Protein AF-A0A812ST88-F1 (afdb_monomer)

Solvent-accessible surface area (backbone atoms only — not comparable to full-atom values): 30156 Å² total; per-residue (Å²): 137,89,87,82,86,88,78,82,81,75,85,71,83,54,72,70,55,59,58,52,53,59,57,56,74,67,42,67,68,52,55,52,30,51,50,47,36,20,59,24,26,74,56,70,81,46,51,68,58,37,52,55,51,34,54,52,51,52,52,50,50,53,52,50,32,50,53,45,30,49,53,52,53,68,70,59,69,55,94,84,63,79,85,70,74,71,56,55,67,84,61,47,67,41,48,32,37,58,46,21,41,76,43,78,40,63,39,76,70,76,19,43,70,61,62,93,60,90,66,82,70,55,72,58,50,49,50,20,43,49,51,40,34,52,55,53,41,67,72,68,37,75,92,53,55,78,66,58,32,53,53,49,48,54,50,45,46,50,51,39,53,51,50,54,53,49,52,54,50,47,54,52,50,52,54,52,49,60,76,67,43,87,66,64,66,81,39,51,44,76,45,77,44,77,38,80,89,76,54,22,35,39,32,33,79,35,58,60,92,62,55,80,88,74,54,74,84,69,81,73,81,63,78,86,60,94,65,93,72,87,70,93,76,69,80,68,67,43,65,30,5,62,67,36,51,51,46,43,56,50,31,30,51,52,31,43,52,50,49,58,64,55,53,74,80,43,93,80,62,64,72,21,38,59,42,35,54,53,48,63,67,43,88,60,40,66,57,39,51,49,46,30,51,50,44,48,54,43,50,56,34,39,92,53,98,67,46,42,54,82,44,46,58,43,76,47,70,67,47,55,59,49,58,60,66,75,52,76,97,78,59,51,46,35,37,43,53,41,43,78,70,70,47,63,89,92,42,44,34,14,19,72,41,37,64,59,39,27,59,46,48,23,62,16,47,54,86,45,81,90,63,54,54,9,79,67,26,22,43,34,43,36,49,64,53,76,36,70,76,53,52,41,54,48,25,50,51,48,52,55,24,41,56,39,7,54,75,63,74,25,63,34,37,39,44,38,45,44,58,68,74,72,90,70,79,64,95,81,65,90,44,46,52,55,54,46,65,69,36,91,37,47,53,43,70,55,72,78,38,38,31,60,35,43,54,55,62,51,39,43,34,79,65,87,71,61,57,31,40,46,50,27,31,42,34,38,34,34,51,57,71,90,50,33,68,65,52,36,58,51,48,56,48,43,59,58,70,57,40,74,62,85,72,70,92,84,70,76,76,86,68,77,65,74,46,63,52,59,79,71,51,65,73,59,68,76,76,115

InterPro domains:
  IPR022035 PCIF1, WW domain [PF12237] (279-442)
  IPR039881 mRNA (2'-O-methyladenosine-N(6)-)-methyltransferase PCIF1-like [PTHR21727] (213-442)

Organism: NCBI:txid878477

Mean predicted aligned error: 9.71 Å

pLDDT: mean 79.71, std 19.17, range [26.73, 98.44]

Structure (mmCIF, N/CA/C/O backbone):
data_AF-A0A812ST88-F1
#
_entry.id   AF-A0A812ST88-F1
#
loop_
_atom_site.group_PDB
_atom_site.id
_atom_site.type_symbol
_atom_site.label_atom_id
_atom_site.label_alt_id
_atom_site.label_comp_id
_atom_site.label_asym_id
_atom_site.label_entity_id
_atom_site.label_seq_id
_atom_site.pdbx_PDB_ins_code
_atom_site.Cartn_x
_atom_site.Cartn_y
_atom_site.Cartn_z
_atom_site.occupancy
_atom_site.B_iso_or_equiv
_atom_site.auth_seq_id
_atom_site.auth_comp_id
_atom_site.auth_asym_id
_atom_site.auth_atom_id
_atom_site.pdbx_PDB_model_num
ATOM 1 N N . MET A 1 1 ? -60.779 44.152 6.876 1.00 37.25 1 MET A N 1
ATOM 2 C CA . MET A 1 1 ? -60.653 43.147 7.954 1.00 37.25 1 MET A CA 1
ATOM 3 C C . MET A 1 1 ? -60.037 41.896 7.355 1.00 37.25 1 MET A C 1
ATOM 5 O O . MET A 1 1 ? -60.367 41.565 6.226 1.00 37.25 1 MET A O 1
ATOM 9 N N . ALA A 1 2 ? -59.057 41.335 8.057 1.00 42.44 2 ALA A N 1
ATOM 10 C CA . ALA A 1 2 ? -58.023 40.435 7.556 1.00 42.44 2 ALA A CA 1
ATOM 11 C C . ALA A 1 2 ? -58.476 38.997 7.258 1.00 42.44 2 ALA A C 1
ATOM 13 O O . ALA A 1 2 ? -59.407 38.495 7.878 1.00 42.44 2 ALA A O 1
ATOM 14 N N . SER A 1 3 ? -57.731 38.339 6.367 1.00 34.09 3 SER A N 1
ATOM 15 C CA . SER A 1 3 ? -57.492 36.889 6.261 1.00 34.09 3 SER A CA 1
ATOM 16 C C . SER A 1 3 ? -56.508 36.715 5.092 1.00 34.09 3 SER A C 1
ATOM 18 O O . SER A 1 3 ? -56.677 37.398 4.089 1.00 34.09 3 SER A O 1
ATOM 20 N N . SER A 1 4 ? -55.470 35.889 5.053 1.00 35.72 4 SER A N 1
ATOM 21 C CA . SER A 1 4 ? -54.772 34.993 5.979 1.00 35.72 4 SER A CA 1
ATOM 22 C C . SER A 1 4 ? -53.678 34.388 5.084 1.00 35.72 4 SER A C 1
ATOM 24 O O . SER A 1 4 ? -54.004 33.772 4.070 1.00 35.72 4 SER A O 1
ATOM 26 N N . CYS A 1 5 ? -52.400 34.647 5.368 1.00 37.22 5 CYS A N 1
ATOM 27 C CA . CYS A 1 5 ? -51.290 34.143 4.561 1.00 37.22 5 CYS A CA 1
ATOM 28 C C . CYS A 1 5 ? -50.832 32.811 5.167 1.00 37.22 5 CYS A C 1
ATOM 30 O O . CYS A 1 5 ? -50.430 32.774 6.329 1.00 37.22 5 CYS A O 1
ATOM 32 N N . ALA A 1 6 ? -50.943 31.722 4.406 1.00 37.06 6 ALA A N 1
ATOM 33 C CA . ALA A 1 6 ? -50.504 30.398 4.822 1.00 37.06 6 ALA A CA 1
ATOM 34 C C . ALA A 1 6 ? -48.981 30.279 4.662 1.00 37.06 6 ALA A C 1
ATOM 36 O O . ALA A 1 6 ? -48.466 30.208 3.548 1.00 37.06 6 ALA A O 1
ATOM 37 N N . THR A 1 7 ? -48.260 30.243 5.779 1.00 37.91 7 THR A N 1
ATOM 38 C CA . THR A 1 7 ? -46.850 29.853 5.832 1.00 37.91 7 THR A CA 1
ATOM 39 C C . THR A 1 7 ? -46.742 28.334 5.945 1.00 37.91 7 THR A C 1
ATOM 41 O O . THR A 1 7 ? -47.130 27.725 6.938 1.00 37.91 7 THR A O 1
ATOM 44 N N . SER A 1 8 ? -46.200 27.735 4.886 1.00 36.34 8 SER A N 1
ATOM 45 C CA . SER A 1 8 ? -45.725 26.355 4.818 1.00 36.34 8 SER A CA 1
ATOM 46 C C . SER A 1 8 ? -44.667 26.101 5.898 1.00 36.34 8 SER A C 1
ATOM 48 O O . SER A 1 8 ? -43.586 26.688 5.858 1.00 36.34 8 SER A O 1
ATOM 50 N N . LEU A 1 9 ? -44.974 25.217 6.849 1.00 40.28 9 LEU A N 1
ATOM 51 C CA . LEU A 1 9 ? -44.015 24.653 7.798 1.00 40.28 9 LEU A CA 1
ATOM 52 C C . LEU A 1 9 ? -42.980 23.827 7.026 1.00 40.28 9 LEU A C 1
ATOM 54 O O . LEU A 1 9 ? -43.311 22.806 6.432 1.00 40.28 9 LEU A O 1
ATOM 58 N N . ALA A 1 10 ? -41.737 24.302 7.015 1.00 42.06 10 ALA A N 1
ATOM 59 C CA . ALA A 1 10 ? -40.597 23.555 6.511 1.00 42.06 10 ALA A CA 1
ATOM 60 C C . ALA A 1 10 ? -40.330 22.342 7.419 1.00 42.06 10 ALA A C 1
ATOM 62 O O . ALA A 1 10 ? -40.201 22.491 8.637 1.00 42.06 10 ALA A O 1
ATOM 63 N N . ASP A 1 11 ? -40.239 21.157 6.814 1.00 42.78 11 ASP A N 1
ATOM 64 C CA . ASP A 1 11 ? -39.786 19.926 7.460 1.00 42.78 11 ASP A CA 1
ATOM 65 C C . ASP A 1 11 ? -38.382 20.128 8.048 1.00 42.78 11 ASP A C 1
ATOM 67 O O . ASP A 1 11 ? -37.383 20.217 7.330 1.00 42.78 11 ASP A O 1
ATOM 71 N N . GLY A 1 12 ? -38.302 20.206 9.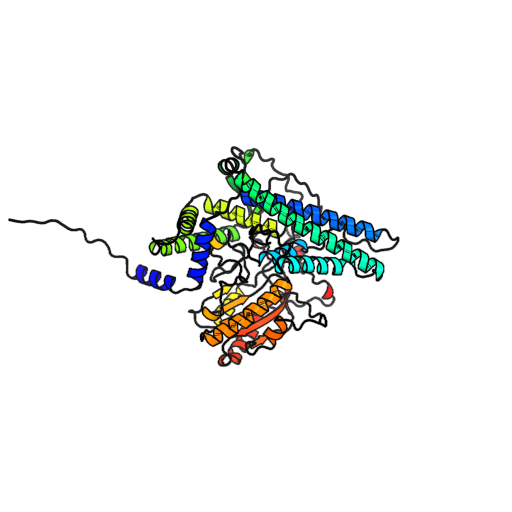377 1.00 50.22 12 GLY A N 1
ATOM 72 C CA . GLY A 1 12 ? -37.029 20.203 10.089 1.00 50.22 12 GLY A CA 1
ATOM 73 C C . GLY A 1 12 ? -36.282 18.876 9.877 1.00 50.22 12 GLY A C 1
ATOM 74 O O . GLY A 1 12 ? -36.913 17.822 9.740 1.00 50.22 12 GLY A O 1
ATOM 75 N N . PRO A 1 13 ? -34.937 18.880 9.861 1.00 44.62 13 PRO A N 1
ATOM 76 C CA . PRO A 1 13 ? -34.159 17.663 9.665 1.00 44.62 13 PRO A CA 1
ATOM 77 C C . PRO A 1 13 ? -34.502 16.616 10.737 1.00 44.62 13 PRO A C 1
ATOM 79 O O . PRO A 1 13 ? -34.470 16.883 11.937 1.00 44.62 13 PRO A O 1
ATOM 82 N N . SER A 1 14 ? -34.838 15.401 10.291 1.00 52.47 14 SER A N 1
ATOM 83 C CA . SER A 1 14 ? -35.166 14.261 11.156 1.00 52.47 14 SER A CA 1
ATOM 84 C C . SER A 1 14 ? -34.124 14.075 12.267 1.00 52.47 14 SER A C 1
ATOM 86 O O . SER A 1 14 ? -32.929 14.012 11.984 1.00 52.47 14 SER A O 1
ATOM 88 N N . MET A 1 15 ? -34.556 13.879 13.520 1.00 44.69 15 MET A N 1
ATOM 89 C CA . MET A 1 15 ? -33.673 13.624 14.677 1.00 44.69 15 MET A CA 1
ATOM 90 C C . MET A 1 15 ? -32.655 12.481 14.471 1.00 44.69 15 MET A C 1
ATOM 92 O O . MET A 1 15 ? -31.614 12.457 15.128 1.00 44.69 15 MET A O 1
ATOM 96 N N . LYS A 1 16 ? -32.920 11.527 13.565 1.00 48.75 16 LYS A N 1
ATOM 97 C CA . LYS A 1 16 ? -31.947 10.480 13.195 1.00 48.75 16 LYS A CA 1
ATOM 98 C C . LYS A 1 16 ? -30.742 11.043 12.431 1.00 48.75 16 LYS A C 1
ATOM 100 O O . LYS A 1 16 ? -29.637 10.532 12.592 1.00 48.75 16 LYS A O 1
ATOM 105 N N . ARG A 1 17 ? -30.953 12.087 11.628 1.00 49.34 17 ARG A N 1
ATOM 106 C CA . ARG A 1 17 ? -29.923 12.773 10.842 1.00 49.34 17 ARG A CA 1
ATOM 107 C C . ARG A 1 17 ? -28.956 13.525 11.764 1.00 49.34 17 ARG A C 1
ATOM 109 O O . ARG A 1 17 ? -27.777 13.193 11.776 1.00 49.34 17 ARG A O 1
ATOM 116 N N . LEU A 1 18 ? -29.503 14.327 12.682 1.00 46.31 18 LEU A N 1
ATOM 117 C CA . LEU A 1 18 ? -28.743 15.074 13.697 1.00 46.31 18 LEU A CA 1
ATOM 118 C C . LEU A 1 18 ? -27.890 14.171 14.611 1.00 46.31 18 LEU A C 1
ATOM 120 O O . LEU A 1 18 ? -26.753 14.498 14.936 1.00 46.31 18 LEU A O 1
ATOM 124 N N . ARG A 1 19 ? -28.398 12.989 15.000 1.00 51.12 19 ARG A N 1
ATOM 125 C CA . ARG A 1 19 ? -27.623 12.015 15.801 1.00 51.12 19 ARG A CA 1
ATOM 126 C C . ARG A 1 19 ? -26.496 11.329 15.026 1.00 51.12 19 ARG A C 1
ATOM 128 O O . ARG A 1 19 ? -25.534 10.883 15.642 1.00 51.12 19 ARG A O 1
ATOM 135 N N . THR A 1 20 ? -26.630 11.193 13.709 1.00 50.94 20 THR A N 1
ATOM 136 C CA . THR A 1 20 ? -25.599 10.568 12.864 1.00 50.94 20 THR A CA 1
ATOM 137 C C . THR A 1 20 ? -24.495 11.577 12.536 1.00 50.94 20 THR A C 1
ATOM 139 O O . THR A 1 20 ? -23.321 11.221 12.568 1.00 50.94 20 THR A O 1
ATOM 142 N N . GLU A 1 21 ? -24.870 12.839 12.315 1.00 46.75 21 GLU A N 1
ATOM 143 C CA . GLU A 1 21 ? -23.962 13.971 12.080 1.00 46.75 21 GLU A CA 1
ATOM 144 C C . GLU A 1 21 ? -23.078 14.246 13.313 1.00 46.75 21 GLU A C 1
ATOM 146 O O . GLU A 1 21 ? -21.853 14.250 13.195 1.00 46.75 21 GLU A O 1
ATOM 151 N N . ALA A 1 22 ? -23.656 14.292 14.522 1.00 48.66 22 ALA A N 1
ATOM 152 C CA . ALA A 1 22 ? -22.885 14.462 15.763 1.00 48.66 22 ALA A CA 1
ATOM 153 C C . ALA A 1 22 ? -21.868 13.329 16.023 1.00 48.66 22 ALA A C 1
ATOM 155 O O . ALA A 1 22 ? -20.786 13.567 16.550 1.00 48.66 22 ALA A O 1
ATOM 156 N N . LYS A 1 23 ? -22.182 12.090 15.618 1.00 52.19 23 LYS A N 1
ATOM 157 C CA . LYS A 1 23 ? -21.321 10.918 15.851 1.00 52.19 23 LYS A CA 1
ATOM 158 C C . LYS A 1 23 ? -20.154 10.823 14.857 1.00 52.19 23 LYS A C 1
ATOM 160 O O . LYS A 1 23 ? -19.109 10.278 15.198 1.00 52.19 23 LYS A O 1
ATOM 165 N N . CYS A 1 24 ? -20.311 11.350 13.639 1.00 49.44 24 CYS A N 1
ATOM 166 C CA . CYS A 1 24 ? -19.228 11.419 12.651 1.00 49.44 24 CYS A CA 1
ATOM 167 C C . CYS A 1 24 ? -18.215 12.534 12.945 1.00 49.44 24 CYS A C 1
ATOM 169 O O . CYS A 1 24 ? -17.054 12.387 12.569 1.00 49.44 24 CYS A O 1
ATOM 171 N N . ALA A 1 25 ? -18.627 13.611 13.620 1.00 48.88 25 ALA A N 1
ATOM 172 C CA . ALA A 1 25 ? -17.739 14.706 14.014 1.00 48.88 25 ALA A CA 1
ATOM 173 C C . ALA A 1 25 ? -16.737 14.313 15.123 1.00 48.88 25 ALA A C 1
ATOM 175 O O . ALA A 1 25 ? -15.670 14.920 15.242 1.00 48.88 25 ALA A O 1
ATOM 176 N N . GLU A 1 26 ? -17.043 13.280 15.916 1.00 66.81 26 GLU A N 1
ATOM 177 C CA . GLU A 1 26 ? -16.195 12.850 17.035 1.00 66.81 26 GLU A CA 1
ATOM 178 C C . GLU A 1 26 ? -15.085 11.864 16.638 1.00 66.81 26 GLU A C 1
ATOM 180 O O . GLU A 1 26 ? -14.042 11.865 17.292 1.00 66.81 26 GLU A O 1
ATOM 185 N N . ASP A 1 27 ? -15.245 11.092 15.556 1.00 84.31 27 ASP A N 1
ATOM 186 C CA . ASP A 1 27 ? -14.263 10.094 15.095 1.00 84.31 27 ASP A CA 1
ATOM 187 C C . ASP A 1 27 ? -12.948 10.767 14.622 1.00 84.31 27 ASP A C 1
ATOM 189 O O . ASP A 1 27 ? -12.942 11.464 13.600 1.00 84.31 27 ASP A O 1
ATOM 193 N N . PRO A 1 28 ? -11.813 10.594 15.331 1.00 86.88 28 PRO A N 1
ATOM 194 C CA . PRO A 1 28 ? -10.533 11.186 14.939 1.00 86.88 28 PRO A CA 1
ATOM 195 C C . PRO A 1 28 ? -10.040 10.704 13.568 1.00 86.88 28 PRO A C 1
ATOM 197 O O . PRO A 1 28 ? -9.493 11.504 12.808 1.00 86.88 28 PRO A O 1
ATOM 200 N N . LEU A 1 29 ? -10.300 9.441 13.206 1.00 90.44 29 LEU A N 1
ATOM 201 C CA . LEU A 1 29 ? -9.892 8.880 11.913 1.00 90.44 29 LEU A CA 1
ATOM 202 C C . LEU A 1 29 ? -10.677 9.520 10.760 1.00 90.44 29 LEU A C 1
ATOM 204 O O . LEU A 1 29 ? -10.138 9.717 9.672 1.00 90.44 29 LEU A O 1
ATOM 208 N N . ALA A 1 30 ? -11.929 9.926 11.003 1.00 89.31 30 ALA A N 1
ATOM 209 C CA . ALA A 1 30 ? -12.718 10.721 10.058 1.00 89.31 30 ALA A CA 1
ATOM 210 C C . ALA A 1 30 ? -12.019 12.014 9.654 1.00 89.31 30 ALA A C 1
ATOM 212 O O . ALA A 1 30 ? -12.040 12.398 8.487 1.00 89.31 30 ALA A O 1
ATOM 213 N N . ARG A 1 31 ? -11.444 12.700 10.646 1.00 88.06 31 ARG A N 1
ATOM 214 C CA . ARG A 1 31 ? -10.822 14.011 10.470 1.00 88.06 31 ARG A CA 1
ATOM 215 C C . ARG A 1 31 ? -9.504 13.902 9.720 1.00 88.06 31 ARG A C 1
ATOM 217 O O . ARG A 1 31 ? -9.246 14.739 8.859 1.00 88.06 31 ARG A O 1
ATOM 224 N N . VAL A 1 32 ? -8.720 12.859 10.002 1.00 91.38 32 VAL A N 1
ATOM 225 C CA . VAL A 1 32 ? -7.523 12.525 9.215 1.00 91.38 32 VAL A CA 1
ATOM 226 C C . VAL A 1 32 ? -7.917 12.276 7.762 1.00 91.38 32 VAL A C 1
ATOM 228 O O . VAL A 1 32 ? -7.425 12.961 6.870 1.00 91.38 32 VAL A O 1
ATOM 231 N N . TRP A 1 33 ? -8.883 11.383 7.529 1.00 94.31 33 TRP A N 1
ATOM 232 C CA . TRP A 1 33 ? -9.362 11.068 6.183 1.00 94.31 33 TRP A CA 1
ATOM 233 C C . TRP A 1 33 ? -9.846 12.304 5.411 1.00 94.31 33 TRP A C 1
ATOM 235 O O . TRP A 1 33 ? -9.461 12.501 4.264 1.00 94.31 33 TRP A O 1
ATOM 245 N N . LEU A 1 34 ? -10.662 13.164 6.032 1.00 91.88 34 LEU A N 1
ATOM 246 C CA . LEU A 1 34 ? -11.168 14.376 5.383 1.00 91.88 34 LEU A CA 1
ATOM 247 C C . LEU A 1 34 ? -10.062 15.343 4.977 1.00 91.88 34 LEU A C 1
ATOM 249 O O . LEU A 1 34 ? -10.145 15.943 3.908 1.00 91.88 34 LEU A O 1
ATOM 253 N N . ARG A 1 35 ? -9.049 15.514 5.833 1.00 91.31 35 ARG A N 1
ATOM 254 C CA . ARG A 1 35 ? -7.900 16.363 5.515 1.00 91.31 35 ARG A CA 1
ATOM 255 C C . ARG A 1 35 ? -7.194 15.840 4.269 1.00 91.31 35 ARG A C 1
ATOM 257 O O . ARG A 1 35 ? -7.032 16.594 3.319 1.00 91.31 35 ARG A O 1
ATOM 264 N N . ARG A 1 36 ? -6.901 14.536 4.238 1.00 92.94 36 ARG A N 1
ATOM 265 C CA . ARG A 1 36 ? -6.273 13.869 3.088 1.00 92.94 36 ARG A CA 1
ATOM 266 C C . ARG A 1 36 ? -7.113 13.977 1.823 1.00 92.94 36 ARG A C 1
ATOM 268 O O . ARG A 1 36 ? -6.578 14.232 0.751 1.00 92.94 36 ARG A O 1
ATOM 275 N N . LEU A 1 37 ? -8.433 13.842 1.947 1.00 94.69 37 LEU A N 1
ATOM 276 C CA . LEU A 1 37 ? -9.338 14.014 0.816 1.00 94.69 37 LEU A CA 1
ATOM 277 C C . LEU A 1 37 ? -9.286 15.454 0.289 1.00 94.69 37 LEU A C 1
ATOM 279 O O . LEU A 1 37 ? -9.343 15.663 -0.919 1.00 94.69 37 LEU A O 1
ATOM 283 N N . GLY A 1 38 ? -9.167 16.440 1.179 1.00 93.00 38 GLY A N 1
ATOM 284 C CA . GLY A 1 38 ? -8.952 17.837 0.813 1.00 93.00 38 GLY A CA 1
ATOM 285 C C . GLY A 1 38 ? -7.632 18.063 0.079 1.00 93.00 38 GLY A C 1
ATOM 286 O O . GLY A 1 38 ? -7.628 18.732 -0.952 1.00 93.00 38 GLY A O 1
ATOM 287 N N . ASP A 1 39 ? -6.544 17.466 0.567 1.00 91.69 39 ASP A N 1
ATOM 288 C CA . ASP A 1 39 ? -5.215 17.568 -0.045 1.00 91.69 39 ASP A CA 1
ATOM 289 C C . ASP A 1 39 ? -5.201 16.950 -1.456 1.00 91.69 39 ASP A C 1
ATOM 291 O O . ASP A 1 39 ? -4.731 17.584 -2.404 1.00 91.69 39 ASP A O 1
ATOM 295 N N . ALA A 1 40 ? -5.813 15.773 -1.634 1.00 92.50 40 ALA A N 1
ATOM 296 C CA . ALA A 1 40 ? -5.929 15.101 -2.934 1.00 92.50 40 ALA A CA 1
ATOM 297 C C . ALA A 1 40 ? -6.729 15.908 -3.972 1.00 92.50 40 ALA A C 1
ATOM 299 O O . ALA A 1 40 ? -6.515 15.779 -5.175 1.00 92.50 40 ALA A O 1
ATOM 300 N N . GLY A 1 41 ? -7.607 16.811 -3.531 1.00 89.12 41 GLY A N 1
ATOM 301 C CA . GLY A 1 41 ? -8.371 17.678 -4.428 1.00 89.12 41 GLY A CA 1
ATOM 302 C C . GLY A 1 41 ? -7.545 18.754 -5.128 1.00 89.12 41 GLY A C 1
ATOM 303 O O . GLY A 1 41 ? -8.058 19.442 -6.010 1.00 89.12 41 GLY A O 1
ATOM 304 N N . THR A 1 42 ? -6.275 18.913 -4.746 1.00 86.56 42 THR A N 1
ATOM 305 C CA . THR A 1 42 ? -5.323 19.797 -5.433 1.00 86.56 42 THR A CA 1
ATOM 306 C C . THR A 1 42 ? -4.678 19.144 -6.659 1.00 86.56 42 THR A C 1
ATOM 308 O O . THR A 1 42 ? -4.205 19.858 -7.541 1.00 86.56 42 THR A O 1
ATOM 311 N N . ALA A 1 43 ? -4.693 17.809 -6.739 1.00 89.56 43 ALA A N 1
ATOM 312 C CA . ALA A 1 43 ? -4.125 17.025 -7.831 1.00 89.56 43 ALA A CA 1
ATOM 313 C C . ALA A 1 43 ? -4.916 15.715 -7.988 1.00 89.56 43 ALA A C 1
ATOM 315 O O . ALA A 1 43 ? -4.553 14.680 -7.432 1.00 89.56 43 ALA A O 1
ATOM 316 N N . LEU A 1 44 ? -6.026 15.777 -8.730 1.00 93.56 44 LEU A N 1
ATOM 317 C CA . LEU A 1 44 ? -6.908 14.626 -8.922 1.00 93.56 44 LEU A CA 1
ATOM 318 C C . LEU A 1 44 ? -6.222 13.519 -9.750 1.00 93.56 44 LEU A C 1
ATOM 320 O O . LEU A 1 44 ? -5.496 13.830 -10.700 1.00 93.56 44 LEU A O 1
ATOM 324 N N . PRO A 1 45 ? -6.470 12.230 -9.448 1.00 94.56 45 PRO A N 1
ATOM 325 C CA . PRO A 1 45 ? -5.920 11.127 -10.229 1.00 94.56 45 PRO A CA 1
ATOM 326 C C . PRO A 1 45 ? -6.389 11.144 -11.689 1.00 94.56 45 PRO A C 1
ATOM 328 O O . PRO A 1 45 ? -7.574 11.323 -11.966 1.00 94.56 45 PRO A O 1
ATOM 331 N N . SER A 1 46 ? -5.475 10.860 -12.621 1.00 94.00 46 SER A N 1
ATOM 332 C CA . SER A 1 46 ? -5.762 10.781 -14.061 1.00 94.00 46 SER A CA 1
ATOM 333 C C . SER A 1 46 ? -5.217 9.478 -14.646 1.00 94.00 46 SER A C 1
ATOM 335 O O . SER A 1 46 ? -4.038 9.169 -14.444 1.00 94.00 46 SER A O 1
ATOM 337 N N . PRO A 1 47 ? -6.020 8.737 -15.427 1.00 95.00 47 PRO A N 1
ATOM 338 C CA . PRO A 1 47 ? -5.562 7.534 -16.119 1.00 95.00 47 PRO A CA 1
ATOM 339 C C . PRO A 1 47 ? -4.332 7.766 -17.008 1.00 95.00 47 PRO A C 1
ATOM 341 O O . PRO A 1 47 ? -3.421 6.939 -17.037 1.00 95.00 47 PRO A O 1
ATOM 344 N N . VAL A 1 48 ? -4.268 8.915 -17.689 1.00 93.19 48 VAL A N 1
ATOM 345 C CA . VAL A 1 48 ? -3.127 9.286 -18.541 1.00 93.19 48 VAL A CA 1
ATOM 346 C C . VAL A 1 48 ? -1.861 9.464 -17.699 1.00 93.19 48 VAL A C 1
ATOM 348 O O . VAL A 1 48 ? -0.797 8.969 -18.077 1.00 93.19 48 VAL A O 1
ATOM 351 N N . TRP A 1 49 ? -1.978 10.103 -16.527 1.00 91.38 49 TRP A N 1
ATOM 352 C CA . TRP A 1 49 ? -0.861 10.270 -15.590 1.00 91.38 49 TRP A CA 1
ATOM 353 C C . TRP A 1 49 ? -0.330 8.939 -15.088 1.00 91.38 49 TRP A C 1
ATOM 355 O O . TRP A 1 49 ? 0.884 8.729 -15.085 1.00 91.38 49 TRP A O 1
ATOM 365 N N . GLU A 1 50 ? -1.221 8.029 -14.701 1.00 94.56 50 GLU A N 1
ATOM 366 C CA . GLU A 1 50 ? -0.800 6.714 -14.225 1.00 94.56 50 GLU A CA 1
ATOM 367 C C . GLU A 1 50 ? -0.099 5.903 -15.302 1.00 94.56 50 GLU A C 1
ATOM 369 O O . GLU A 1 50 ? 0.928 5.285 -15.025 1.00 94.56 50 GLU A O 1
ATOM 374 N N . HIS A 1 51 ? -0.598 5.953 -16.534 1.00 93.31 51 HIS A N 1
ATOM 375 C CA . HIS A 1 51 ? 0.037 5.261 -17.645 1.00 93.31 51 HIS A CA 1
ATOM 376 C C . HIS A 1 51 ? 1.434 5.834 -17.948 1.00 93.31 51 HIS A C 1
ATOM 378 O O . HIS A 1 51 ? 2.401 5.083 -18.062 1.00 93.31 51 HIS A O 1
ATOM 384 N N . LEU A 1 52 ? 1.594 7.162 -17.985 1.00 92.38 52 LEU A N 1
ATOM 385 C CA . LEU A 1 52 ? 2.911 7.787 -18.173 1.00 92.38 52 LEU A CA 1
ATOM 386 C C . LEU A 1 52 ? 3.884 7.446 -17.042 1.00 92.38 52 LEU A C 1
ATOM 388 O O . LEU A 1 52 ? 5.050 7.136 -17.296 1.00 92.38 52 LEU A O 1
ATOM 392 N N . ARG A 1 53 ? 3.406 7.480 -15.795 1.00 93.88 53 ARG A N 1
ATOM 393 C CA . ARG A 1 53 ? 4.194 7.078 -14.628 1.00 93.88 53 ARG A CA 1
ATOM 394 C C . ARG A 1 53 ? 4.645 5.625 -14.755 1.00 93.88 53 ARG A C 1
ATOM 396 O O . ARG A 1 53 ? 5.820 5.339 -14.526 1.00 93.88 53 ARG A O 1
ATOM 403 N N . ARG A 1 54 ? 3.745 4.732 -15.172 1.00 93.62 54 ARG A N 1
ATOM 404 C CA . ARG A 1 54 ? 4.047 3.321 -15.422 1.00 93.62 54 ARG A CA 1
ATOM 405 C C . ARG A 1 54 ? 5.158 3.146 -16.448 1.00 93.62 54 ARG A C 1
ATOM 407 O O . ARG A 1 54 ? 6.119 2.434 -16.169 1.00 93.62 54 ARG A O 1
ATOM 414 N N . VAL A 1 55 ? 5.074 3.829 -17.590 1.00 92.88 55 VAL A N 1
ATOM 415 C CA . VAL A 1 55 ? 6.103 3.771 -18.643 1.00 92.88 55 VAL A CA 1
ATOM 416 C C . VAL A 1 55 ? 7.487 4.143 -18.097 1.00 92.88 55 VAL A C 1
ATOM 418 O O . VAL A 1 55 ? 8.462 3.436 -18.353 1.00 92.88 55 VAL A O 1
ATOM 421 N N . GLU A 1 56 ? 7.585 5.212 -17.304 1.00 93.69 56 GLU A N 1
ATOM 422 C CA . GLU A 1 56 ? 8.858 5.642 -16.710 1.00 93.69 56 GLU A CA 1
ATOM 423 C C . GLU A 1 56 ? 9.402 4.620 -15.691 1.00 93.69 56 GLU A C 1
ATOM 425 O O . GLU A 1 56 ? 10.594 4.296 -15.717 1.00 93.69 56 GLU A O 1
ATOM 430 N N . VAL A 1 57 ? 8.541 4.056 -14.832 1.00 93.69 57 VAL A N 1
ATOM 431 C CA . VAL A 1 57 ? 8.941 3.027 -13.850 1.00 93.69 57 VAL A CA 1
ATOM 432 C C . VAL A 1 57 ? 9.409 1.750 -14.531 1.00 93.69 57 VAL A C 1
ATOM 434 O O . VAL A 1 57 ? 10.469 1.223 -14.185 1.00 93.69 57 VAL A O 1
ATOM 437 N N . LEU A 1 58 ? 8.674 1.267 -15.533 1.00 92.88 58 LEU A N 1
ATOM 438 C CA . LEU A 1 58 ? 9.075 0.083 -16.288 1.00 92.88 58 LEU A CA 1
ATOM 439 C C . LEU A 1 58 ? 10.372 0.315 -17.064 1.00 92.88 58 LEU A C 1
ATOM 441 O O . LEU A 1 58 ? 11.226 -0.572 -17.109 1.00 92.88 58 LEU A O 1
ATOM 445 N N . GLY A 1 59 ? 10.565 1.520 -17.604 1.00 93.69 59 GLY A N 1
ATOM 446 C CA . GLY A 1 59 ? 11.827 1.924 -18.210 1.00 93.69 59 GLY A CA 1
ATOM 447 C C . GLY A 1 59 ? 12.992 1.864 -17.219 1.00 93.69 59 GLY A C 1
ATOM 448 O O . GLY A 1 59 ? 14.057 1.341 -17.557 1.00 93.69 59 GLY A O 1
ATOM 449 N N . LEU A 1 60 ? 12.805 2.356 -15.988 1.00 93.62 60 LEU A N 1
ATOM 450 C CA . LEU A 1 60 ? 13.824 2.256 -14.940 1.00 93.62 60 LEU A CA 1
ATOM 451 C C . LEU A 1 60 ? 14.113 0.798 -14.574 1.00 93.62 60 LEU A C 1
ATOM 453 O O . LEU A 1 60 ? 15.278 0.406 -14.497 1.00 93.62 60 LEU A O 1
ATOM 457 N N . ARG A 1 61 ? 13.068 -0.014 -14.399 1.00 93.69 61 ARG A N 1
ATOM 458 C CA . ARG A 1 61 ? 13.183 -1.439 -14.077 1.00 93.69 61 ARG A CA 1
ATOM 459 C C . ARG A 1 61 ? 13.984 -2.197 -15.138 1.00 93.69 61 ARG A C 1
ATOM 461 O O . ARG A 1 61 ? 14.898 -2.939 -14.792 1.00 93.69 61 ARG A O 1
ATOM 468 N N . ALA A 1 62 ? 13.714 -1.953 -16.419 1.00 92.75 62 ALA A N 1
ATOM 469 C CA . ALA A 1 62 ? 14.464 -2.563 -17.516 1.00 92.75 62 ALA A CA 1
ATOM 470 C C . ALA A 1 62 ? 15.955 -2.172 -17.495 1.00 92.75 62 ALA A C 1
ATOM 472 O O . ALA A 1 62 ? 16.823 -3.022 -17.695 1.00 92.75 62 ALA A O 1
ATOM 473 N N . ARG A 1 63 ? 16.274 -0.900 -17.210 1.00 94.31 63 ARG A N 1
ATOM 474 C CA . ARG A 1 63 ? 17.670 -0.441 -17.069 1.00 94.31 63 ARG A CA 1
ATOM 475 C C . ARG A 1 63 ? 18.363 -1.053 -15.852 1.00 94.31 63 ARG A C 1
ATOM 477 O O . ARG A 1 63 ? 19.545 -1.379 -15.936 1.00 94.31 63 ARG A O 1
ATOM 484 N N . PHE A 1 64 ? 17.649 -1.208 -14.738 1.00 94.12 64 PHE A N 1
ATOM 485 C CA . PHE A 1 64 ? 18.154 -1.887 -13.547 1.00 94.12 64 PHE A CA 1
ATOM 486 C C . PHE A 1 64 ? 18.518 -3.346 -13.847 1.00 94.12 64 PHE A C 1
ATOM 488 O O . PHE A 1 64 ? 19.658 -3.747 -13.609 1.00 94.12 64 PHE A O 1
ATOM 495 N N . ASP A 1 65 ? 17.593 -4.097 -14.450 1.00 92.25 65 ASP A N 1
ATOM 496 C CA . ASP A 1 65 ? 17.814 -5.493 -14.838 1.00 92.25 65 ASP A CA 1
ATOM 497 C C . ASP A 1 65 ? 18.996 -5.628 -15.813 1.00 92.25 65 ASP A C 1
ATOM 499 O O . ASP A 1 65 ? 19.846 -6.503 -15.638 1.00 92.25 65 ASP A O 1
ATOM 503 N N . ALA A 1 66 ? 19.109 -4.729 -16.799 1.00 93.00 66 ALA A N 1
ATOM 504 C CA . ALA A 1 66 ? 20.218 -4.725 -17.753 1.00 93.00 66 ALA A CA 1
ATOM 505 C C . ALA A 1 66 ? 21.584 -4.528 -17.070 1.00 93.00 66 ALA A C 1
ATOM 507 O O . ALA A 1 66 ? 22.510 -5.303 -17.314 1.00 93.00 66 ALA A O 1
ATOM 508 N N . ARG A 1 67 ? 21.703 -3.540 -16.168 1.00 94.06 67 ARG A N 1
ATOM 509 C CA . ARG A 1 67 ? 22.945 -3.273 -15.415 1.00 94.06 67 ARG A CA 1
ATOM 510 C C . ARG A 1 67 ? 23.318 -4.419 -14.492 1.00 94.06 67 ARG A C 1
ATOM 512 O O . ARG A 1 67 ? 24.491 -4.768 -14.394 1.00 94.06 67 ARG A O 1
ATOM 519 N N . TYR A 1 68 ? 22.332 -5.007 -13.822 1.00 92.62 68 TYR A N 1
ATOM 520 C CA . TYR A 1 68 ? 22.569 -6.168 -12.976 1.00 92.62 68 TYR A CA 1
ATOM 521 C C . TYR A 1 68 ? 23.068 -7.363 -13.803 1.00 92.62 68 TYR A C 1
ATOM 523 O O . TYR A 1 68 ? 24.029 -8.030 -13.420 1.00 92.62 68 TYR A O 1
ATOM 531 N N . GLY A 1 69 ? 22.473 -7.600 -14.976 1.00 91.00 69 GLY A N 1
ATOM 532 C CA . GLY A 1 69 ? 22.914 -8.645 -15.901 1.00 91.00 69 GLY A CA 1
ATOM 533 C C . GLY A 1 69 ? 24.309 -8.398 -16.493 1.00 91.00 69 GLY A C 1
ATOM 534 O O . GLY A 1 69 ? 25.065 -9.344 -16.714 1.00 91.00 69 GLY A O 1
ATOM 535 N N . GLU A 1 70 ? 24.688 -7.144 -16.748 1.00 91.19 70 GLU A N 1
ATOM 536 C CA . GLU A 1 70 ? 26.066 -6.760 -17.100 1.00 91.19 70 GLU A CA 1
ATOM 537 C C . GLU A 1 70 ? 27.042 -7.070 -15.965 1.00 91.19 70 GLU A C 1
ATOM 539 O O . GLU A 1 70 ? 28.028 -7.769 -16.196 1.00 91.19 70 GLU A O 1
ATOM 544 N N . LEU A 1 71 ? 26.717 -6.660 -14.737 1.00 89.81 71 LEU A N 1
ATOM 545 C CA . LEU A 1 71 ? 27.538 -6.923 -13.555 1.00 89.81 71 LEU A CA 1
ATOM 546 C C . LEU A 1 71 ? 27.763 -8.426 -13.327 1.00 89.81 71 LEU A C 1
ATOM 548 O O . LEU A 1 71 ? 28.890 -8.858 -13.088 1.00 89.81 71 LEU A O 1
ATOM 552 N N . CYS A 1 72 ? 26.713 -9.241 -13.463 1.00 86.25 72 CYS A N 1
ATOM 553 C CA . CYS A 1 72 ? 26.829 -10.696 -13.348 1.00 86.25 72 CYS A CA 1
ATOM 554 C C . CYS A 1 72 ? 27.754 -11.292 -14.420 1.00 86.25 72 CYS A C 1
ATOM 556 O O . CYS A 1 72 ? 28.512 -12.218 -14.136 1.00 86.25 72 CYS A O 1
ATOM 558 N N . ARG A 1 73 ? 27.717 -10.767 -15.652 1.00 85.75 73 ARG A N 1
ATOM 559 C CA . ARG A 1 73 ? 28.579 -11.240 -16.747 1.00 85.75 73 ARG A CA 1
ATOM 560 C C . ARG A 1 73 ? 30.041 -10.877 -16.538 1.00 85.75 73 ARG A C 1
ATOM 562 O O . ARG A 1 73 ? 30.886 -11.695 -16.873 1.00 85.75 73 ARG A O 1
ATOM 569 N N . GLU A 1 74 ? 30.336 -9.694 -16.001 1.00 84.31 74 GLU A N 1
ATOM 570 C CA . GLU A 1 74 ? 31.713 -9.262 -15.720 1.00 84.31 74 GLU A CA 1
ATOM 571 C C . GLU A 1 74 ? 32.406 -10.213 -14.731 1.00 84.31 74 GLU A C 1
ATOM 573 O O . GLU A 1 74 ? 33.553 -10.605 -14.944 1.00 84.31 74 GLU A O 1
ATOM 578 N N . VAL A 1 75 ? 31.686 -10.647 -13.694 1.00 74.44 75 VAL A N 1
ATOM 579 C CA . VAL A 1 75 ? 32.255 -11.432 -12.585 1.00 74.44 75 VAL A CA 1
ATOM 580 C C . VAL A 1 75 ? 32.312 -12.933 -12.863 1.00 74.44 75 VAL A C 1
ATOM 582 O O . VAL A 1 75 ? 33.196 -13.621 -12.364 1.00 74.44 75 VAL A O 1
ATOM 585 N N . LEU A 1 76 ? 31.432 -13.456 -13.717 1.00 68.75 76 LEU A N 1
ATOM 586 C CA . LEU A 1 76 ? 31.396 -14.882 -14.063 1.00 68.75 76 LEU A CA 1
ATOM 587 C C . LEU A 1 76 ? 32.257 -15.280 -15.266 1.00 68.75 76 LEU A C 1
ATOM 589 O O . LEU A 1 76 ? 32.038 -16.330 -15.872 1.00 68.75 76 LEU A O 1
ATOM 593 N N . THR A 1 77 ? 33.234 -14.459 -15.637 1.00 65.69 77 THR A N 1
ATOM 594 C CA . THR A 1 77 ? 34.176 -14.813 -16.707 1.00 65.69 77 THR A CA 1
ATOM 595 C C . THR A 1 77 ? 35.197 -15.878 -16.288 1.00 65.69 77 THR A C 1
ATOM 597 O O . THR A 1 77 ? 35.887 -16.420 -17.154 1.00 65.69 77 THR A O 1
ATOM 600 N N . GLU A 1 78 ? 35.265 -16.244 -15.003 1.00 62.66 78 GLU A N 1
ATOM 601 C CA . GLU A 1 78 ? 36.144 -17.316 -14.536 1.00 62.66 78 GLU A CA 1
ATOM 602 C C . GLU A 1 78 ? 35.621 -18.719 -14.923 1.00 62.66 78 GLU A C 1
ATOM 604 O O . GLU A 1 78 ? 34.472 -19.074 -14.634 1.00 62.66 78 GLU A O 1
ATOM 609 N N . PRO A 1 79 ? 36.442 -19.560 -15.585 1.00 63.34 79 PRO A N 1
ATOM 610 C CA . PRO A 1 79 ? 36.051 -20.919 -15.942 1.00 63.34 79 PRO A CA 1
ATOM 611 C C . PRO A 1 79 ? 35.770 -21.771 -14.695 1.00 63.34 79 PRO A C 1
ATOM 613 O O . PRO A 1 79 ? 36.687 -22.111 -13.952 1.00 63.34 79 PRO A O 1
ATOM 616 N N . GLY A 1 80 ? 34.512 -22.178 -14.505 1.00 68.50 80 GLY A N 1
ATOM 617 C CA . GLY A 1 80 ? 34.104 -23.121 -13.452 1.00 68.50 80 GLY A CA 1
ATOM 618 C C . GLY A 1 80 ? 33.116 -22.565 -12.426 1.00 68.50 80 GLY A C 1
ATOM 619 O O . GLY A 1 80 ? 32.584 -23.338 -11.631 1.00 68.50 80 GLY A O 1
ATOM 620 N N . THR A 1 81 ? 32.815 -21.267 -12.463 1.00 60.94 81 THR A N 1
ATOM 621 C CA . THR A 1 81 ? 31.861 -20.646 -11.538 1.00 60.94 81 THR A CA 1
ATOM 622 C C . THR A 1 81 ? 30.421 -21.000 -11.943 1.00 60.94 81 THR A C 1
ATOM 624 O O . THR A 1 81 ? 30.072 -20.894 -13.126 1.00 60.94 81 THR A O 1
ATOM 627 N N . PRO A 1 82 ? 29.558 -21.460 -11.015 1.00 60.19 82 PRO A N 1
ATOM 628 C CA . PRO A 1 82 ? 28.159 -21.746 -11.322 1.00 60.19 82 PRO A CA 1
ATOM 629 C C . PRO A 1 82 ? 27.478 -20.510 -11.924 1.00 60.19 82 PRO A C 1
ATOM 631 O O . PRO A 1 82 ? 27.648 -19.394 -11.437 1.00 60.19 82 PRO A O 1
ATOM 634 N N . ARG A 1 83 ? 26.711 -20.708 -13.005 1.00 60.47 83 ARG A N 1
ATOM 635 C CA . ARG A 1 83 ? 25.965 -19.631 -13.674 1.00 60.47 83 ARG A CA 1
ATOM 636 C C . ARG A 1 83 ? 25.016 -18.967 -12.671 1.00 60.47 83 ARG A C 1
ATOM 638 O O . ARG A 1 83 ? 24.041 -19.591 -12.258 1.00 60.47 83 ARG A O 1
ATOM 645 N N . THR A 1 84 ? 25.283 -17.715 -12.311 1.00 58.41 84 THR A N 1
ATOM 646 C CA . THR A 1 84 ? 24.348 -16.883 -11.546 1.00 58.41 84 THR A CA 1
ATOM 647 C C . THR A 1 84 ? 23.152 -16.515 -12.426 1.00 58.41 84 THR A C 1
ATOM 649 O O . THR A 1 84 ? 23.241 -16.542 -13.663 1.00 58.41 84 THR A O 1
ATOM 652 N N . PRO A 1 85 ? 21.993 -16.218 -11.816 1.00 64.69 85 PRO A N 1
ATOM 653 C CA . PRO A 1 85 ? 20.825 -15.766 -12.555 1.00 64.69 85 PRO A CA 1
ATOM 654 C C . PRO A 1 85 ? 21.127 -14.503 -13.373 1.00 64.69 85 PRO A C 1
ATOM 656 O O . PRO A 1 85 ? 21.708 -13.540 -12.890 1.00 64.69 85 PRO A O 1
ATOM 659 N N . SER A 1 86 ? 20.669 -14.496 -14.626 1.00 71.25 86 SER A N 1
ATOM 660 C CA . SER A 1 86 ? 20.791 -13.352 -15.548 1.00 71.25 86 SER A CA 1
ATOM 661 C C . SER A 1 86 ? 19.869 -12.169 -15.219 1.00 71.25 86 SER A C 1
ATOM 663 O O . SER A 1 86 ? 19.871 -11.172 -15.937 1.00 71.25 86 SER A O 1
ATOM 665 N N . ARG A 1 87 ? 19.063 -12.281 -14.158 1.00 83.38 87 ARG A N 1
ATOM 666 C CA . ARG A 1 87 ? 18.075 -11.285 -13.736 1.00 83.38 87 ARG A CA 1
ATOM 667 C C . ARG A 1 87 ? 18.363 -10.827 -12.319 1.00 83.38 87 ARG A C 1
ATOM 669 O O . ARG A 1 87 ? 18.846 -11.619 -11.510 1.00 83.38 87 ARG A O 1
ATOM 676 N N . ALA A 1 88 ? 18.017 -9.574 -12.034 1.00 87.69 88 ALA A N 1
ATOM 677 C CA . ALA A 1 88 ? 18.107 -9.036 -10.688 1.00 87.69 88 ALA A CA 1
ATOM 678 C C . ALA A 1 88 ? 17.282 -9.873 -9.696 1.00 87.69 88 ALA A C 1
ATOM 680 O O . ALA A 1 88 ? 16.298 -10.514 -10.092 1.00 87.69 88 ALA A O 1
ATOM 681 N N . PRO A 1 89 ? 17.653 -9.875 -8.401 1.00 87.88 89 PRO A N 1
ATOM 682 C CA . PRO A 1 89 ? 16.918 -10.621 -7.398 1.00 87.88 89 PRO A CA 1
ATOM 683 C C . PRO A 1 89 ? 15.459 -10.174 -7.372 1.00 87.88 89 PRO A C 1
ATOM 685 O O . PRO A 1 89 ? 15.141 -8.980 -7.394 1.00 87.88 89 PRO A O 1
ATOM 688 N N . ARG A 1 90 ? 14.556 -11.152 -7.332 1.00 83.88 90 ARG A N 1
ATOM 689 C CA . ARG A 1 90 ? 13.116 -10.898 -7.364 1.00 83.88 90 ARG A CA 1
ATOM 690 C C . ARG A 1 90 ? 12.709 -9.979 -6.206 1.00 83.88 90 ARG A C 1
ATOM 692 O O . ARG A 1 90 ? 13.185 -10.132 -5.085 1.00 83.88 90 ARG A O 1
ATOM 699 N N . GLU A 1 91 ? 11.804 -9.043 -6.483 1.00 86.56 91 GLU A N 1
ATOM 700 C CA . GLU A 1 91 ? 11.324 -8.011 -5.549 1.00 86.56 91 GLU A CA 1
ATOM 701 C C . GLU A 1 91 ? 12.387 -7.002 -5.064 1.00 86.56 91 GLU A C 1
ATOM 703 O O . GLU A 1 91 ? 12.036 -6.124 -4.279 1.00 86.56 91 GLU A O 1
ATOM 708 N N . ALA A 1 92 ? 13.659 -7.068 -5.489 1.00 89.19 92 ALA A N 1
ATOM 709 C CA . ALA A 1 92 ? 14.689 -6.141 -4.996 1.00 89.19 92 ALA A CA 1
ATOM 710 C C . ALA A 1 92 ? 14.318 -4.675 -5.266 1.00 89.19 92 ALA A C 1
ATOM 712 O O . ALA A 1 92 ? 14.379 -3.842 -4.360 1.00 89.19 92 ALA A O 1
ATOM 713 N N . LEU A 1 93 ? 13.851 -4.381 -6.483 1.00 91.69 93 LEU A N 1
ATOM 714 C CA . LEU A 1 93 ? 13.397 -3.043 -6.854 1.00 91.69 93 LEU A CA 1
ATOM 715 C C . LEU A 1 93 ? 12.106 -2.639 -6.120 1.00 91.69 93 LEU A C 1
ATOM 717 O O . LEU A 1 93 ? 11.969 -1.497 -5.697 1.00 91.69 93 LEU A O 1
ATOM 721 N N . ASN A 1 94 ? 11.187 -3.580 -5.899 1.00 90.88 94 ASN A N 1
ATOM 722 C CA . ASN A 1 94 ? 9.925 -3.316 -5.199 1.00 90.88 94 ASN A CA 1
ATOM 723 C C . ASN A 1 94 ? 10.165 -2.973 -3.722 1.00 90.88 94 ASN A C 1
ATOM 725 O O . ASN A 1 94 ? 9.557 -2.051 -3.181 1.00 90.88 94 ASN A O 1
ATOM 729 N N . LYS A 1 95 ? 11.097 -3.680 -3.071 1.00 88.69 95 LYS A N 1
ATOM 730 C CA . LYS A 1 95 ? 11.545 -3.373 -1.705 1.00 88.69 95 LYS A CA 1
ATOM 731 C C . LYS A 1 95 ? 12.206 -1.999 -1.636 1.00 88.69 95 LYS A C 1
ATOM 733 O O . LYS A 1 95 ? 11.902 -1.238 -0.722 1.00 88.69 95 LYS A O 1
ATOM 738 N N . TRP A 1 96 ? 13.035 -1.669 -2.628 1.00 90.56 96 TRP A N 1
ATOM 739 C CA . TRP A 1 96 ? 13.652 -0.348 -2.749 1.00 90.56 96 TRP A CA 1
ATOM 740 C C . TRP A 1 96 ? 12.603 0.768 -2.882 1.00 90.56 96 TRP A C 1
ATOM 742 O O . TRP A 1 96 ? 12.677 1.762 -2.161 1.00 90.56 96 TRP A O 1
ATOM 752 N N . PHE A 1 97 ? 11.567 0.584 -3.710 1.00 90.88 97 PHE A N 1
ATOM 753 C CA . PHE A 1 97 ? 10.437 1.517 -3.768 1.00 90.88 97 PHE A CA 1
ATOM 754 C C . PHE A 1 97 ? 9.730 1.646 -2.414 1.00 90.88 97 PHE A C 1
ATOM 756 O O . PHE A 1 97 ? 9.555 2.758 -1.920 1.00 90.88 97 PHE A O 1
ATOM 763 N N . MET A 1 98 ? 9.378 0.533 -1.766 1.00 88.25 98 MET A N 1
ATOM 764 C CA . MET A 1 98 ? 8.688 0.545 -0.468 1.00 88.25 98 MET A CA 1
ATOM 765 C C . MET A 1 98 ? 9.464 1.276 0.637 1.00 88.25 98 MET A C 1
ATOM 767 O O . MET A 1 98 ? 8.868 1.971 1.467 1.00 88.25 98 MET A O 1
ATOM 771 N N . GLU A 1 99 ? 10.791 1.153 0.649 1.00 85.00 99 GLU A N 1
ATOM 772 C CA . GLU A 1 99 ? 11.661 1.891 1.568 1.00 85.00 99 GLU A CA 1
ATOM 773 C C . GLU A 1 99 ? 11.557 3.413 1.341 1.00 85.00 99 GLU A C 1
ATOM 775 O O . GLU A 1 99 ? 11.404 4.169 2.308 1.00 85.00 99 GLU A O 1
ATOM 780 N N . ARG A 1 100 ? 11.524 3.855 0.073 1.00 84.12 100 ARG A N 1
ATOM 781 C CA . ARG A 1 100 ? 11.431 5.275 -0.328 1.00 84.12 100 ARG A CA 1
ATOM 782 C C . ARG A 1 100 ? 10.045 5.889 -0.133 1.00 84.12 100 ARG A C 1
ATOM 784 O O . ARG A 1 100 ? 9.948 7.062 0.232 1.00 84.12 100 ARG A O 1
ATOM 791 N N . LEU A 1 101 ? 8.986 5.118 -0.374 1.00 83.62 101 LEU A N 1
ATOM 792 C CA . LEU A 1 101 ? 7.589 5.575 -0.383 1.00 83.62 101 LEU A CA 1
ATOM 793 C C . LEU A 1 101 ? 7.086 6.078 0.971 1.00 83.62 101 LEU A C 1
ATOM 795 O O . LEU A 1 101 ? 6.226 6.948 1.046 1.00 83.62 101 LEU A O 1
ATOM 799 N N . ASN A 1 102 ? 7.670 5.591 2.061 1.00 67.25 102 ASN A N 1
ATOM 800 C CA . ASN A 1 102 ? 7.315 6.017 3.413 1.00 67.25 102 ASN A CA 1
ATOM 801 C C . ASN A 1 102 ? 8.020 7.322 3.838 1.00 67.25 102 ASN A C 1
ATOM 803 O O . ASN A 1 102 ? 8.256 7.536 5.025 1.00 67.25 102 ASN A O 1
ATOM 807 N N . SER A 1 103 ? 8.405 8.175 2.885 1.00 65.69 103 SER A N 1
ATOM 808 C CA . SER A 1 103 ? 8.954 9.512 3.126 1.00 65.69 103 SER A CA 1
ATOM 809 C C . SER A 1 103 ? 8.124 10.554 2.372 1.00 65.69 103 SER A C 1
ATOM 811 O O . SER A 1 103 ? 7.603 10.266 1.294 1.00 65.69 103 SER A O 1
ATOM 813 N N . LYS A 1 104 ? 7.960 11.760 2.939 1.00 66.25 104 LYS A N 1
ATOM 814 C CA . LYS A 1 104 ? 7.240 12.852 2.262 1.00 66.25 104 LYS A CA 1
ATOM 815 C C . LYS A 1 104 ? 7.932 13.143 0.939 1.00 66.25 104 LYS A C 1
ATOM 817 O O . LYS A 1 104 ? 9.087 13.575 0.944 1.00 66.25 104 LYS A O 1
ATOM 822 N N . SER A 1 105 ? 7.222 12.900 -0.159 1.00 71.44 105 SER A N 1
ATOM 823 C CA . SER A 1 105 ? 7.831 12.921 -1.473 1.00 71.44 105 SER A CA 1
ATOM 824 C C . SER A 1 105 ? 7.099 13.721 -2.523 1.00 71.44 105 SER A C 1
ATOM 826 O O . SER A 1 105 ? 5.931 14.072 -2.404 1.00 71.44 105 SER A O 1
ATOM 828 N N . ALA A 1 106 ? 7.889 14.058 -3.534 1.00 74.25 106 ALA A N 1
ATOM 829 C CA . ALA A 1 106 ? 7.524 14.816 -4.709 1.00 74.25 106 ALA A CA 1
ATOM 830 C C . ALA A 1 106 ? 6.530 14.096 -5.634 1.00 74.25 106 ALA A C 1
ATOM 832 O O . ALA A 1 106 ? 5.787 14.776 -6.344 1.00 74.25 106 ALA A O 1
ATOM 833 N N . ASP A 1 107 ? 6.575 12.763 -5.663 1.00 89.00 107 ASP A N 1
ATOM 834 C CA . ASP A 1 107 ? 5.686 11.898 -6.435 1.00 89.00 107 ASP A CA 1
ATOM 835 C C . ASP A 1 107 ? 5.316 10.662 -5.594 1.00 89.00 107 ASP A C 1
ATOM 837 O O . ASP A 1 107 ? 6.204 10.048 -4.992 1.00 89.00 107 ASP A O 1
ATOM 841 N N . PRO A 1 108 ? 4.030 10.273 -5.582 1.00 88.56 108 PRO A N 1
ATOM 842 C CA . PRO A 1 108 ? 3.500 9.237 -4.700 1.00 88.56 108 PRO A CA 1
ATOM 843 C C . PRO A 1 108 ? 3.997 7.815 -4.993 1.00 88.56 108 PRO A C 1
ATOM 845 O O . PRO A 1 108 ? 3.759 6.942 -4.169 1.00 88.56 108 PRO A O 1
ATOM 848 N N . LEU A 1 109 ? 4.658 7.542 -6.127 1.00 90.31 109 LEU A N 1
ATOM 849 C CA . LEU A 1 109 ? 5.227 6.225 -6.446 1.00 90.31 109 LEU A CA 1
ATOM 850 C C . LEU A 1 109 ? 6.760 6.191 -6.367 1.00 90.31 109 LEU A C 1
ATOM 852 O O . LEU A 1 109 ? 7.349 5.200 -5.939 1.00 90.31 109 LEU A O 1
ATOM 856 N N . TRP A 1 110 ? 7.419 7.262 -6.800 1.00 85.94 110 TRP A N 1
ATOM 857 C CA . TRP A 1 110 ? 8.882 7.313 -6.864 1.00 85.94 110 TRP A CA 1
ATOM 858 C C . TRP A 1 110 ? 9.552 7.555 -5.505 1.00 85.94 110 TRP A C 1
ATOM 860 O O . TRP A 1 110 ? 10.728 7.215 -5.308 1.00 85.94 110 TRP A O 1
ATOM 870 N N . GLY A 1 111 ? 8.826 8.163 -4.563 1.00 78.50 111 GLY A N 1
ATOM 871 C CA . GLY A 1 111 ? 9.418 8.655 -3.326 1.00 78.50 111 GLY A CA 1
ATOM 872 C C . GLY A 1 111 ? 10.428 9.789 -3.578 1.00 78.50 111 GLY A C 1
ATOM 873 O O . GLY A 1 111 ? 10.485 10.386 -4.653 1.00 78.50 111 GLY A O 1
ATOM 874 N N . GLY A 1 112 ? 11.268 10.084 -2.580 1.00 65.19 112 GLY A N 1
ATOM 875 C CA . GLY A 1 112 ? 12.332 11.098 -2.677 1.00 65.19 112 GLY A CA 1
ATOM 876 C C . GLY A 1 112 ? 11.934 12.484 -2.153 1.00 65.19 112 GLY A C 1
ATOM 877 O O . GLY A 1 112 ? 10.773 12.703 -1.852 1.00 65.19 112 GLY A O 1
ATOM 878 N N . PRO A 1 113 ? 12.872 13.428 -1.975 1.00 61.94 113 PRO A N 1
ATOM 879 C CA . PRO A 1 113 ? 12.589 14.713 -1.332 1.00 61.94 113 PRO A CA 1
ATOM 880 C C . PRO A 1 113 ? 11.564 15.553 -2.115 1.00 61.94 113 PRO A C 1
ATOM 882 O O . PRO A 1 113 ? 11.584 15.607 -3.342 1.00 61.94 113 PRO A O 1
ATOM 885 N N . ALA A 1 114 ? 10.662 16.220 -1.390 1.00 55.50 114 ALA A N 1
ATOM 886 C CA . ALA A 1 114 ? 9.609 17.055 -1.971 1.00 55.50 114 ALA A CA 1
ATOM 887 C C . ALA A 1 114 ? 10.122 18.371 -2.597 1.00 55.50 114 ALA A C 1
ATOM 889 O O . ALA A 1 114 ? 9.440 18.933 -3.457 1.00 55.50 114 ALA A O 1
ATOM 890 N N . SER A 1 115 ? 11.299 18.862 -2.185 1.00 54.44 115 SER A N 1
ATOM 891 C CA . SER A 1 115 ? 11.854 20.150 -2.613 1.00 54.44 115 SER A CA 1
ATOM 892 C C . SER A 1 115 ? 12.967 20.020 -3.655 1.00 54.44 115 SER A C 1
ATOM 894 O O . SER A 1 115 ? 13.789 19.110 -3.615 1.00 54.44 115 SER A O 1
ATOM 896 N N . ASP A 1 116 ? 13.013 21.017 -4.540 1.00 47.91 116 ASP A N 1
ATOM 897 C CA . ASP A 1 116 ? 14.045 21.300 -5.553 1.00 47.91 116 ASP A CA 1
ATOM 898 C C . ASP A 1 116 ? 15.389 21.749 -4.927 1.00 47.91 116 ASP A C 1
ATOM 900 O O . ASP A 1 116 ? 16.250 22.338 -5.581 1.00 47.91 116 ASP A O 1
ATOM 904 N N . GLU A 1 117 ? 15.564 21.541 -3.616 1.00 45.72 117 GLU A N 1
ATOM 905 C CA . GLU A 1 117 ? 16.784 21.942 -2.934 1.00 45.72 117 GLU A CA 1
ATOM 906 C C . GLU A 1 117 ? 17.903 20.973 -3.295 1.00 45.72 117 GLU A C 1
ATOM 908 O O . GLU A 1 117 ? 17.831 19.769 -3.062 1.00 45.72 117 GLU A O 1
ATOM 913 N N . SER A 1 118 ? 18.973 21.548 -3.830 1.00 43.19 118 SER A N 1
ATOM 914 C CA . SER A 1 118 ? 20.241 20.955 -4.253 1.00 43.19 118 SER A CA 1
ATOM 915 C C . SER A 1 118 ? 21.029 20.215 -3.160 1.00 43.19 118 SER A C 1
ATOM 917 O O . SER A 1 118 ? 22.245 20.062 -3.276 1.00 43.19 118 SER A O 1
ATOM 919 N N . ARG A 1 119 ? 20.377 19.747 -2.091 1.00 44.97 119 ARG A N 1
ATOM 920 C CA . ARG A 1 119 ? 20.960 18.827 -1.117 1.00 44.97 119 ARG A CA 1
ATOM 921 C C . ARG A 1 119 ? 20.693 17.397 -1.577 1.00 44.97 119 ARG A C 1
ATOM 923 O O . ARG A 1 119 ? 19.574 16.906 -1.428 1.00 44.97 119 ARG A O 1
ATOM 930 N N . PRO A 1 120 ? 21.700 16.717 -2.145 1.00 43.06 120 PRO A N 1
ATOM 931 C CA . PRO A 1 120 ? 21.535 15.339 -2.540 1.00 43.06 120 PRO A CA 1
ATOM 932 C C . PRO A 1 120 ? 21.408 14.511 -1.255 1.00 43.06 120 PRO A C 1
ATOM 934 O O . PRO A 1 120 ? 22.223 14.642 -0.345 1.00 43.06 120 PRO A O 1
ATOM 937 N N . HIS A 1 121 ? 20.378 13.668 -1.206 1.00 49.41 121 HIS A N 1
ATOM 938 C CA . HIS A 1 121 ? 20.143 12.632 -0.194 1.00 49.41 121 HIS A CA 1
ATOM 939 C C . HIS A 1 121 ? 19.503 13.108 1.121 1.00 49.41 121 HIS A C 1
ATOM 941 O O . HIS A 1 121 ? 20.168 13.490 2.082 1.00 49.41 121 HIS A O 1
ATOM 947 N N . SER A 1 122 ? 18.174 12.977 1.214 1.00 54.62 122 SER A N 1
ATOM 948 C CA . SER A 1 122 ? 17.538 12.837 2.527 1.00 54.62 122 SER A CA 1
ATOM 949 C C . SER A 1 122 ? 17.983 11.506 3.151 1.00 54.62 122 SER A C 1
ATOM 951 O O . SER A 1 122 ? 18.224 10.532 2.428 1.00 54.62 122 SER A O 1
ATOM 953 N N . ALA A 1 123 ? 18.066 11.431 4.483 1.00 56.09 123 ALA A N 1
ATOM 954 C CA . ALA A 1 123 ? 18.484 10.212 5.188 1.00 56.09 123 ALA A CA 1
ATOM 955 C C . ALA A 1 123 ? 17.676 8.968 4.756 1.00 56.09 123 ALA A C 1
ATOM 957 O O . ALA A 1 123 ? 18.252 7.907 4.543 1.00 56.09 123 ALA A O 1
ATOM 958 N N . ALA A 1 124 ? 16.370 9.124 4.504 1.00 55.34 124 ALA A N 1
ATOM 959 C CA . ALA A 1 124 ? 15.496 8.046 4.032 1.00 55.34 124 ALA A CA 1
ATOM 960 C C . ALA A 1 124 ? 15.847 7.537 2.620 1.00 55.34 124 ALA A C 1
ATOM 962 O O . ALA A 1 124 ? 15.781 6.338 2.364 1.00 55.34 124 ALA A O 1
ATOM 963 N N . THR A 1 125 ? 16.242 8.426 1.697 1.00 60.06 125 THR A N 1
ATOM 964 C CA . THR A 1 125 ? 16.722 7.990 0.371 1.00 60.06 125 THR A CA 1
ATOM 965 C C . THR A 1 125 ? 18.052 7.252 0.471 1.00 60.06 125 THR A C 1
ATOM 967 O O . THR A 1 125 ? 18.225 6.239 -0.195 1.00 60.06 125 THR A O 1
ATOM 970 N N . SER A 1 126 ? 18.940 7.701 1.362 1.00 74.06 126 SER A N 1
ATOM 971 C CA . SER A 1 126 ? 20.205 7.015 1.628 1.00 74.06 126 SER A CA 1
ATOM 972 C C . SER A 1 126 ? 19.983 5.622 2.220 1.00 74.06 126 SER A C 1
ATOM 974 O O . SER A 1 126 ? 20.661 4.685 1.820 1.00 74.06 126 SER A O 1
ATOM 976 N N . GLU A 1 127 ? 19.031 5.461 3.143 1.00 79.19 127 GLU A N 1
ATOM 977 C CA . GLU A 1 127 ? 18.747 4.162 3.763 1.00 79.19 127 GLU A CA 1
ATOM 978 C C . GLU A 1 127 ? 18.186 3.153 2.755 1.00 79.19 127 GLU A C 1
ATOM 980 O O . GLU A 1 127 ? 18.606 1.997 2.759 1.00 79.19 127 GLU A O 1
ATOM 985 N N . ALA A 1 128 ? 17.290 3.599 1.867 1.00 81.88 128 ALA A N 1
ATOM 986 C CA . ALA A 1 128 ? 16.741 2.767 0.801 1.00 81.88 128 ALA A CA 1
ATOM 987 C C . ALA A 1 128 ? 17.827 2.283 -0.171 1.00 81.88 128 ALA A C 1
ATOM 989 O O . ALA A 1 128 ? 17.907 1.103 -0.516 1.00 81.88 128 ALA A O 1
ATOM 990 N N . ASP A 1 129 ? 18.692 3.202 -0.606 1.00 85.75 129 ASP A N 1
ATOM 991 C CA . ASP A 1 129 ? 19.776 2.906 -1.542 1.00 85.75 129 ASP A CA 1
ATOM 992 C C . ASP A 1 129 ? 20.795 1.929 -0.914 1.00 85.75 129 ASP A C 1
ATOM 994 O O . ASP A 1 129 ? 21.228 0.972 -1.565 1.00 85.75 129 ASP A O 1
ATOM 998 N N . GLU A 1 130 ? 21.102 2.099 0.376 1.00 86.12 130 GLU A N 1
ATOM 999 C CA . GLU A 1 130 ? 21.914 1.163 1.165 1.00 86.12 130 GLU A CA 1
ATOM 1000 C C . GLU A 1 130 ? 21.218 -0.194 1.365 1.00 86.12 130 GLU A C 1
ATOM 1002 O O . GLU A 1 130 ? 21.857 -1.245 1.291 1.00 86.12 130 GLU A O 1
ATOM 1007 N N . GLY A 1 131 ? 19.900 -0.207 1.580 1.00 84.44 131 GLY A N 1
ATOM 1008 C CA . GLY A 1 131 ? 19.087 -1.420 1.673 1.00 84.44 131 GLY A CA 1
ATOM 1009 C C . GLY A 1 131 ? 19.149 -2.257 0.398 1.00 84.44 131 GLY A C 1
ATOM 1010 O O . GLY A 1 131 ? 19.427 -3.461 0.455 1.00 84.44 131 GLY A O 1
ATOM 1011 N 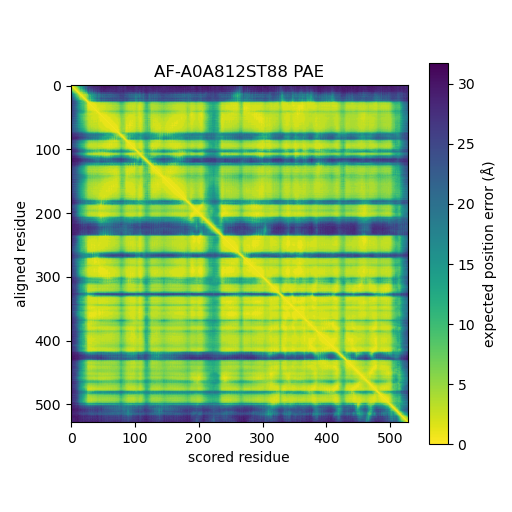N . LEU A 1 132 ? 18.980 -1.616 -0.762 1.00 88.06 132 LEU A N 1
ATOM 1012 C CA . LEU A 1 132 ? 19.157 -2.257 -2.063 1.00 88.06 132 LEU A CA 1
ATOM 1013 C C . LEU A 1 132 ? 20.592 -2.761 -2.245 1.00 88.06 132 LEU A C 1
ATOM 1015 O O . LEU A 1 132 ? 20.778 -3.919 -2.615 1.00 88.06 132 LEU A O 1
ATOM 1019 N N . CYS A 1 133 ? 21.597 -1.938 -1.930 1.00 89.00 133 CYS A N 1
ATOM 1020 C CA . CYS A 1 133 ? 23.005 -2.326 -2.021 1.00 89.00 133 CYS A CA 1
ATOM 1021 C C . CYS A 1 133 ? 23.298 -3.590 -1.198 1.00 89.00 133 CYS A C 1
ATOM 1023 O O . CYS A 1 133 ? 23.831 -4.564 -1.731 1.00 89.00 133 CYS A O 1
ATOM 1025 N N . ARG A 1 134 ? 22.878 -3.628 0.074 1.00 87.31 134 ARG A N 1
ATOM 1026 C CA . ARG A 1 134 ? 23.031 -4.804 0.946 1.00 87.31 134 ARG A CA 1
ATOM 1027 C C . ARG A 1 134 ? 22.369 -6.050 0.362 1.00 87.31 134 ARG A C 1
ATOM 1029 O O . ARG A 1 134 ? 22.968 -7.123 0.405 1.00 87.31 134 ARG A O 1
ATOM 1036 N N . ASN A 1 135 ? 21.162 -5.920 -0.191 1.00 85.56 135 ASN A N 1
ATOM 1037 C CA . ASN A 1 135 ? 20.445 -7.046 -0.791 1.00 85.56 135 ASN A CA 1
ATOM 1038 C C . ASN A 1 135 ? 21.186 -7.608 -2.012 1.00 85.56 135 ASN A C 1
ATOM 1040 O O . ASN A 1 135 ? 21.356 -8.818 -2.113 1.00 85.56 135 ASN A O 1
ATOM 1044 N N . LEU A 1 136 ? 21.669 -6.747 -2.910 1.00 89.50 136 LEU A N 1
ATOM 1045 C CA . LEU A 1 136 ? 22.422 -7.183 -4.090 1.00 89.50 136 LEU A CA 1
ATOM 1046 C C . LEU A 1 136 ? 23.775 -7.796 -3.707 1.00 89.50 136 LEU A C 1
ATOM 1048 O O . LEU A 1 136 ? 24.144 -8.841 -4.237 1.00 89.50 136 LEU A O 1
ATOM 1052 N N . CYS A 1 137 ? 24.483 -7.198 -2.746 1.00 88.81 137 CYS A N 1
ATOM 1053 C CA . CYS A 1 137 ? 25.730 -7.744 -2.214 1.00 88.81 137 CYS A CA 1
ATOM 1054 C C . CYS A 1 137 ? 25.529 -9.123 -1.569 1.00 88.81 137 CYS A C 1
ATOM 1056 O O . CYS A 1 137 ? 26.333 -10.023 -1.788 1.00 88.81 137 CYS A O 1
ATOM 1058 N N . ARG A 1 138 ? 24.446 -9.334 -0.813 1.00 85.94 138 ARG A N 1
ATOM 1059 C CA . ARG A 1 138 ? 24.157 -10.637 -0.190 1.00 85.94 138 ARG A CA 1
ATOM 1060 C C . ARG A 1 138 ? 24.046 -11.770 -1.212 1.00 85.94 138 ARG A C 1
ATOM 1062 O O . ARG A 1 138 ? 24.467 -12.880 -0.913 1.00 85.94 138 ARG A O 1
ATOM 1069 N N . GLU A 1 139 ? 23.504 -11.480 -2.389 1.00 85.19 139 GLU A N 1
ATOM 1070 C CA . GLU A 1 139 ? 23.354 -12.451 -3.478 1.00 85.19 139 GLU A CA 1
ATOM 1071 C C . GLU A 1 139 ? 24.653 -12.644 -4.275 1.00 85.19 139 GLU A C 1
ATOM 1073 O O . GLU A 1 139 ? 24.960 -13.752 -4.703 1.00 85.19 139 GLU A O 1
ATOM 1078 N N . LEU A 1 140 ? 25.423 -11.570 -4.483 1.00 85.88 140 LEU A N 1
ATOM 1079 C CA . LEU A 1 140 ? 26.568 -11.567 -5.401 1.00 85.88 140 LEU A CA 1
ATOM 1080 C C . LEU A 1 140 ? 27.922 -11.870 -4.748 1.00 85.88 140 LEU A C 1
ATOM 1082 O O . LEU A 1 140 ? 28.832 -12.327 -5.434 1.00 85.88 140 LEU A O 1
ATOM 1086 N N . LEU A 1 141 ? 28.090 -11.574 -3.459 1.00 86.56 141 LEU A N 1
ATOM 1087 C CA . LEU A 1 141 ? 29.369 -11.726 -2.756 1.00 86.56 141 LEU A CA 1
ATOM 1088 C C . LEU A 1 141 ? 29.721 -13.154 -2.298 1.00 86.56 141 LEU A C 1
ATOM 1090 O O . LEU A 1 141 ? 30.919 -13.438 -2.205 1.00 86.56 141 LEU A O 1
ATOM 1094 N N . PRO A 1 142 ? 28.772 -14.056 -1.965 1.00 87.69 142 PRO A N 1
ATOM 1095 C CA . PRO A 1 142 ? 29.124 -15.390 -1.493 1.00 87.69 142 PRO A CA 1
ATOM 1096 C C . PRO A 1 142 ? 30.028 -16.147 -2.476 1.00 87.69 142 PRO A C 1
ATOM 1098 O O . PRO A 1 142 ? 29.696 -16.315 -3.645 1.00 87.69 142 PRO A O 1
ATOM 1101 N N . GLY A 1 143 ? 31.167 -16.636 -1.978 1.00 84.12 143 GLY A N 1
ATOM 1102 C CA . GLY A 1 143 ? 32.138 -17.401 -2.769 1.00 84.12 143 GLY A CA 1
ATOM 1103 C C . GLY A 1 143 ? 33.231 -16.570 -3.450 1.00 84.12 143 GLY A C 1
ATOM 1104 O O . GLY A 1 143 ? 34.145 -17.161 -4.017 1.00 84.12 143 GLY A O 1
ATOM 1105 N N . LEU A 1 144 ? 33.182 -15.236 -3.362 1.00 85.00 144 LEU A N 1
ATOM 1106 C CA . LEU A 1 144 ? 34.259 -14.362 -3.832 1.00 85.00 144 LEU A CA 1
ATOM 1107 C C . LEU A 1 144 ? 35.382 -14.244 -2.792 1.00 85.00 144 LEU A C 1
ATOM 1109 O O . LEU A 1 144 ? 35.141 -14.295 -1.582 1.00 85.00 144 LEU A O 1
ATOM 1113 N N . ASP A 1 145 ? 36.615 -14.034 -3.256 1.00 90.12 145 ASP A N 1
ATOM 1114 C CA . ASP A 1 145 ? 37.706 -13.611 -2.378 1.00 90.12 145 ASP A CA 1
ATOM 1115 C C . ASP A 1 145 ? 37.530 -12.151 -1.912 1.00 90.12 145 ASP A C 1
ATOM 1117 O O . ASP A 1 145 ? 36.658 -11.415 -2.377 1.00 90.12 145 ASP A O 1
ATOM 1121 N N . ALA A 1 146 ? 38.362 -11.709 -0.965 1.00 90.75 146 ALA A N 1
ATOM 1122 C CA . ALA A 1 146 ? 38.223 -10.388 -0.354 1.00 90.75 146 ALA A CA 1
ATOM 1123 C C . ALA A 1 146 ? 38.431 -9.214 -1.333 1.00 90.75 146 ALA A C 1
ATOM 1125 O O . ALA A 1 146 ? 37.909 -8.125 -1.095 1.00 90.75 146 ALA A O 1
ATOM 1126 N N . GLU A 1 147 ? 39.218 -9.386 -2.395 1.00 90.75 147 GLU A N 1
ATOM 1127 C CA . GLU A 1 147 ? 39.475 -8.333 -3.380 1.00 90.75 147 GLU A CA 1
ATOM 1128 C C . GLU A 1 147 ? 38.349 -8.253 -4.413 1.00 90.75 147 GLU A C 1
ATOM 1130 O O . GLU A 1 147 ? 37.821 -7.163 -4.667 1.00 90.75 147 GLU A O 1
ATOM 1135 N N . ALA A 1 148 ? 37.915 -9.405 -4.925 1.00 86.81 148 ALA A N 1
ATOM 1136 C CA . ALA A 1 148 ? 36.750 -9.532 -5.786 1.00 86.81 148 ALA A CA 1
ATOM 1137 C C . ALA A 1 148 ? 35.478 -9.041 -5.078 1.00 86.81 148 ALA A C 1
ATOM 1139 O O . ALA A 1 148 ? 34.704 -8.286 -5.665 1.00 86.81 148 ALA A O 1
ATOM 1140 N N . ALA A 1 149 ? 35.302 -9.371 -3.794 1.00 88.62 149 ALA A N 1
ATOM 1141 C CA . ALA A 1 149 ? 34.168 -8.917 -2.997 1.00 88.62 149 ALA A CA 1
ATOM 1142 C C . ALA A 1 149 ? 34.130 -7.387 -2.845 1.00 88.62 149 ALA A C 1
ATOM 1144 O O . ALA A 1 149 ? 33.090 -6.776 -3.084 1.00 88.62 149 ALA A O 1
ATOM 1145 N N . ARG A 1 150 ? 35.264 -6.743 -2.526 1.00 90.25 150 ARG A N 1
ATOM 1146 C CA . ARG A 1 150 ? 35.346 -5.268 -2.452 1.00 90.25 150 ARG A CA 1
ATOM 1147 C C . ARG A 1 150 ? 35.061 -4.609 -3.798 1.00 90.25 150 ARG A C 1
ATOM 1149 O O . ARG A 1 150 ? 34.392 -3.579 -3.861 1.00 90.25 150 ARG A O 1
ATOM 1156 N N . THR A 1 151 ? 35.581 -5.188 -4.876 1.00 89.88 151 THR A N 1
ATOM 1157 C CA . THR A 1 151 ? 35.351 -4.682 -6.233 1.00 89.88 151 THR A CA 1
ATOM 1158 C C . THR A 1 151 ? 33.874 -4.783 -6.600 1.00 89.88 151 THR A C 1
ATOM 1160 O O . THR A 1 151 ? 33.287 -3.802 -7.056 1.00 89.88 151 THR A O 1
ATOM 1163 N N . MET A 1 152 ? 33.253 -5.933 -6.330 1.00 88.88 152 MET A N 1
ATOM 1164 C CA . MET A 1 152 ? 31.828 -6.166 -6.542 1.00 88.88 152 MET A CA 1
ATOM 1165 C C . MET A 1 152 ? 30.970 -5.194 -5.730 1.00 88.88 152 MET A C 1
ATOM 1167 O O . MET A 1 152 ? 30.069 -4.568 -6.279 1.00 88.88 152 MET A O 1
ATOM 1171 N N . GLU A 1 153 ? 31.273 -5.010 -4.447 1.00 91.06 153 GLU A N 1
ATOM 1172 C CA . GLU A 1 153 ? 30.543 -4.087 -3.580 1.00 91.06 153 GLU A CA 1
ATOM 1173 C C . GLU A 1 153 ? 30.562 -2.652 -4.131 1.00 91.06 153 GLU A C 1
ATOM 1175 O O . GLU A 1 153 ? 29.517 -2.005 -4.218 1.00 91.06 153 GLU A O 1
ATOM 1180 N N . ASN A 1 154 ? 31.719 -2.167 -4.591 1.00 91.75 154 ASN A N 1
ATOM 1181 C CA . ASN A 1 154 ? 31.826 -0.843 -5.211 1.00 91.75 154 ASN A CA 1
ATOM 1182 C C . ASN A 1 154 ? 30.967 -0.718 -6.481 1.00 91.75 154 ASN A C 1
ATOM 1184 O O . ASN A 1 154 ? 30.340 0.319 -6.704 1.00 91.75 154 ASN A O 1
ATOM 1188 N N . ARG A 1 155 ? 30.902 -1.773 -7.301 1.00 92.69 155 ARG A N 1
ATOM 1189 C CA . ARG A 1 155 ? 30.078 -1.803 -8.521 1.00 92.69 155 ARG A CA 1
ATOM 1190 C C . ARG A 1 155 ? 28.587 -1.852 -8.203 1.00 92.69 155 ARG A C 1
ATOM 1192 O O . ARG A 1 155 ? 27.807 -1.147 -8.840 1.00 92.69 155 ARG A O 1
ATOM 1199 N N . VAL A 1 156 ? 28.186 -2.620 -7.192 1.00 93.06 156 VAL A N 1
ATOM 1200 C CA . VAL A 1 156 ? 26.805 -2.631 -6.692 1.00 93.06 156 VAL A CA 1
ATOM 1201 C C . VAL A 1 156 ? 26.398 -1.232 -6.222 1.00 93.06 156 VAL A C 1
ATOM 1203 O O . VAL A 1 156 ? 25.354 -0.731 -6.642 1.00 93.06 156 VAL A O 1
ATOM 1206 N N . ARG A 1 157 ? 27.245 -0.553 -5.434 1.00 93.06 157 ARG A N 1
ATOM 1207 C CA . ARG A 1 157 ? 27.004 0.838 -5.006 1.00 93.06 157 ARG A CA 1
ATOM 1208 C C . ARG A 1 157 ? 26.863 1.792 -6.193 1.00 93.06 157 ARG A C 1
ATOM 1210 O O . ARG A 1 157 ? 25.980 2.648 -6.188 1.00 93.06 157 ARG A O 1
ATOM 1217 N N . GLU A 1 158 ? 27.688 1.629 -7.229 1.00 92.25 158 GLU A N 1
ATOM 1218 C CA . GLU A 1 158 ? 27.595 2.412 -8.467 1.00 92.25 158 GLU A CA 1
ATOM 1219 C C . GLU A 1 158 ? 26.234 2.220 -9.165 1.00 92.25 158 GLU A C 1
ATOM 1221 O O . GLU A 1 158 ? 25.616 3.202 -9.587 1.00 92.25 158 GLU A O 1
ATOM 1226 N N . ILE A 1 159 ? 25.733 0.981 -9.255 1.00 93.31 159 ILE A N 1
ATOM 1227 C CA . ILE A 1 159 ? 24.405 0.685 -9.819 1.00 93.31 159 ILE A CA 1
ATOM 1228 C C . ILE A 1 159 ? 23.303 1.350 -8.992 1.00 93.31 159 ILE A C 1
ATOM 1230 O O . ILE A 1 159 ? 22.457 2.033 -9.573 1.00 93.31 159 ILE A O 1
ATOM 1234 N N . CYS A 1 160 ? 23.319 1.194 -7.664 1.00 92.88 160 CYS A N 1
ATOM 1235 C CA . CYS A 1 160 ? 22.318 1.795 -6.776 1.00 92.88 160 CYS A CA 1
ATOM 1236 C C . CYS A 1 160 ? 22.305 3.327 -6.890 1.00 92.88 160 CYS A C 1
ATOM 1238 O O . CYS A 1 160 ? 21.243 3.930 -7.030 1.00 92.88 160 CYS A O 1
ATOM 1240 N N . SER A 1 161 ? 23.482 3.960 -6.919 1.00 90.50 161 SER A N 1
ATOM 1241 C CA . SER A 1 161 ? 23.607 5.414 -7.075 1.00 90.50 161 SER A CA 1
ATOM 1242 C C . SER A 1 161 ? 23.048 5.903 -8.417 1.00 90.50 161 SER A C 1
ATOM 1244 O O . SER A 1 161 ? 22.252 6.844 -8.456 1.00 90.50 161 SER A O 1
ATOM 1246 N N . LYS A 1 162 ? 23.393 5.233 -9.528 1.00 91.62 162 LYS A N 1
ATOM 1247 C CA . LYS A 1 162 ? 22.846 5.559 -10.858 1.00 91.62 162 LYS A CA 1
ATOM 1248 C C . LYS A 1 162 ? 21.330 5.387 -10.909 1.00 91.62 162 LYS A C 1
ATOM 1250 O O . LYS A 1 162 ? 20.644 6.230 -11.482 1.00 91.62 162 LYS A O 1
ATOM 1255 N N . LEU A 1 163 ? 20.811 4.320 -10.304 1.00 92.00 163 LEU A N 1
ATOM 1256 C CA . LEU A 1 163 ? 19.377 4.055 -10.226 1.00 92.00 163 LEU A CA 1
ATOM 1257 C C . LEU A 1 163 ? 18.635 5.185 -9.496 1.00 92.00 163 LEU A C 1
ATOM 1259 O O . LEU A 1 163 ? 17.627 5.680 -9.998 1.00 92.00 163 LEU A O 1
ATOM 1263 N N . ALA A 1 164 ? 19.160 5.635 -8.354 1.00 89.62 164 ALA A N 1
ATOM 1264 C CA . ALA A 1 164 ? 18.578 6.728 -7.580 1.00 89.62 164 ALA A CA 1
ATOM 1265 C C . ALA A 1 164 ? 18.560 8.057 -8.357 1.00 89.62 164 ALA A C 1
ATOM 1267 O O . ALA A 1 164 ? 17.551 8.768 -8.337 1.00 89.62 164 ALA A O 1
ATOM 1268 N N . LEU A 1 165 ? 19.642 8.375 -9.080 1.00 89.44 165 LEU A N 1
ATOM 1269 C CA . LEU A 1 165 ? 19.719 9.562 -9.942 1.00 89.44 165 LEU A CA 1
ATOM 1270 C C . LEU A 1 165 ? 18.705 9.504 -11.092 1.00 89.44 165 LEU A C 1
ATOM 1272 O O . LEU A 1 165 ? 18.044 10.499 -11.388 1.00 89.44 165 LEU A O 1
ATOM 1276 N N . GLU A 1 166 ? 18.548 8.343 -11.726 1.00 92.25 166 GLU A N 1
ATOM 1277 C CA . GLU A 1 166 ? 17.580 8.157 -12.809 1.00 92.25 166 GLU A CA 1
ATOM 1278 C C . GLU A 1 166 ? 16.134 8.225 -12.325 1.00 92.25 166 GLU A C 1
ATOM 1280 O O . GLU A 1 166 ? 15.294 8.797 -13.019 1.00 92.25 166 GLU A O 1
ATOM 1285 N N . ALA A 1 167 ? 15.829 7.692 -11.141 1.00 90.44 167 ALA A N 1
ATOM 1286 C CA . ALA A 1 167 ? 14.510 7.841 -10.536 1.00 90.44 167 ALA A CA 1
ATOM 1287 C C . ALA A 1 167 ? 14.184 9.320 -10.278 1.00 90.44 167 ALA A C 1
ATOM 1289 O O . ALA A 1 167 ? 13.116 9.791 -10.664 1.00 90.44 167 ALA A O 1
ATOM 1290 N N . ALA A 1 168 ? 15.129 10.086 -9.720 1.00 87.50 168 ALA A N 1
ATOM 1291 C CA . ALA A 1 168 ? 14.962 11.527 -9.528 1.00 87.50 168 ALA A CA 1
ATOM 1292 C C . ALA A 1 168 ? 14.753 12.271 -10.862 1.00 87.50 168 ALA A C 1
ATOM 1294 O O . ALA A 1 168 ? 13.845 13.094 -10.982 1.00 87.50 168 ALA A O 1
ATOM 1295 N N . ALA A 1 169 ? 15.535 11.939 -11.895 1.00 89.75 169 ALA A N 1
ATOM 1296 C CA . ALA A 1 169 ? 15.362 12.503 -13.234 1.00 89.75 169 ALA A CA 1
ATOM 1297 C C . ALA A 1 169 ? 13.997 12.143 -13.852 1.00 89.75 169 ALA A C 1
ATOM 1299 O O . ALA A 1 169 ? 13.380 12.980 -14.511 1.00 89.75 169 ALA A O 1
ATOM 1300 N N . SER A 1 170 ? 13.497 10.930 -13.602 1.00 90.44 170 SER A N 1
ATOM 1301 C CA . SER A 1 170 ? 12.187 10.464 -14.079 1.00 90.44 170 SER A CA 1
ATOM 1302 C C . SER A 1 170 ? 11.043 11.252 -13.433 1.00 90.44 170 SER A C 1
ATOM 1304 O O . SER A 1 170 ? 10.109 11.648 -14.126 1.00 90.44 170 SER A O 1
ATOM 1306 N N . VAL A 1 171 ? 11.144 11.585 -12.140 1.00 89.12 171 VAL A N 1
ATOM 1307 C CA . VAL A 1 171 ? 10.178 12.466 -11.453 1.00 89.12 171 VAL A CA 1
ATOM 1308 C C . VAL A 1 171 ? 10.144 13.859 -12.085 1.00 89.12 171 VAL A C 1
ATOM 1310 O O . VAL A 1 171 ? 9.067 14.399 -12.344 1.00 89.12 171 VAL A O 1
ATOM 1313 N N . LEU A 1 172 ? 11.310 14.445 -12.378 1.00 88.50 172 LEU A N 1
ATOM 1314 C CA . LEU A 1 172 ? 11.390 15.752 -13.043 1.00 88.50 172 LEU A CA 1
ATOM 1315 C C . LEU A 1 172 ? 10.822 15.704 -14.468 1.00 88.50 172 LEU A C 1
ATOM 1317 O O . LEU A 1 172 ? 10.082 16.603 -14.867 1.00 88.50 172 LEU A O 1
ATOM 1321 N N . SER A 1 173 ? 11.119 14.636 -15.213 1.00 89.12 173 SER A N 1
ATOM 1322 C CA . SER A 1 173 ? 10.546 14.369 -16.537 1.00 89.12 173 SER A CA 1
ATOM 1323 C C . SER A 1 173 ? 9.018 14.299 -16.476 1.00 89.12 173 SER A C 1
ATOM 1325 O O . SER A 1 173 ? 8.344 14.988 -17.242 1.00 89.12 173 SER A O 1
ATOM 1327 N N . LEU A 1 174 ? 8.458 13.546 -15.523 1.00 88.81 174 LEU A N 1
ATOM 1328 C CA . LEU A 1 174 ? 7.010 13.424 -15.332 1.00 88.81 174 LEU A CA 1
ATOM 1329 C C . LEU A 1 174 ? 6.355 14.765 -15.003 1.00 88.81 174 LEU A C 1
ATOM 1331 O O . LEU A 1 174 ? 5.337 15.102 -15.599 1.00 88.81 174 LEU A O 1
ATOM 1335 N N . ARG A 1 175 ? 6.957 15.568 -14.121 1.00 86.56 175 ARG A N 1
ATOM 1336 C CA . ARG A 1 175 ? 6.468 16.919 -13.789 1.00 86.56 175 ARG A CA 1
ATOM 1337 C C . ARG A 1 175 ? 6.508 17.870 -14.979 1.00 86.56 175 ARG A C 1
ATOM 1339 O O . ARG A 1 175 ? 5.591 18.662 -15.171 1.00 86.56 175 ARG A O 1
ATOM 1346 N N . LYS A 1 176 ? 7.556 17.794 -15.799 1.00 88.12 176 LYS A N 1
ATOM 1347 C CA . LYS A 1 176 ? 7.634 18.590 -17.025 1.00 88.12 176 LYS A CA 1
ATOM 1348 C C . LYS A 1 176 ? 6.526 18.186 -17.998 1.00 88.12 176 LYS A C 1
ATOM 1350 O O . LYS A 1 176 ? 5.776 19.049 -18.449 1.00 88.12 176 LYS A O 1
ATOM 1355 N N . LYS A 1 177 ? 6.365 16.880 -18.234 1.00 88.19 177 LYS A N 1
ATOM 1356 C CA . LYS A 1 177 ? 5.256 16.333 -19.026 1.00 88.19 177 LYS A CA 1
ATOM 1357 C C . LYS A 1 177 ? 3.907 16.810 -18.460 1.00 88.19 177 LYS A C 1
ATOM 1359 O O . LYS A 1 177 ? 3.045 17.197 -19.239 1.00 88.19 177 LYS A O 1
ATOM 1364 N N . PHE A 1 178 ? 3.768 16.902 -17.131 1.0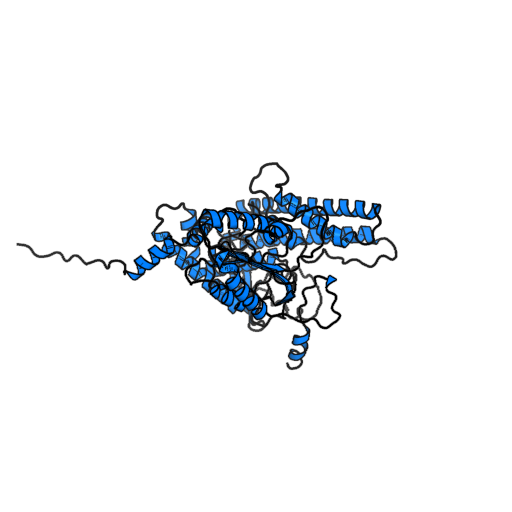0 82.62 178 PHE A N 1
ATOM 1365 C CA . PHE A 1 178 ? 2.621 17.499 -16.419 1.00 82.62 178 PHE A CA 1
ATOM 1366 C C . PHE A 1 178 ? 2.258 18.894 -16.869 1.00 82.62 178 PHE A C 1
ATOM 1368 O O . PHE A 1 178 ? 1.120 19.134 -17.265 1.00 82.62 178 PHE A O 1
ATOM 1375 N N . SER A 1 179 ? 3.227 19.798 -16.899 1.00 81.50 179 SER A N 1
ATOM 1376 C CA . SER A 1 179 ? 2.962 21.160 -17.358 1.00 81.50 179 SER A CA 1
ATOM 1377 C C . SER A 1 179 ? 2.574 21.262 -18.841 1.00 81.50 179 SER A C 1
ATOM 1379 O O . SER A 1 179 ? 1.963 22.249 -19.241 1.00 81.50 179 SER A O 1
ATOM 1381 N N . GLU A 1 180 ? 2.905 20.256 -19.655 1.00 82.62 180 GLU A N 1
ATOM 1382 C CA . GLU A 1 180 ? 2.736 20.281 -21.113 1.00 82.62 180 GLU A CA 1
ATOM 1383 C C . GLU A 1 180 ? 1.433 19.596 -21.585 1.00 82.62 180 GLU A C 1
ATOM 1385 O O . GLU A 1 180 ? 0.997 19.810 -22.715 1.00 82.62 180 GLU A O 1
ATOM 1390 N N . LEU A 1 181 ? 0.767 18.800 -20.738 1.00 74.81 181 LEU A N 1
ATOM 1391 C CA . LEU A 1 181 ? -0.213 17.785 -21.164 1.00 74.81 181 LEU A CA 1
ATOM 1392 C C . LEU A 1 181 ? -1.688 18.219 -21.296 1.00 74.81 181 LEU A C 1
ATOM 1394 O O . LEU A 1 181 ? -2.572 17.372 -21.410 1.00 74.81 181 LEU A O 1
ATOM 1398 N N . SER A 1 182 ? -1.975 19.519 -21.404 1.00 64.94 182 SER A N 1
ATOM 1399 C CA . SER A 1 182 ? -3.358 20.052 -21.446 1.00 64.94 182 SER A CA 1
ATOM 1400 C C . SER A 1 182 ? -4.245 19.584 -22.625 1.00 64.94 182 SER A C 1
ATOM 1402 O O . SER A 1 182 ? -5.461 19.807 -22.620 1.00 64.94 182 SER A O 1
ATOM 1404 N N . GLU A 1 183 ? -3.680 18.956 -23.660 1.00 59.16 183 GLU A N 1
ATOM 1405 C CA . GLU A 1 183 ? -4.429 18.473 -24.834 1.00 59.16 183 GLU A CA 1
ATOM 1406 C C . GLU A 1 183 ? -4.671 16.956 -24.833 1.00 59.16 183 GLU A C 1
ATOM 1408 O O . GLU A 1 183 ? -5.744 16.527 -25.243 1.00 59.16 183 GLU A O 1
ATOM 1413 N N . LEU A 1 184 ? -3.745 16.143 -24.311 1.00 61.94 184 LEU A N 1
ATOM 1414 C CA . LEU A 1 184 ? -3.843 14.675 -24.375 1.00 61.94 184 LEU A CA 1
ATOM 1415 C C . LEU A 1 184 ? -4.882 14.098 -23.394 1.00 61.94 184 LEU A C 1
ATOM 1417 O O . LEU A 1 184 ? -5.485 13.058 -23.663 1.00 61.94 184 LEU A O 1
ATOM 1421 N N . GLU A 1 185 ? -5.112 14.777 -22.264 1.00 66.94 185 GLU A N 1
ATOM 1422 C CA . GLU A 1 185 ? -6.118 14.362 -21.275 1.00 66.94 185 GLU A CA 1
ATOM 1423 C C . GLU A 1 185 ? -7.546 14.438 -21.817 1.00 66.94 185 GLU A C 1
ATOM 1425 O O . GLU A 1 185 ? -8.387 13.631 -21.435 1.00 66.94 185 GLU A O 1
ATOM 1430 N N . ARG A 1 186 ? -7.825 15.371 -22.737 1.00 64.88 186 ARG A N 1
ATOM 1431 C CA . ARG A 1 186 ? -9.183 15.583 -23.259 1.00 64.88 186 ARG A CA 1
ATOM 1432 C C . ARG A 1 186 ? -9.676 14.453 -24.162 1.00 64.88 186 ARG A C 1
ATOM 1434 O O . ARG A 1 186 ? -10.880 14.361 -24.376 1.00 64.88 186 ARG A O 1
ATOM 1441 N N . GLY A 1 187 ? -8.770 13.602 -24.640 1.00 74.94 187 GLY A N 1
ATOM 1442 C CA . GLY A 1 187 ? -9.091 12.565 -25.610 1.00 74.94 187 GLY A CA 1
ATOM 1443 C C . GLY A 1 187 ? -9.060 11.128 -25.096 1.00 74.94 187 GLY A C 1
ATOM 1444 O O . GLY A 1 187 ? -9.628 10.240 -25.724 1.00 74.94 187 GLY A O 1
ATOM 1445 N N . SER A 1 188 ? -8.408 10.852 -23.967 1.00 85.19 188 SER A N 1
ATOM 1446 C CA . SER A 1 188 ? -8.246 9.466 -23.509 1.00 85.19 188 SER A CA 1
ATOM 1447 C C . SER A 1 188 ? -9.440 9.007 -22.671 1.00 85.19 188 SER A C 1
ATOM 1449 O O . SER A 1 188 ? -9.942 9.754 -21.835 1.00 85.19 188 SER A O 1
ATOM 1451 N N . SER A 1 189 ? -9.877 7.759 -22.850 1.00 91.69 189 SER A N 1
ATOM 1452 C CA . SER A 1 189 ? -10.973 7.176 -22.064 1.00 91.69 189 SER A CA 1
ATOM 1453 C C . SER A 1 189 ? -10.614 5.798 -21.521 1.00 91.69 189 SER A C 1
ATOM 1455 O O . SER A 1 189 ? -9.895 5.027 -22.154 1.00 91.69 189 SER A O 1
ATOM 1457 N N . VAL A 1 190 ? -11.102 5.482 -20.322 1.00 94.69 190 VAL A N 1
ATOM 1458 C CA . VAL A 1 190 ? -10.942 4.148 -19.736 1.00 94.69 190 VAL A CA 1
ATOM 1459 C C . VAL A 1 190 ? -12.024 3.228 -20.283 1.00 94.69 190 VAL A C 1
ATOM 1461 O O . VAL A 1 190 ? -13.212 3.538 -20.204 1.00 94.69 190 VAL A O 1
ATOM 1464 N N . SER A 1 191 ? -11.610 2.069 -20.785 1.00 94.75 191 SER A N 1
ATOM 1465 C CA . SER A 1 191 ? -12.498 0.968 -21.139 1.00 94.75 191 SER A CA 1
ATOM 1466 C C . SER A 1 191 ? -12.428 -0.134 -20.089 1.00 94.75 191 SER A C 1
ATOM 1468 O O . SER A 1 191 ? -11.348 -0.450 -19.590 1.00 94.75 191 SER A O 1
ATOM 1470 N N . ALA A 1 192 ? -13.580 -0.732 -19.785 1.00 95.75 192 ALA A N 1
ATOM 1471 C CA . ALA A 1 192 ? -13.708 -1.903 -18.930 1.00 95.75 192 ALA A CA 1
ATOM 1472 C C . ALA A 1 192 ? -14.553 -2.961 -19.649 1.00 95.75 192 ALA A C 1
ATOM 1474 O O . ALA A 1 192 ? -15.732 -2.740 -19.927 1.00 95.75 192 ALA A O 1
ATOM 1475 N N . THR A 1 193 ? -13.961 -4.118 -19.937 1.00 95.88 193 THR A N 1
ATOM 1476 C CA . THR A 1 193 ? -14.615 -5.197 -20.696 1.00 95.88 193 THR A CA 1
ATOM 1477 C C . THR A 1 193 ? -14.611 -6.478 -19.877 1.00 95.88 193 THR A C 1
ATOM 1479 O O . THR A 1 193 ? -13.587 -6.834 -19.305 1.00 95.88 193 THR A O 1
ATOM 1482 N N . PHE A 1 194 ? -15.739 -7.182 -19.791 1.00 95.75 194 PHE A N 1
ATOM 1483 C CA . PHE A 1 194 ? -15.786 -8.459 -19.079 1.00 95.75 194 PHE A CA 1
ATOM 1484 C C . PHE A 1 194 ? -15.296 -9.597 -19.980 1.00 95.75 194 PHE A C 1
ATOM 1486 O O . PHE A 1 194 ? -15.894 -9.869 -21.021 1.00 95.75 194 PHE A O 1
ATOM 1493 N N . ASP A 1 195 ? -14.237 -10.283 -19.561 1.00 93.56 195 ASP A N 1
ATOM 1494 C CA . ASP A 1 195 ? -13.769 -11.513 -20.188 1.00 93.56 195 ASP A CA 1
ATOM 1495 C C . ASP A 1 195 ? -14.461 -12.708 -19.524 1.00 93.56 195 ASP A C 1
ATOM 1497 O O . ASP A 1 195 ? -14.085 -13.165 -18.441 1.00 93.56 195 ASP A O 1
ATOM 1501 N N . ALA A 1 196 ? -15.485 -13.232 -20.197 1.00 91.81 196 ALA A N 1
ATOM 1502 C CA . ALA A 1 196 ? -16.250 -14.375 -19.712 1.00 91.81 196 ALA A CA 1
ATOM 1503 C C . ALA A 1 196 ? -15.426 -15.670 -19.613 1.00 91.81 196 ALA A C 1
ATOM 1505 O O . ALA A 1 196 ? -15.783 -16.540 -18.822 1.00 91.81 196 ALA A O 1
ATOM 1506 N N . ARG A 1 197 ? -14.336 -15.813 -20.384 1.00 89.62 197 ARG A N 1
ATOM 1507 C CA . ARG A 1 197 ? -13.466 -16.999 -20.323 1.00 89.62 197 ARG A CA 1
ATOM 1508 C C . ARG A 1 197 ? -12.603 -16.965 -19.067 1.00 89.62 197 ARG A C 1
ATOM 1510 O O . ARG A 1 197 ? -12.459 -17.985 -18.402 1.00 89.62 197 ARG A O 1
ATOM 1517 N N . ARG A 1 198 ? -12.045 -15.794 -18.746 1.00 87.25 198 ARG A N 1
ATOM 1518 C CA . ARG A 1 198 ? -11.189 -15.586 -17.564 1.00 87.25 198 ARG A CA 1
ATOM 1519 C C . ARG A 1 198 ? -11.982 -15.285 -16.286 1.00 87.25 198 ARG A C 1
ATOM 1521 O O . ARG A 1 198 ? -11.420 -15.336 -15.195 1.00 87.25 198 ARG A O 1
ATOM 1528 N N . GLY A 1 199 ? -13.270 -14.958 -16.409 1.00 92.38 199 GLY A N 1
ATOM 1529 C CA . GLY A 1 199 ? -14.123 -14.589 -15.280 1.00 92.38 199 GLY A CA 1
ATOM 1530 C C . GLY A 1 199 ? -13.680 -13.290 -14.601 1.00 92.38 199 GLY A C 1
ATOM 1531 O O . GLY A 1 199 ? -13.832 -13.151 -13.389 1.00 92.38 199 GLY A O 1
ATOM 1532 N N . CYS A 1 200 ? -13.098 -12.352 -15.353 1.00 95.12 200 CYS A N 1
ATOM 1533 C CA . CYS A 1 200 ? -12.557 -11.097 -14.833 1.00 95.12 200 CYS A CA 1
ATOM 1534 C C . CYS A 1 200 ? -12.857 -9.914 -15.763 1.00 95.12 200 CYS A C 1
ATOM 1536 O O . CYS A 1 200 ? -13.254 -10.085 -16.914 1.00 95.12 200 CYS A O 1
ATOM 1538 N N . TYR A 1 201 ? -12.698 -8.697 -15.249 1.00 96.88 201 TYR A N 1
ATOM 1539 C CA . TYR A 1 201 ? -12.755 -7.474 -16.040 1.00 96.88 201 TYR A CA 1
ATOM 1540 C C . TYR A 1 201 ? -11.359 -7.078 -16.511 1.00 96.88 201 TYR A C 1
ATOM 1542 O O . TYR A 1 201 ? -10.389 -7.165 -15.756 1.00 96.88 201 TYR A O 1
ATOM 1550 N N . LEU A 1 202 ? -11.302 -6.610 -17.752 1.00 95.88 202 LEU A N 1
ATOM 1551 C CA . LEU A 1 202 ? -10.136 -6.111 -18.461 1.00 95.88 202 LEU A CA 1
ATOM 1552 C C . LEU A 1 202 ? -10.236 -4.590 -18.576 1.00 95.88 202 LEU A C 1
ATOM 1554 O O . LEU A 1 202 ? -11.207 -4.082 -19.136 1.00 95.88 202 LEU A O 1
ATOM 1558 N N . PHE A 1 203 ? -9.247 -3.881 -18.041 1.00 96.12 203 PHE A N 1
ATOM 1559 C CA . PHE A 1 203 ? -9.176 -2.424 -18.022 1.00 96.12 203 PHE A CA 1
ATOM 1560 C C . PHE A 1 203 ? -8.054 -1.923 -18.922 1.00 96.12 203 PHE A C 1
ATOM 1562 O O . PHE A 1 203 ? -6.911 -2.340 -18.756 1.00 96.12 203 PHE A O 1
ATOM 1569 N N . SER A 1 204 ? -8.365 -0.981 -19.809 1.00 95.00 204 SER A N 1
ATOM 1570 C CA . SER A 1 204 ? -7.389 -0.379 -20.723 1.00 95.00 204 SER A CA 1
ATOM 1571 C C . SER A 1 204 ? -7.654 1.106 -20.917 1.00 95.00 204 SER A C 1
ATOM 1573 O O . SER A 1 204 ? -8.792 1.563 -20.807 1.00 95.00 204 SER A O 1
ATOM 1575 N N . LEU A 1 205 ? -6.598 1.852 -21.236 1.00 93.62 205 LEU A N 1
ATOM 1576 C CA . LEU A 1 205 ? -6.694 3.251 -21.636 1.00 93.62 205 LEU A CA 1
ATOM 1577 C C . LEU A 1 205 ? -6.762 3.327 -23.164 1.00 93.62 205 LEU A C 1
ATOM 1579 O O . LEU A 1 205 ? -5.835 2.900 -23.850 1.00 93.62 205 LEU A O 1
ATOM 1583 N N . LEU A 1 206 ? -7.866 3.846 -23.694 1.00 89.44 206 LEU A N 1
ATOM 1584 C CA . LEU A 1 206 ? -8.078 4.020 -25.126 1.00 89.44 206 LEU A CA 1
ATOM 1585 C C . LEU A 1 206 ? -7.743 5.460 -25.543 1.00 89.44 206 LEU A C 1
ATOM 1587 O O . LEU A 1 206 ? -8.211 6.397 -24.887 1.00 89.44 206 LEU A O 1
ATOM 1591 N N . PRO A 1 207 ? -6.989 5.654 -26.641 1.00 83.81 207 PRO A N 1
ATOM 1592 C CA . PRO A 1 207 ? -6.854 6.957 -27.285 1.00 83.81 207 PRO A CA 1
ATOM 1593 C C . PRO A 1 207 ? -8.201 7.481 -27.801 1.00 83.81 207 PRO A C 1
ATOM 1595 O O . PRO A 1 207 ? -9.130 6.707 -28.050 1.00 83.81 207 PRO A O 1
ATOM 1598 N N . GLU A 1 208 ? -8.289 8.790 -28.036 1.00 76.50 208 GLU A N 1
ATOM 1599 C CA . GLU A 1 208 ? -9.503 9.424 -28.564 1.00 76.50 208 GLU A CA 1
ATOM 1600 C C . GLU A 1 208 ? -9.929 8.809 -29.898 1.00 76.50 208 GLU A C 1
ATOM 1602 O O . GLU A 1 208 ? -9.127 8.669 -30.821 1.00 76.50 208 GLU A O 1
ATOM 1607 N N . GLY A 1 209 ? -11.204 8.427 -30.002 1.00 67.69 209 GLY A N 1
ATOM 1608 C CA . GLY A 1 209 ? -11.772 7.853 -31.224 1.00 67.69 209 GLY A CA 1
ATOM 1609 C C . GLY A 1 209 ? -11.382 6.398 -31.514 1.00 67.69 209 GLY A C 1
ATOM 1610 O O . GLY A 1 209 ? -11.856 5.845 -32.507 1.00 67.69 209 GLY A O 1
ATOM 1611 N N . ALA A 1 210 ? -10.573 5.749 -30.669 1.00 70.38 210 ALA A N 1
ATOM 1612 C CA . ALA A 1 210 ? -10.292 4.323 -30.800 1.00 70.38 210 ALA A CA 1
ATOM 1613 C C . ALA A 1 210 ? -11.496 3.491 -30.318 1.00 70.38 210 ALA A C 1
ATOM 1615 O O . ALA A 1 210 ? -11.921 3.592 -29.168 1.00 70.38 210 ALA A O 1
ATOM 1616 N N . SER A 1 211 ? -12.046 2.649 -31.199 1.00 64.56 211 SER A N 1
ATOM 1617 C CA . SER A 1 211 ? -13.055 1.646 -30.830 1.00 64.56 211 SER A CA 1
ATOM 1618 C C . SER A 1 211 ? -12.375 0.344 -30.410 1.00 64.56 211 SER A C 1
ATOM 1620 O O . SER A 1 211 ? -11.387 -0.066 -31.026 1.00 64.56 211 SER A O 1
ATOM 1622 N N . LEU A 1 212 ? -12.945 -0.353 -29.422 1.00 60.31 212 LEU A N 1
ATOM 1623 C CA . LEU A 1 212 ? -12.480 -1.674 -28.981 1.00 60.31 212 LEU A CA 1
ATOM 1624 C C . LEU A 1 212 ? -12.426 -2.690 -30.139 1.00 60.31 212 LEU A C 1
ATOM 1626 O O . LEU A 1 212 ? -11.583 -3.578 -30.135 1.00 60.31 212 LEU A O 1
ATOM 1630 N N . GLU A 1 213 ? -13.286 -2.525 -31.151 1.00 60.09 213 GLU A N 1
ATOM 1631 C CA . GLU A 1 213 ? -13.348 -3.386 -32.344 1.00 60.09 213 GLU A CA 1
ATOM 1632 C C . GLU A 1 213 ? -12.095 -3.298 -33.230 1.00 60.09 213 GLU A C 1
ATOM 1634 O O . GLU A 1 213 ? -11.867 -4.170 -34.065 1.00 60.09 213 GLU A O 1
ATOM 1639 N N . THR A 1 214 ? -11.285 -2.247 -33.064 1.00 53.06 214 THR A N 1
ATOM 1640 C CA . THR A 1 214 ? -10.048 -2.044 -33.837 1.00 53.06 214 THR A CA 1
ATOM 1641 C C . THR A 1 214 ? -8.807 -2.616 -33.163 1.00 53.06 214 THR A C 1
ATOM 1643 O O . THR A 1 214 ? -7.750 -2.676 -33.792 1.00 53.06 214 THR A O 1
ATOM 1646 N N . LEU A 1 215 ? -8.916 -3.057 -31.905 1.00 54.56 215 LEU A N 1
ATOM 1647 C CA . LEU A 1 215 ? -7.814 -3.743 -31.251 1.00 54.56 215 LEU A CA 1
ATOM 1648 C C . LEU A 1 215 ? -7.701 -5.146 -31.858 1.00 54.56 215 LEU A C 1
ATOM 1650 O O . LEU A 1 215 ? -8.709 -5.854 -31.929 1.00 54.56 215 LEU A O 1
ATOM 1654 N N . PRO A 1 216 ? -6.506 -5.564 -32.316 1.00 50.75 216 PRO A N 1
ATOM 1655 C CA . PRO A 1 216 ? -6.320 -6.933 -32.765 1.00 50.75 216 PRO A CA 1
ATOM 1656 C C . PRO A 1 216 ? -6.766 -7.849 -31.629 1.00 50.75 216 PRO A C 1
ATOM 1658 O O . PRO A 1 216 ? -6.390 -7.619 -30.477 1.00 50.75 216 PRO A O 1
ATOM 1661 N N . ALA A 1 217 ? -7.595 -8.849 -31.944 1.00 49.31 217 ALA A N 1
ATOM 1662 C CA . ALA A 1 217 ? -7.877 -9.946 -31.033 1.00 49.31 217 ALA A CA 1
ATOM 1663 C C . ALA A 1 217 ? -6.526 -10.593 -30.727 1.00 49.31 217 ALA A C 1
ATOM 1665 O O . ALA A 1 217 ? -6.029 -11.398 -31.507 1.00 49.31 217 ALA A O 1
ATOM 1666 N N . ALA A 1 218 ? -5.861 -10.116 -29.677 1.00 47.41 218 ALA A N 1
ATOM 1667 C CA . ALA A 1 218 ? -4.573 -10.632 -29.285 1.00 47.41 218 ALA A CA 1
ATOM 1668 C C . ALA A 1 218 ? -4.797 -12.116 -29.006 1.00 47.41 218 ALA A C 1
ATOM 1670 O O . ALA A 1 218 ? -5.670 -12.461 -28.203 1.00 47.41 218 ALA A O 1
ATOM 1671 N N . ASP A 1 219 ? -4.054 -12.974 -29.701 1.00 40.75 219 ASP A N 1
ATOM 1672 C CA . ASP A 1 219 ? -3.984 -14.405 -29.429 1.00 40.75 219 ASP A CA 1
ATOM 1673 C C . ASP A 1 219 ? -3.385 -14.589 -28.022 1.00 40.75 219 ASP A C 1
ATOM 1675 O O . ASP A 1 219 ? -2.206 -14.870 -27.827 1.00 40.75 219 ASP A O 1
ATOM 1679 N N . LEU A 1 220 ? -4.221 -14.378 -27.004 1.00 46.53 220 LEU A N 1
ATOM 1680 C CA . LEU A 1 220 ? -3.925 -14.483 -25.573 1.00 46.53 220 LEU A CA 1
ATOM 1681 C C . LEU A 1 220 ? -3.887 -15.950 -25.101 1.00 46.53 220 LEU A C 1
ATOM 1683 O O . LEU A 1 220 ? -3.911 -16.220 -23.900 1.00 46.53 220 LEU A O 1
ATOM 1687 N N . GLU A 1 221 ? -3.843 -16.907 -26.035 1.00 42.28 221 GLU A N 1
ATOM 1688 C CA . GLU A 1 221 ? -3.839 -18.350 -25.760 1.00 42.28 221 GLU A CA 1
ATOM 1689 C C . GLU A 1 221 ? -2.459 -18.890 -25.324 1.00 42.28 221 GLU A C 1
ATOM 1691 O O . GLU A 1 221 ? -2.357 -20.039 -24.902 1.00 42.28 221 GLU A O 1
ATOM 1696 N N . SER A 1 222 ? -1.394 -18.076 -25.339 1.00 39.38 222 SER A N 1
ATOM 1697 C CA . SER A 1 222 ? -0.024 -18.537 -25.036 1.00 39.38 222 SER A CA 1
ATOM 1698 C C . SER A 1 222 ? 0.408 -18.448 -23.555 1.00 39.38 222 SER A C 1
ATOM 1700 O O . SER A 1 222 ? 1.556 -18.766 -23.241 1.00 39.38 222 SER A O 1
ATOM 1702 N N . GLU A 1 223 ? -0.452 -18.041 -22.614 1.00 43.84 223 GLU A N 1
ATOM 1703 C CA . GLU A 1 223 ? -0.022 -17.793 -21.218 1.00 43.84 223 GLU A CA 1
ATOM 1704 C C . GLU A 1 223 ? -0.077 -19.017 -20.279 1.00 43.84 223 GLU A C 1
ATOM 1706 O O . GLU A 1 223 ? 0.403 -18.943 -19.148 1.00 43.84 223 GLU A O 1
ATOM 1711 N N . CYS A 1 224 ? -0.580 -20.177 -20.721 1.00 35.97 224 CYS A N 1
ATOM 1712 C CA . CYS A 1 224 ? -0.559 -21.401 -19.899 1.00 35.97 224 CYS A CA 1
ATOM 1713 C C . CYS A 1 224 ? 0.700 -22.268 -20.076 1.00 35.97 224 CYS A C 1
ATOM 1715 O O . CYS A 1 224 ? 0.893 -23.217 -19.315 1.00 35.97 224 CYS A O 1
ATOM 1717 N N . SER A 1 225 ? 1.592 -21.947 -21.018 1.00 34.53 225 SER A N 1
ATOM 1718 C CA . SER A 1 225 ? 2.815 -22.720 -21.263 1.00 34.53 225 SER A CA 1
ATOM 1719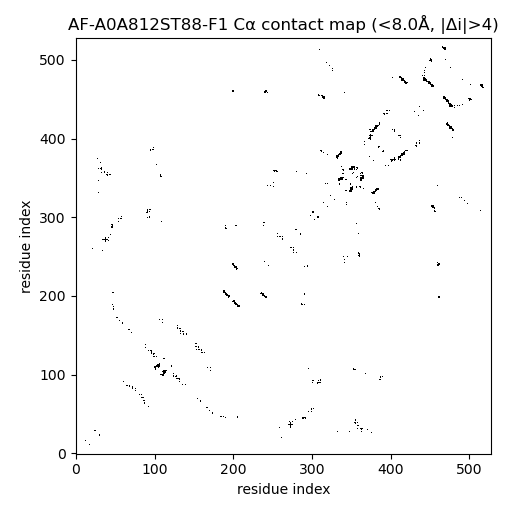 C C . SER A 1 225 ? 4.070 -21.865 -21.106 1.00 34.53 225 SER A C 1
ATOM 1721 O O . SER A 1 225 ? 4.605 -21.406 -22.102 1.00 34.53 225 SER A O 1
ATOM 1723 N N . GLY A 1 226 ? 4.523 -21.661 -19.862 1.00 36.66 226 GLY A N 1
ATOM 1724 C CA . GLY A 1 226 ? 5.921 -21.487 -19.397 1.00 36.66 226 GLY A CA 1
ATOM 1725 C C . GLY A 1 226 ? 6.992 -20.749 -20.228 1.00 36.66 226 GLY A C 1
ATOM 1726 O O . GLY A 1 226 ? 8.170 -20.890 -19.907 1.00 36.66 226 GLY A O 1
ATOM 1727 N N . GLY A 1 227 ? 6.647 -20.001 -21.271 1.00 34.16 227 GLY A N 1
ATOM 1728 C CA . GLY A 1 227 ? 7.569 -19.341 -22.186 1.00 34.16 227 GLY A CA 1
ATOM 1729 C C . GLY A 1 227 ? 7.596 -17.846 -21.920 1.00 34.16 227 GLY A C 1
ATOM 1730 O O . GLY A 1 227 ? 6.664 -17.131 -22.267 1.00 34.16 227 GLY A O 1
ATOM 1731 N N . GLU A 1 228 ? 8.677 -17.375 -21.305 1.00 37.44 228 GLU A N 1
ATOM 1732 C CA . GLU A 1 228 ? 8.940 -15.962 -21.020 1.00 37.44 228 GLU A CA 1
ATOM 1733 C C . GLU A 1 228 ? 9.324 -15.187 -22.296 1.00 37.44 228 GLU A C 1
ATOM 1735 O O . GLU A 1 228 ? 10.460 -14.743 -22.459 1.00 37.44 228 GLU A O 1
ATOM 1740 N N . SER A 1 229 ? 8.387 -15.044 -23.231 1.00 36.31 229 SER A N 1
ATOM 1741 C CA . SER A 1 229 ? 8.546 -14.164 -24.388 1.00 36.31 229 SER A CA 1
ATOM 1742 C C . SER A 1 229 ? 8.041 -12.766 -24.035 1.00 36.31 229 SER A C 1
ATOM 1744 O O . SER A 1 229 ? 6.839 -12.538 -23.930 1.00 36.31 229 SER A O 1
ATOM 1746 N N . ALA A 1 230 ? 8.969 -11.831 -23.831 1.00 37.25 230 ALA A N 1
ATOM 1747 C CA . ALA A 1 230 ? 8.686 -10.417 -23.620 1.00 37.25 230 ALA A CA 1
ATOM 1748 C C . ALA A 1 230 ? 8.272 -9.758 -24.946 1.00 37.25 230 ALA A C 1
ATOM 1750 O O . ALA A 1 230 ? 9.111 -9.178 -25.633 1.00 37.25 230 ALA A O 1
ATOM 1751 N N . ASP A 1 231 ? 6.996 -9.864 -25.316 1.00 36.12 231 ASP A N 1
ATOM 1752 C CA . ASP A 1 231 ? 6.465 -9.133 -26.466 1.00 36.12 231 ASP A CA 1
ATOM 1753 C C . ASP A 1 231 ? 5.884 -7.787 -26.001 1.00 36.12 231 ASP A C 1
ATOM 1755 O O . ASP A 1 231 ? 4.823 -7.702 -25.380 1.00 36.12 231 ASP A O 1
ATOM 1759 N N . ALA A 1 232 ? 6.642 -6.716 -26.243 1.00 38.06 232 ALA A N 1
ATOM 1760 C CA . ALA A 1 232 ? 6.435 -5.365 -25.712 1.00 38.06 232 ALA A CA 1
ATOM 1761 C C . ALA A 1 232 ? 5.370 -4.540 -26.472 1.00 38.06 232 ALA A C 1
ATOM 1763 O O . ALA A 1 232 ? 5.445 -3.313 -26.501 1.00 38.06 232 ALA A O 1
ATOM 1764 N N . GLY A 1 233 ? 4.403 -5.198 -27.119 1.00 37.94 233 GLY A N 1
ATOM 1765 C CA . GLY A 1 233 ? 3.448 -4.554 -28.032 1.00 37.94 233 GLY A CA 1
ATOM 1766 C C . GLY A 1 233 ? 1.964 -4.780 -27.736 1.00 37.94 233 GLY A C 1
ATOM 1767 O O . GLY A 1 233 ? 1.130 -4.280 -28.489 1.00 37.94 233 GLY A O 1
ATOM 1768 N N . SER A 1 234 ? 1.599 -5.523 -26.687 1.00 49.06 234 SER A N 1
ATOM 1769 C CA . SER A 1 234 ? 0.182 -5.723 -26.357 1.00 49.06 234 SER A CA 1
ATOM 1770 C C . SER A 1 234 ? -0.390 -4.492 -25.648 1.00 49.06 234 SER A C 1
ATOM 1772 O O . SER A 1 234 ? 0.246 -3.910 -24.771 1.00 49.06 234 SER A O 1
ATOM 1774 N N . SER A 1 235 ? -1.589 -4.075 -26.066 1.00 56.75 235 SER A N 1
ATOM 1775 C CA . SER A 1 235 ? -2.397 -3.067 -25.373 1.00 56.75 235 SER A CA 1
ATOM 1776 C C . SER A 1 235 ? -2.384 -3.361 -23.871 1.00 56.75 235 SER A C 1
ATOM 1778 O O . SER A 1 235 ? -2.622 -4.497 -23.469 1.00 56.75 235 SER A O 1
ATOM 1780 N N . GLU A 1 236 ? -2.035 -2.372 -23.048 1.00 81.31 236 GLU A N 1
ATOM 1781 C CA . GLU A 1 236 ? -1.885 -2.573 -21.607 1.00 81.31 236 GLU A CA 1
ATOM 1782 C C . GLU A 1 236 ? -3.258 -2.861 -20.988 1.00 81.31 236 GLU A C 1
ATOM 1784 O O . GLU A 1 236 ? -4.124 -1.984 -20.898 1.00 81.31 236 GLU A O 1
ATOM 1789 N N . VAL A 1 237 ? -3.472 -4.122 -20.609 1.00 90.88 237 VAL A N 1
ATOM 1790 C CA . VAL A 1 237 ? -4.715 -4.593 -19.999 1.00 90.88 237 VAL A CA 1
ATOM 1791 C C . VAL A 1 237 ? -4.470 -4.947 -18.538 1.00 90.88 237 VAL A C 1
ATOM 1793 O O . VAL A 1 237 ? -3.691 -5.847 -18.226 1.00 90.88 237 VAL A O 1
ATOM 1796 N N . PHE A 1 238 ? -5.196 -4.296 -17.635 1.00 93.56 238 PHE A N 1
ATOM 1797 C CA . PHE A 1 238 ? -5.226 -4.656 -16.221 1.00 93.56 238 PHE A CA 1
ATOM 1798 C C . PHE A 1 238 ? -6.407 -5.572 -15.918 1.00 93.56 238 PHE A C 1
ATOM 1800 O O . PHE A 1 238 ? -7.497 -5.402 -16.458 1.00 93.56 238 PHE A O 1
ATOM 1807 N N . THR A 1 239 ? -6.199 -6.541 -15.029 1.00 93.69 239 THR A N 1
ATOM 1808 C CA . THR A 1 239 ? -7.218 -7.527 -14.655 1.00 93.69 239 THR A CA 1
ATOM 1809 C C . THR A 1 239 ? -7.729 -7.286 -13.242 1.00 93.69 239 THR A C 1
ATOM 1811 O O . THR A 1 239 ? -6.953 -7.006 -12.326 1.00 93.69 239 THR A O 1
ATOM 1814 N N . ILE A 1 240 ? -9.039 -7.430 -13.054 1.00 96.06 240 ILE A N 1
ATOM 1815 C CA . ILE A 1 240 ? -9.678 -7.405 -11.736 1.00 96.06 240 ILE A CA 1
ATOM 1816 C C . ILE A 1 240 ? -10.866 -8.364 -11.700 1.00 96.06 240 ILE A C 1
ATOM 1818 O O . ILE A 1 240 ? -11.638 -8.467 -12.655 1.00 96.06 240 ILE A O 1
ATOM 1822 N N . SER A 1 241 ? -11.032 -9.077 -10.593 1.00 96.69 241 SER A N 1
ATOM 1823 C CA . SER A 1 241 ? -12.162 -9.975 -10.404 1.00 96.69 241 SER A CA 1
ATOM 1824 C C . SER A 1 241 ? -13.471 -9.201 -10.187 1.00 96.69 241 SER A C 1
ATOM 1826 O O . SER A 1 241 ? -13.449 -8.066 -9.692 1.00 96.69 241 SER A O 1
ATOM 1828 N N . PRO A 1 242 ? -14.639 -9.791 -10.500 1.00 97.56 242 PRO A N 1
ATOM 1829 C CA . PRO A 1 242 ? -15.932 -9.189 -10.188 1.00 97.56 242 PRO A CA 1
ATOM 1830 C C . PRO A 1 242 ? -16.081 -8.825 -8.707 1.00 97.56 242 PRO A C 1
ATOM 1832 O O . PRO A 1 242 ? -16.568 -7.737 -8.388 1.00 97.56 242 PRO A O 1
ATOM 1835 N N . SER A 1 243 ? -15.624 -9.691 -7.796 1.00 96.00 243 SER A N 1
ATOM 1836 C CA . SER A 1 243 ? -15.727 -9.440 -6.354 1.00 96.00 243 SER A CA 1
ATOM 1837 C C . SER A 1 243 ? -14.831 -8.285 -5.892 1.00 96.00 243 SER A C 1
ATOM 1839 O O . SER A 1 243 ? -15.265 -7.451 -5.090 1.00 96.00 243 SER A O 1
ATOM 1841 N N . ALA A 1 244 ? -13.609 -8.179 -6.423 1.00 96.75 244 ALA A N 1
ATOM 1842 C CA . ALA A 1 244 ? -12.711 -7.063 -6.133 1.00 96.75 244 ALA A CA 1
ATOM 1843 C C . ALA A 1 244 ? -13.224 -5.739 -6.728 1.00 96.75 244 ALA A C 1
ATOM 1845 O O . ALA A 1 244 ? -13.219 -4.713 -6.046 1.00 96.75 244 ALA A O 1
ATOM 1846 N N . LEU A 1 245 ? -13.773 -5.756 -7.947 1.00 98.06 245 LEU A N 1
ATOM 1847 C CA . LEU A 1 245 ? -14.403 -4.578 -8.552 1.00 98.06 245 LEU A CA 1
ATOM 1848 C C . LEU A 1 245 ? -15.614 -4.101 -7.729 1.00 98.06 245 LEU A C 1
ATOM 1850 O O . LEU A 1 245 ? -15.764 -2.909 -7.447 1.00 98.06 245 LEU A O 1
ATOM 1854 N N . ALA A 1 246 ? -16.453 -5.035 -7.270 1.00 97.75 246 ALA A N 1
ATOM 1855 C CA . ALA A 1 246 ? -17.583 -4.733 -6.395 1.00 97.75 246 ALA A CA 1
ATOM 1856 C C . ALA A 1 246 ? -17.136 -4.148 -5.043 1.00 97.75 246 ALA A C 1
ATOM 1858 O O . ALA A 1 246 ? -17.786 -3.232 -4.521 1.00 97.75 246 ALA A O 1
ATOM 1859 N N . ARG A 1 247 ? -16.016 -4.635 -4.486 1.00 97.25 247 ARG A N 1
ATOM 1860 C CA . ARG A 1 247 ? -15.382 -4.079 -3.280 1.00 97.25 247 ARG A CA 1
ATOM 1861 C C . ARG A 1 247 ? -14.985 -2.619 -3.493 1.00 97.25 247 ARG A C 1
ATOM 1863 O O . ARG A 1 247 ? -15.424 -1.779 -2.706 1.00 97.25 247 ARG A O 1
ATOM 1870 N N . LEU A 1 248 ? -14.254 -2.298 -4.564 1.00 98.25 248 LEU A N 1
ATOM 1871 C CA . LEU A 1 248 ? -13.880 -0.914 -4.891 1.00 98.25 248 LEU A CA 1
ATOM 1872 C C . LEU A 1 248 ? -15.117 -0.013 -5.021 1.00 98.25 248 LEU A C 1
ATOM 1874 O O . LEU A 1 248 ? -15.171 1.065 -4.429 1.00 98.25 248 LEU A O 1
ATOM 1878 N N . GLY A 1 249 ? -16.170 -0.488 -5.695 1.00 98.00 249 GLY A N 1
ATOM 1879 C CA . GLY A 1 249 ? -17.425 0.259 -5.824 1.00 98.00 249 GLY A CA 1
ATOM 1880 C C . GLY A 1 249 ? -18.157 0.471 -4.491 1.00 98.00 249 GLY A C 1
ATOM 1881 O O . GLY A 1 249 ? -18.834 1.483 -4.288 1.00 98.00 249 GLY A O 1
ATOM 1882 N N . LYS A 1 250 ? -18.048 -0.463 -3.538 1.00 97.88 250 LYS A N 1
ATOM 1883 C CA . LYS A 1 250 ? -18.580 -0.298 -2.173 1.00 97.88 250 LYS A CA 1
ATOM 1884 C C . LYS A 1 250 ? -17.773 0.736 -1.384 1.00 97.88 250 LYS A C 1
ATOM 1886 O O . LYS A 1 250 ? -18.381 1.591 -0.737 1.00 97.88 250 LYS A O 1
ATOM 1891 N N . LEU A 1 251 ? -16.444 0.674 -1.457 1.00 97.69 251 LEU A N 1
ATOM 1892 C CA . LEU A 1 251 ? -15.534 1.615 -0.800 1.00 97.69 251 LEU A CA 1
ATOM 1893 C C . LEU A 1 251 ? -15.752 3.047 -1.303 1.00 97.69 251 LEU A C 1
ATOM 1895 O O . LEU A 1 251 ? -16.024 3.936 -0.495 1.00 97.69 251 LEU A O 1
ATOM 1899 N N . LEU A 1 252 ? -15.775 3.246 -2.625 1.00 97.56 252 LEU A N 1
ATOM 1900 C CA . LEU A 1 252 ? -15.997 4.555 -3.241 1.00 97.56 252 LEU A CA 1
ATOM 1901 C C . LEU A 1 252 ? -17.348 5.158 -2.836 1.00 97.56 252 LEU A C 1
ATOM 1903 O O . LEU A 1 252 ? -17.424 6.310 -2.421 1.00 97.56 252 LEU A O 1
ATOM 1907 N N . ARG A 1 253 ? -18.433 4.369 -2.867 1.00 96.75 253 ARG A N 1
ATOM 1908 C CA . ARG A 1 253 ? -19.760 4.845 -2.427 1.00 96.75 253 ARG A CA 1
ATOM 1909 C C . ARG A 1 253 ? -19.785 5.228 -0.948 1.00 96.75 253 ARG A C 1
ATOM 1911 O O . ARG A 1 253 ? -20.447 6.200 -0.582 1.00 96.75 253 ARG A O 1
ATOM 1918 N N . LYS A 1 254 ? -19.085 4.478 -0.086 1.00 95.19 254 LYS A N 1
ATOM 1919 C CA . LYS A 1 254 ? -18.955 4.794 1.347 1.00 95.19 254 LYS A CA 1
ATOM 1920 C C . LYS A 1 254 ? -18.196 6.112 1.537 1.00 95.19 254 LYS A C 1
ATOM 1922 O O . LYS A 1 254 ? -18.677 6.965 2.284 1.00 95.19 254 LYS A O 1
ATOM 1927 N N . ALA A 1 255 ? -17.081 6.291 0.830 1.00 94.62 255 ALA A N 1
ATOM 1928 C CA . ALA A 1 255 ? -16.281 7.512 0.830 1.00 94.62 255 ALA A CA 1
ATOM 1929 C C . ALA A 1 255 ? -17.087 8.720 0.324 1.00 94.62 255 ALA A C 1
ATOM 1931 O O . ALA A 1 255 ? -17.235 9.695 1.054 1.00 94.62 255 ALA A O 1
ATOM 1932 N N . ALA A 1 256 ? -17.725 8.624 -0.845 1.00 94.50 256 ALA A N 1
ATOM 1933 C CA . ALA A 1 256 ? -18.553 9.689 -1.417 1.00 94.50 256 ALA A CA 1
ATOM 1934 C C . ALA A 1 256 ? -19.721 10.089 -0.504 1.00 94.50 256 ALA A C 1
ATOM 1936 O O . ALA A 1 256 ? -19.968 11.275 -0.273 1.00 94.50 256 ALA A O 1
ATOM 1937 N N . LYS A 1 257 ? -20.417 9.108 0.090 1.00 93.44 257 LYS A N 1
ATOM 1938 C CA . LYS A 1 257 ? -21.484 9.379 1.063 1.00 93.44 257 LYS A CA 1
ATOM 1939 C C . LYS A 1 257 ? -20.950 10.125 2.286 1.00 93.44 257 LYS A C 1
ATOM 1941 O O . LYS A 1 257 ? -21.595 11.066 2.741 1.00 93.44 257 LYS A O 1
ATOM 1946 N N . ARG A 1 258 ? -19.799 9.708 2.822 1.00 90.81 258 ARG A N 1
ATOM 1947 C CA . ARG A 1 258 ? -19.167 10.351 3.980 1.00 90.81 258 ARG A CA 1
ATOM 1948 C C . ARG A 1 258 ? -18.716 11.773 3.645 1.00 90.81 258 ARG A C 1
ATOM 1950 O O . ARG A 1 258 ? -19.044 12.684 4.395 1.00 90.81 258 ARG A O 1
ATOM 1957 N N . ALA A 1 259 ? -18.061 11.966 2.502 1.00 90.50 259 ALA A N 1
ATOM 1958 C CA . ALA A 1 259 ? -17.609 13.270 2.027 1.00 90.50 259 ALA A CA 1
ATOM 1959 C C . ALA A 1 259 ? -18.791 14.235 1.891 1.00 90.50 259 ALA A C 1
ATOM 1961 O O . ALA A 1 259 ? -18.752 15.334 2.429 1.00 90.50 259 ALA A O 1
ATOM 1962 N N . LYS A 1 260 ? -19.894 13.789 1.274 1.00 88.50 260 LYS A N 1
ATOM 1963 C CA . LYS A 1 260 ? -21.116 14.590 1.126 1.00 88.50 260 LYS A CA 1
ATOM 1964 C C . LYS A 1 260 ? -21.751 14.970 2.462 1.00 88.50 260 LYS A C 1
ATOM 1966 O O . LYS A 1 260 ? -22.241 16.084 2.591 1.00 88.50 260 LYS A O 1
ATOM 1971 N N . LEU A 1 261 ? -21.783 14.054 3.432 1.00 86.19 261 LEU A N 1
ATOM 1972 C CA . LEU A 1 261 ? -22.329 14.345 4.761 1.00 86.19 261 LEU A CA 1
ATOM 1973 C C . LEU A 1 261 ? -21.490 15.392 5.492 1.00 86.19 261 LEU A C 1
ATOM 1975 O O . LEU A 1 261 ? -22.053 16.269 6.128 1.00 86.19 261 LEU A O 1
ATOM 1979 N N . MET A 1 262 ? -20.166 15.309 5.375 1.00 80.62 262 MET A N 1
ATOM 1980 C CA . MET A 1 262 ? -19.258 16.197 6.097 1.00 80.62 262 MET A CA 1
ATOM 1981 C C . MET A 1 262 ? -19.018 17.527 5.369 1.00 80.62 262 MET A C 1
ATOM 1983 O O . MET A 1 262 ? -18.716 18.513 6.020 1.00 80.62 262 MET A O 1
ATOM 1987 N N . ALA A 1 263 ? -19.205 17.597 4.047 1.00 74.62 263 ALA A N 1
ATOM 1988 C CA . ALA A 1 263 ? -19.082 18.836 3.273 1.00 74.62 263 ALA A CA 1
ATOM 1989 C C . ALA A 1 263 ? -20.171 19.875 3.604 1.00 74.62 263 ALA A C 1
ATOM 1991 O O . ALA A 1 263 ? -19.955 21.062 3.390 1.00 74.62 263 ALA A O 1
ATOM 1992 N N . VAL A 1 264 ? -21.318 19.449 4.151 1.00 65.62 264 VAL A N 1
ATOM 1993 C CA . VAL A 1 264 ? -22.402 20.351 4.591 1.00 65.62 264 VAL A CA 1
ATOM 1994 C C . VAL A 1 264 ? -21.970 21.225 5.775 1.00 65.62 264 VAL A C 1
ATOM 1996 O O . VAL A 1 264 ? -22.458 22.341 5.913 1.00 65.62 264 VAL A O 1
ATOM 1999 N N . ASP A 1 265 ? -21.018 20.756 6.584 1.00 62.97 265 ASP A N 1
ATOM 2000 C CA . ASP A 1 265 ? -20.561 21.463 7.784 1.00 62.97 265 ASP A CA 1
ATOM 2001 C C . ASP A 1 265 ? -19.365 22.391 7.521 1.00 62.97 265 ASP A C 1
ATOM 2003 O O . ASP A 1 265 ? -18.951 23.139 8.408 1.00 62.97 265 ASP A O 1
ATOM 2007 N N . ILE A 1 266 ? -18.787 22.355 6.314 1.00 58.28 266 ILE A N 1
ATOM 2008 C CA . ILE A 1 266 ? -17.516 23.019 6.023 1.00 58.28 266 ILE A CA 1
ATOM 2009 C C . ILE A 1 266 ? -17.647 23.971 4.827 1.00 58.28 266 ILE A C 1
ATOM 2011 O O . ILE A 1 266 ? -16.929 23.880 3.838 1.00 58.28 266 ILE A O 1
ATOM 2015 N N . GLU A 1 267 ? -18.515 24.978 4.959 1.00 51.19 267 GLU A N 1
ATOM 2016 C CA . GLU A 1 267 ? -18.530 26.162 4.074 1.00 51.19 267 GLU A CA 1
ATOM 2017 C C . GLU A 1 267 ? -17.247 27.025 4.202 1.00 51.19 267 GLU A C 1
ATOM 2019 O O . GLU A 1 267 ? -17.100 28.043 3.531 1.00 51.19 267 GLU A O 1
ATOM 2024 N N . THR A 1 268 ? -16.290 26.623 5.049 1.00 54.28 268 THR A N 1
ATOM 2025 C CA . THR A 1 268 ? -15.041 27.351 5.343 1.00 54.28 268 THR A CA 1
ATOM 2026 C C . THR A 1 268 ? -13.750 26.606 4.969 1.00 54.28 268 THR A C 1
ATOM 2028 O O . THR A 1 268 ? -12.664 27.157 5.146 1.00 54.28 268 THR A O 1
ATOM 2031 N N . SER A 1 269 ? -13.814 25.378 4.438 1.00 54.19 269 SER A N 1
ATOM 2032 C CA . SER A 1 269 ? -12.617 24.626 4.020 1.00 54.19 269 SER A CA 1
ATOM 2033 C C . SER A 1 269 ? -12.165 25.044 2.629 1.00 54.19 269 SER A C 1
ATOM 2035 O O . SER A 1 269 ? -12.989 25.205 1.734 1.00 54.19 269 SER A O 1
ATOM 2037 N N . GLY A 1 270 ? -10.850 25.188 2.446 1.00 64.75 270 GLY A N 1
ATOM 2038 C CA . GLY A 1 270 ? -10.227 25.573 1.177 1.00 64.75 270 GLY A CA 1
ATOM 2039 C C . GLY A 1 270 ? -10.642 24.710 -0.024 1.00 64.75 270 GLY A C 1
ATOM 2040 O O . GLY A 1 270 ? -11.164 23.606 0.123 1.00 64.75 270 GLY A O 1
ATOM 2041 N N . GLY A 1 271 ? -10.378 25.221 -1.232 1.00 79.19 271 GLY A N 1
ATOM 2042 C CA . GLY A 1 271 ? -10.923 24.694 -2.493 1.00 79.19 271 GLY A CA 1
ATOM 2043 C C . GLY A 1 271 ? -10.680 23.207 -2.788 1.00 79.19 271 GLY A C 1
ATOM 2044 O O . GLY A 1 271 ? -11.469 22.616 -3.516 1.00 79.19 271 GLY A O 1
ATOM 2045 N N . GLY A 1 272 ? -9.661 22.574 -2.195 1.00 88.81 272 GLY A N 1
ATOM 2046 C CA . GLY A 1 272 ? -9.338 21.163 -2.439 1.00 88.81 272 GLY A CA 1
ATOM 2047 C C . GLY A 1 272 ? -10.463 20.188 -2.068 1.00 88.81 272 GLY A C 1
ATOM 2048 O O . GLY A 1 272 ? -10.845 19.350 -2.880 1.00 88.81 272 GLY A O 1
ATOM 2049 N N . LEU A 1 273 ? -11.087 20.323 -0.890 1.00 90.25 273 LEU A N 1
ATOM 2050 C CA . LEU A 1 273 ? -12.154 19.390 -0.487 1.00 90.25 273 LEU A CA 1
ATOM 2051 C C . LEU A 1 273 ? -13.376 19.480 -1.412 1.00 90.25 273 LEU A C 1
ATOM 2053 O O . LEU A 1 273 ? -13.968 18.455 -1.749 1.00 90.25 273 LEU A O 1
ATOM 2057 N N . ALA A 1 274 ? -13.729 20.690 -1.851 1.00 89.62 274 ALA A N 1
ATOM 2058 C CA . ALA A 1 274 ? -14.811 20.898 -2.806 1.00 89.62 274 ALA A CA 1
ATOM 2059 C C . ALA A 1 274 ? -14.511 20.213 -4.150 1.00 89.62 274 ALA A C 1
ATOM 2061 O O . ALA A 1 274 ? -15.382 19.520 -4.675 1.00 89.62 274 ALA A O 1
ATOM 2062 N N . SER A 1 275 ? -13.276 20.332 -4.655 1.00 92.62 275 SER A N 1
ATOM 2063 C CA . SER A 1 275 ? -12.826 19.634 -5.867 1.00 92.62 275 SER A CA 1
ATOM 2064 C C . SER A 1 275 ? -12.937 18.116 -5.731 1.00 92.62 275 SER A C 1
ATOM 2066 O O . SER A 1 275 ? -13.516 17.471 -6.599 1.00 92.62 275 SER A O 1
ATOM 2068 N N . SER A 1 276 ? -12.473 17.536 -4.620 1.00 94.44 276 SER A N 1
ATOM 2069 C CA . SER A 1 276 ? -12.588 16.091 -4.377 1.00 94.44 276 SER A CA 1
ATOM 2070 C C . SER A 1 276 ? -14.037 15.616 -4.296 1.00 94.44 276 SER A C 1
ATOM 2072 O O . SER A 1 276 ? -14.375 14.547 -4.801 1.00 94.44 276 SER A O 1
ATOM 2074 N N . VAL A 1 277 ? -14.918 16.399 -3.668 1.00 93.06 277 VAL A N 1
ATOM 2075 C CA . VAL A 1 277 ? -16.350 16.078 -3.586 1.00 93.06 277 VAL A CA 1
ATOM 2076 C C . VAL A 1 277 ? -17.016 16.155 -4.958 1.00 93.06 277 VAL A C 1
ATOM 2078 O O . VAL A 1 277 ? -17.854 15.304 -5.249 1.00 93.06 277 VAL A O 1
ATOM 2081 N N . ALA A 1 278 ? -16.664 17.147 -5.780 1.00 93.00 278 ALA A N 1
ATOM 2082 C CA . ALA A 1 278 ? -17.159 17.267 -7.148 1.00 93.00 278 ALA A CA 1
ATOM 2083 C C . ALA A 1 278 ? -16.683 16.089 -8.006 1.00 93.00 278 ALA A C 1
ATOM 2085 O O . ALA A 1 278 ? -17.506 15.415 -8.619 1.00 93.00 278 ALA A O 1
ATOM 2086 N N . PHE A 1 279 ? -15.392 15.764 -7.938 1.00 95.19 279 PHE A N 1
ATOM 2087 C CA . PHE A 1 279 ? -14.802 14.622 -8.629 1.00 95.19 279 PHE A CA 1
ATOM 2088 C C . PHE A 1 279 ? -15.507 13.306 -8.273 1.00 95.19 279 PHE A C 1
ATOM 2090 O O . PHE A 1 279 ? -15.891 12.543 -9.151 1.00 95.19 279 PHE A O 1
ATOM 2097 N N . LEU A 1 280 ? -15.795 13.058 -6.990 1.00 95.38 280 LEU A N 1
ATOM 2098 C CA . LEU A 1 280 ? -16.537 11.869 -6.536 1.00 95.38 280 LEU A CA 1
ATOM 2099 C C . LEU A 1 280 ? -17.977 11.758 -7.077 1.00 95.38 280 LEU A C 1
ATOM 2101 O O . LEU A 1 280 ? -18.603 10.711 -6.897 1.00 95.38 280 LEU A O 1
ATOM 2105 N N . GLN A 1 281 ? -18.523 12.816 -7.681 1.00 92.44 281 GLN A N 1
ATOM 2106 C CA . GLN A 1 281 ? -19.870 12.845 -8.258 1.00 92.44 281 GLN A CA 1
ATOM 2107 C C . GLN A 1 281 ? -19.887 12.637 -9.776 1.00 92.44 281 GLN A C 1
ATOM 2109 O O . GLN A 1 281 ? -20.970 12.462 -10.329 1.00 92.44 281 GLN A O 1
ATOM 2114 N N . GLU A 1 282 ? -18.734 12.652 -10.444 1.00 94.44 282 GLU A N 1
ATOM 2115 C CA . GLU A 1 282 ? -18.655 12.427 -11.887 1.00 94.44 282 GLU A CA 1
ATOM 2116 C C . GLU A 1 282 ? -18.880 10.947 -12.236 1.00 94.44 282 GLU A C 1
ATOM 2118 O O . GLU A 1 282 ? -18.387 10.041 -11.557 1.00 94.44 282 GLU A O 1
ATOM 2123 N N . ASP A 1 283 ? -19.586 10.692 -13.340 1.00 92.56 283 ASP A N 1
ATOM 2124 C CA . ASP A 1 283 ? -19.941 9.333 -13.775 1.00 92.56 283 ASP A CA 1
ATOM 2125 C C . ASP A 1 283 ? -18.708 8.481 -14.134 1.00 92.56 283 ASP A C 1
ATOM 2127 O O . ASP A 1 283 ? -18.697 7.261 -13.943 1.00 92.56 283 ASP A O 1
ATOM 2131 N N . SER A 1 284 ? -17.640 9.116 -14.627 1.00 94.31 284 SER A N 1
ATOM 2132 C CA . SER A 1 284 ? -16.383 8.462 -15.011 1.00 94.31 284 SER A CA 1
ATOM 2133 C C . SER A 1 284 ? -15.477 8.117 -13.830 1.00 94.31 284 SER A C 1
ATOM 2135 O O . SER A 1 284 ? -14.584 7.280 -13.975 1.00 94.31 284 SER A O 1
ATOM 2137 N N . THR A 1 285 ? -15.688 8.719 -12.656 1.00 95.62 285 THR A N 1
ATOM 2138 C CA . THR A 1 285 ? -14.734 8.653 -11.537 1.00 95.62 285 THR A CA 1
ATOM 2139 C C . THR A 1 285 ? -14.479 7.240 -11.052 1.00 95.62 285 THR A C 1
ATOM 2141 O O . THR A 1 285 ? -13.335 6.883 -10.783 1.00 95.62 285 THR A O 1
ATOM 2144 N N . PHE A 1 286 ? -15.510 6.396 -10.991 1.00 97.94 286 PHE A N 1
ATOM 2145 C CA . PHE A 1 286 ? -15.324 5.006 -10.581 1.00 97.94 286 PHE A CA 1
ATOM 2146 C C . PHE A 1 286 ? -14.368 4.247 -11.511 1.00 97.94 286 PHE A C 1
ATOM 2148 O O . PHE A 1 286 ? -13.470 3.547 -11.035 1.00 97.94 286 PHE A O 1
ATOM 2155 N N . TRP A 1 287 ? -14.533 4.403 -12.824 1.00 97.31 287 TRP A N 1
ATOM 2156 C CA . TRP A 1 287 ? -13.720 3.713 -13.824 1.00 97.31 287 TRP A CA 1
ATOM 2157 C C . TRP A 1 287 ? -12.300 4.268 -13.870 1.00 97.31 287 TRP A C 1
ATOM 2159 O O . TRP A 1 287 ? -11.347 3.489 -13.853 1.00 97.31 287 TRP A O 1
ATOM 2169 N N . ASN A 1 288 ? -12.161 5.595 -13.827 1.00 96.88 288 ASN A N 1
ATOM 2170 C CA . ASN A 1 288 ? -10.865 6.266 -13.798 1.00 96.88 288 ASN A CA 1
ATOM 2171 C C . ASN A 1 288 ? -10.066 5.872 -12.555 1.00 96.88 288 ASN A C 1
ATOM 2173 O O . ASN A 1 288 ? -8.928 5.434 -12.683 1.00 96.88 288 ASN A O 1
ATOM 2177 N N . LEU A 1 289 ? -10.668 5.941 -11.364 1.00 98.25 289 LEU A N 1
ATOM 2178 C CA . LEU A 1 289 ? -10.001 5.536 -10.127 1.00 98.25 289 LEU A CA 1
ATOM 2179 C C . LEU A 1 289 ? -9.643 4.051 -10.127 1.00 98.25 289 LEU A C 1
ATOM 2181 O O . LEU A 1 289 ? -8.548 3.700 -9.707 1.00 98.25 289 LEU A O 1
ATOM 2185 N N . THR A 1 290 ? -10.524 3.181 -10.629 1.00 98.44 290 THR A N 1
ATOM 2186 C CA . THR A 1 290 ? -10.226 1.744 -10.716 1.00 98.44 290 THR A CA 1
ATOM 2187 C C . THR A 1 290 ? -9.034 1.481 -11.633 1.00 98.44 290 THR A C 1
ATOM 2189 O O . THR A 1 290 ? -8.116 0.764 -11.237 1.00 98.44 290 THR A O 1
ATOM 2192 N N . PHE A 1 291 ? -9.006 2.092 -12.823 1.00 97.88 291 PHE A N 1
ATOM 2193 C CA . PHE A 1 291 ? -7.857 2.010 -13.723 1.00 97.88 291 PHE A CA 1
ATOM 2194 C C . PHE A 1 291 ? -6.590 2.527 -13.042 1.00 97.88 291 PHE A C 1
ATOM 2196 O O . PHE A 1 291 ? -5.577 1.833 -13.039 1.00 97.88 291 PHE A O 1
ATOM 2203 N N . CYS A 1 292 ? -6.655 3.708 -12.422 1.00 97.94 292 CYS A N 1
ATOM 2204 C CA . CYS A 1 292 ? -5.510 4.307 -11.751 1.00 97.94 292 CYS A CA 1
ATOM 2205 C C . CYS A 1 292 ? -4.968 3.406 -10.639 1.00 97.94 292 CYS A C 1
ATOM 2207 O O . CYS A 1 292 ? -3.761 3.199 -10.560 1.00 97.94 292 CYS A O 1
ATOM 2209 N N . THR A 1 293 ? -5.841 2.825 -9.810 1.00 98.00 293 THR A N 1
ATOM 2210 C CA . THR A 1 293 ? -5.452 1.892 -8.744 1.00 98.00 293 THR A CA 1
ATOM 2211 C C . THR A 1 293 ? -4.789 0.653 -9.325 1.00 98.00 293 THR A C 1
ATOM 2213 O O . THR A 1 293 ? -3.693 0.297 -8.900 1.00 98.00 293 THR A O 1
ATOM 2216 N N . LEU A 1 294 ? -5.399 0.011 -10.322 1.00 96.69 294 LEU A N 1
ATOM 2217 C CA . LEU A 1 294 ? -4.814 -1.177 -10.943 1.00 96.69 294 LEU A CA 1
ATOM 2218 C C . LEU A 1 294 ? -3.458 -0.866 -11.586 1.00 96.69 294 LEU A C 1
ATOM 2220 O O . LEU A 1 294 ? -2.495 -1.580 -11.325 1.00 96.69 294 LEU A O 1
ATOM 2224 N N . CYS A 1 295 ? -3.363 0.228 -12.342 1.00 96.12 295 CYS A N 1
ATOM 2225 C CA . CYS A 1 295 ? -2.131 0.678 -12.979 1.00 96.12 295 CYS A CA 1
ATOM 2226 C C . CYS A 1 295 ? -1.045 0.986 -11.944 1.00 96.12 295 CYS A C 1
ATOM 2228 O O . CYS A 1 295 ? 0.076 0.499 -12.072 1.00 96.12 295 CYS A O 1
ATOM 2230 N N . ARG A 1 296 ? -1.360 1.740 -10.884 1.00 96.06 296 ARG A N 1
ATOM 2231 C CA . ARG A 1 296 ? -0.407 2.126 -9.834 1.00 96.06 296 ARG A CA 1
ATOM 2232 C C . ARG A 1 296 ? 0.141 0.915 -9.081 1.00 96.06 296 ARG A C 1
ATOM 2234 O O . ARG A 1 296 ? 1.355 0.801 -8.921 1.00 96.06 296 ARG A O 1
ATOM 2241 N N . TYR A 1 297 ? -0.734 0.015 -8.629 1.00 94.81 297 TYR A N 1
ATOM 2242 C CA . TYR A 1 297 ? -0.317 -1.180 -7.893 1.00 94.81 297 TYR A CA 1
ATOM 2243 C C . TYR A 1 297 ? 0.420 -2.176 -8.803 1.00 94.81 297 TYR A C 1
ATOM 2245 O O . TYR A 1 297 ? 1.445 -2.708 -8.388 1.00 94.81 297 TYR A O 1
ATOM 2253 N N . ASP A 1 298 ? -0.012 -2.369 -10.057 1.00 92.62 298 ASP A N 1
ATOM 2254 C CA . ASP A 1 298 ? 0.740 -3.154 -11.053 1.00 92.62 298 ASP A CA 1
ATOM 2255 C C . ASP A 1 298 ? 2.129 -2.555 -11.310 1.00 92.62 298 ASP A C 1
ATOM 2257 O O . ASP A 1 298 ? 3.119 -3.276 -11.339 1.00 92.62 298 ASP A O 1
ATOM 2261 N N . THR A 1 299 ? 2.231 -1.227 -11.396 1.00 93.69 299 THR A N 1
ATOM 2262 C CA . THR A 1 299 ? 3.509 -0.527 -11.582 1.00 93.69 299 THR A CA 1
ATOM 2263 C C . THR A 1 299 ? 4.450 -0.719 -10.391 1.00 93.69 299 THR A C 1
ATOM 2265 O O . THR A 1 299 ? 5.639 -0.953 -10.594 1.00 93.69 299 THR A O 1
ATOM 2268 N N . LEU A 1 300 ? 3.934 -0.634 -9.157 1.00 92.56 300 LEU A N 1
ATOM 2269 C CA . LEU A 1 300 ? 4.718 -0.867 -7.938 1.00 92.56 300 LEU A CA 1
ATOM 2270 C C . LEU A 1 300 ? 5.254 -2.301 -7.870 1.00 92.56 300 LEU A C 1
ATOM 2272 O O . LEU A 1 300 ? 6.371 -2.518 -7.408 1.00 92.56 300 LEU A O 1
ATOM 2276 N N . PHE A 1 301 ? 4.440 -3.275 -8.273 1.00 89.50 301 PHE A N 1
ATOM 2277 C CA . PHE A 1 301 ? 4.807 -4.686 -8.216 1.00 89.50 301 PHE A CA 1
ATOM 2278 C C . PHE A 1 301 ? 5.657 -5.121 -9.407 1.00 89.50 301 PHE A C 1
ATOM 2280 O O . PHE A 1 301 ? 6.496 -5.999 -9.253 1.00 89.50 301 PHE A O 1
ATOM 2287 N N . GLY A 1 302 ? 5.489 -4.493 -10.563 1.00 86.12 302 GLY A N 1
ATOM 2288 C CA . GLY A 1 302 ? 6.130 -4.879 -11.808 1.00 86.12 302 GLY A CA 1
ATOM 2289 C C . GLY A 1 302 ? 5.294 -5.871 -12.630 1.00 86.12 302 GLY A C 1
ATOM 2290 O O . GLY A 1 302 ? 4.354 -6.492 -12.132 1.00 86.12 302 GLY A O 1
ATOM 2291 N N . PRO A 1 303 ? 5.626 -6.022 -13.924 1.00 77.62 303 PRO A N 1
ATOM 2292 C CA . PRO A 1 303 ? 4.766 -6.679 -14.907 1.00 77.62 303 PRO A CA 1
ATOM 2293 C C . PRO A 1 303 ? 4.838 -8.213 -14.860 1.00 77.62 303 PRO A C 1
ATOM 2295 O O . PRO A 1 303 ? 4.091 -8.891 -15.564 1.00 77.62 303 PRO A O 1
ATOM 2298 N N . GLY A 1 304 ? 5.756 -8.794 -14.083 1.00 76.62 304 GLY A N 1
ATOM 2299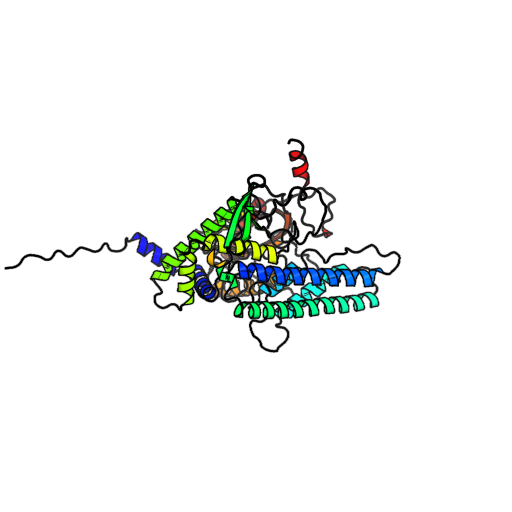 C CA . GLY A 1 304 ? 5.907 -10.244 -14.025 1.00 76.62 304 GLY A CA 1
ATOM 2300 C C . GLY A 1 304 ? 4.706 -10.915 -13.353 1.00 76.62 304 GLY A C 1
ATOM 2301 O O . GLY A 1 304 ? 4.228 -10.473 -12.313 1.00 76.62 304 GLY A O 1
ATOM 2302 N N . HIS A 1 305 ? 4.256 -12.052 -13.896 1.00 68.50 305 HIS A N 1
ATOM 2303 C CA . HIS A 1 305 ? 3.052 -12.772 -13.442 1.00 68.50 305 HIS A CA 1
ATOM 2304 C C . HIS A 1 305 ? 3.012 -13.086 -11.930 1.00 68.50 305 HIS A C 1
ATOM 2306 O O . HIS A 1 305 ? 1.939 -13.246 -11.350 1.00 68.50 305 HIS A O 1
ATOM 2312 N N . LYS A 1 306 ? 4.178 -13.187 -11.280 1.00 71.12 306 LYS A N 1
ATOM 2313 C CA . LYS A 1 306 ? 4.303 -13.460 -9.840 1.00 71.12 306 LYS A CA 1
ATOM 2314 C C . LYS A 1 306 ? 4.868 -12.279 -9.044 1.00 71.12 306 LYS A C 1
ATOM 2316 O O . LYS A 1 306 ? 5.050 -12.419 -7.836 1.00 71.12 306 LYS A O 1
ATOM 2321 N N . GLU A 1 307 ? 5.203 -11.163 -9.677 1.00 77.19 307 GLU A N 1
ATOM 2322 C CA . GLU A 1 307 ? 5.804 -10.028 -8.974 1.00 77.19 307 GLU A CA 1
ATOM 2323 C C . GLU A 1 307 ? 4.794 -9.372 -8.022 1.00 77.19 307 GLU A C 1
ATOM 2325 O O . GLU A 1 307 ? 3.580 -9.469 -8.213 1.00 77.19 307 GLU A O 1
ATOM 2330 N N . GLY A 1 308 ? 5.282 -8.825 -6.908 1.00 75.38 308 GLY A N 1
ATOM 2331 C CA . GLY A 1 308 ? 4.451 -8.272 -5.833 1.00 75.38 308 GLY A CA 1
ATOM 2332 C C . GLY A 1 308 ? 3.864 -9.309 -4.874 1.00 75.38 308 GLY A C 1
ATOM 2333 O O . GLY A 1 308 ? 3.677 -9.013 -3.695 1.00 75.38 308 GLY A O 1
ATOM 2334 N N . GLY A 1 309 ? 3.665 -10.559 -5.311 1.00 74.00 309 GLY A N 1
ATOM 2335 C CA . GLY A 1 309 ? 3.103 -11.623 -4.466 1.00 74.00 309 GLY A CA 1
ATOM 2336 C C . GLY A 1 309 ? 3.961 -12.002 -3.248 1.00 74.00 309 GLY A C 1
ATOM 2337 O O . GLY A 1 309 ? 3.470 -12.667 -2.343 1.00 74.00 309 GLY A O 1
ATOM 2338 N N . GLY A 1 310 ? 5.239 -11.605 -3.220 1.00 73.06 310 GLY A N 1
ATOM 2339 C CA . GLY A 1 310 ? 6.145 -11.807 -2.082 1.00 73.06 310 GLY A CA 1
ATOM 2340 C C . GLY A 1 310 ? 6.379 -10.566 -1.215 1.00 73.06 310 GLY A C 1
ATOM 2341 O O . GLY A 1 310 ? 7.166 -10.648 -0.276 1.00 73.06 310 GLY A O 1
ATOM 2342 N N . LEU A 1 311 ? 5.760 -9.425 -1.538 1.00 78.06 311 LEU A N 1
ATOM 2343 C CA . LEU A 1 311 ? 6.047 -8.144 -0.884 1.00 78.06 311 LEU A CA 1
ATOM 2344 C C . LEU A 1 311 ? 5.142 -7.881 0.325 1.00 78.06 311 LEU A C 1
ATOM 2346 O O . LEU A 1 311 ? 5.603 -7.361 1.342 1.00 78.06 311 LEU A O 1
ATOM 2350 N N . HIS A 1 312 ? 3.861 -8.224 0.191 1.00 85.56 312 HIS A N 1
ATOM 2351 C CA . HIS A 1 312 ? 2.841 -8.073 1.220 1.00 85.56 312 HIS A CA 1
ATOM 2352 C C . HIS A 1 312 ? 1.667 -9.029 0.935 1.00 85.56 312 HIS A C 1
ATOM 2354 O O . HIS A 1 312 ? 1.332 -9.286 -0.223 1.00 85.56 312 HIS A O 1
ATOM 2360 N N . ALA A 1 313 ? 1.050 -9.569 1.982 1.00 87.75 313 ALA A N 1
ATOM 2361 C CA . ALA A 1 313 ? -0.097 -10.473 1.903 1.00 87.75 313 ALA A CA 1
ATOM 2362 C C . ALA A 1 313 ? -1.039 -10.165 3.067 1.00 87.75 313 ALA A C 1
ATOM 2364 O O . ALA A 1 313 ? -0.551 -9.835 4.140 1.00 87.75 313 ALA A O 1
ATOM 2365 N N . ALA A 1 314 ? -2.353 -10.276 2.879 1.00 91.06 314 ALA A N 1
ATOM 2366 C CA . ALA A 1 314 ? -3.320 -9.905 3.914 1.00 91.06 314 ALA A CA 1
ATOM 2367 C C . ALA A 1 314 ? -3.545 -11.047 4.916 1.00 91.06 314 ALA A C 1
ATOM 2369 O O . ALA A 1 314 ? -3.525 -12.227 4.546 1.00 91.06 314 ALA A O 1
ATOM 2370 N N . VAL A 1 315 ? -3.778 -10.710 6.185 1.00 93.19 315 VAL A N 1
ATOM 2371 C CA . VAL A 1 315 ? -4.191 -11.706 7.182 1.00 93.19 315 VAL A CA 1
ATOM 2372 C C . VAL A 1 315 ? -5.624 -12.191 6.893 1.00 93.19 315 VAL A C 1
ATOM 2374 O O . VAL A 1 315 ? -6.406 -11.446 6.300 1.00 93.19 315 VAL A O 1
ATOM 2377 N N . PRO A 1 316 ? -5.995 -13.428 7.268 1.00 92.06 316 PRO A N 1
ATOM 2378 C CA . PRO A 1 316 ? -7.343 -13.948 7.035 1.00 92.06 316 PRO A CA 1
ATOM 2379 C C . PRO A 1 316 ? -8.444 -13.181 7.785 1.00 92.06 316 PRO A C 1
ATOM 2381 O O . PRO A 1 316 ? -8.219 -12.640 8.872 1.00 92.06 316 PRO A O 1
ATOM 2384 N N . ASP A 1 317 ? -9.663 -13.193 7.239 1.00 91.88 317 ASP A N 1
ATOM 2385 C CA . ASP A 1 317 ? -10.838 -12.518 7.815 1.00 91.88 317 ASP A CA 1
ATOM 2386 C C . ASP A 1 317 ? -11.191 -13.034 9.221 1.00 91.88 317 ASP A C 1
ATOM 2388 O O . ASP A 1 317 ? -11.721 -12.296 10.059 1.00 91.88 317 ASP A O 1
ATOM 2392 N N . GLU A 1 318 ? -10.863 -14.292 9.515 1.00 91.56 318 GLU A N 1
ATOM 2393 C CA . GLU A 1 318 ? -11.050 -14.916 10.822 1.00 91.56 318 GLU A CA 1
ATOM 2394 C C . GLU A 1 318 ? -10.193 -14.243 11.901 1.00 91.56 318 GLU A C 1
ATOM 2396 O O . GLU A 1 318 ? -10.647 -14.083 13.036 1.00 91.56 318 GLU A O 1
ATOM 2401 N N . VAL A 1 319 ? -8.984 -13.788 11.546 1.00 93.31 319 VAL A N 1
ATOM 2402 C CA . VAL A 1 319 ? -8.099 -13.053 12.460 1.00 93.31 319 VAL A CA 1
ATOM 2403 C C . VAL A 1 319 ? -8.729 -11.710 12.809 1.00 93.31 319 VAL A C 1
ATOM 2405 O O . VAL A 1 319 ? -8.889 -11.408 13.989 1.00 93.31 319 VAL A O 1
ATOM 2408 N N . PHE A 1 320 ? -9.179 -10.943 11.810 1.00 93.19 320 PHE A N 1
ATOM 2409 C CA . PHE A 1 320 ? -9.899 -9.687 12.050 1.00 93.19 320 PHE A CA 1
ATOM 2410 C C . PHE A 1 320 ? -11.144 -9.902 12.914 1.00 93.19 320 PHE A C 1
ATOM 2412 O O . PHE A 1 320 ? -11.355 -9.172 13.879 1.00 93.19 320 PHE A O 1
ATOM 2419 N N . SER A 1 321 ? -11.935 -10.935 12.618 1.00 91.06 321 SER A N 1
ATOM 2420 C CA . SER A 1 321 ? -13.144 -11.270 13.380 1.00 91.06 321 SER A CA 1
ATOM 2421 C C . SER A 1 321 ? -12.839 -11.564 14.852 1.00 91.06 321 SER A C 1
ATOM 2423 O O . SER A 1 321 ? -13.592 -11.157 15.736 1.00 91.06 321 SER A O 1
ATOM 2425 N N . ALA A 1 322 ? -11.721 -12.234 15.134 1.00 91.00 322 ALA A N 1
ATOM 2426 C CA . ALA A 1 322 ? -11.281 -12.500 16.497 1.00 91.00 322 ALA A CA 1
ATOM 2427 C C . ALA A 1 322 ? -10.715 -11.247 17.191 1.00 91.00 322 ALA A C 1
ATOM 2429 O O . ALA A 1 322 ? -11.000 -11.028 18.370 1.00 91.00 322 ALA A O 1
ATOM 2430 N N . LEU A 1 323 ? -9.998 -10.380 16.464 1.00 90.44 323 LEU A N 1
ATOM 2431 C CA . LEU A 1 323 ? -9.528 -9.085 16.974 1.00 90.44 323 LEU A CA 1
ATOM 2432 C C . LEU A 1 323 ? -10.683 -8.154 17.357 1.00 90.44 323 LEU A C 1
ATOM 2434 O O . LEU A 1 323 ? -10.589 -7.419 18.337 1.00 90.44 323 LEU A O 1
ATOM 2438 N N . GLU A 1 324 ? -11.805 -8.213 16.636 1.00 86.88 324 GLU A N 1
ATOM 2439 C CA . GLU A 1 324 ? -13.015 -7.469 16.999 1.00 86.88 324 GLU A CA 1
ATOM 2440 C C . GLU A 1 324 ? -13.601 -7.878 18.358 1.00 86.88 324 GLU A C 1
ATOM 2442 O O . GLU A 1 324 ? -14.350 -7.095 18.945 1.00 86.88 324 G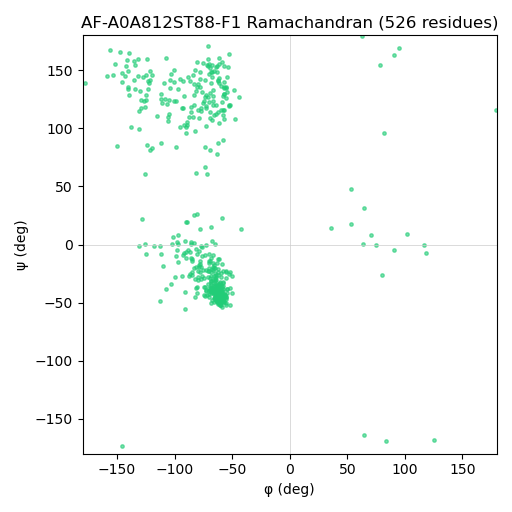LU A O 1
ATOM 2447 N N . GLY A 1 325 ? -13.261 -9.075 18.848 1.00 80.69 325 GLY A N 1
ATOM 2448 C CA . GLY A 1 325 ? -13.650 -9.592 20.157 1.00 80.69 325 GLY A CA 1
ATOM 2449 C C . GLY A 1 325 ? -12.715 -9.208 21.308 1.00 80.69 325 GLY A C 1
ATOM 2450 O O . GLY A 1 325 ? -13.058 -9.507 22.453 1.00 80.69 325 GLY A O 1
ATOM 2451 N N . LEU A 1 326 ? -11.568 -8.561 21.041 1.00 74.94 326 LEU A N 1
ATOM 2452 C CA . LEU A 1 326 ? -10.623 -8.149 22.090 1.00 74.94 326 LEU A CA 1
ATOM 2453 C C . LEU A 1 326 ? -11.216 -7.095 23.033 1.00 74.94 326 LEU A C 1
ATOM 2455 O O . LEU A 1 326 ? -10.856 -7.084 24.201 1.00 74.94 326 LEU A O 1
ATOM 2459 N N . GLU A 1 327 ? -12.150 -6.254 22.574 1.00 65.25 327 GLU A N 1
ATOM 2460 C CA . GLU A 1 327 ? -12.799 -5.251 23.425 1.00 65.25 327 GLU A CA 1
ATOM 2461 C C . GLU A 1 327 ? -14.185 -4.807 22.924 1.00 65.25 327 GLU A C 1
ATOM 2463 O O . GLU A 1 327 ? -14.602 -5.049 21.787 1.00 65.25 327 GLU A O 1
ATOM 2468 N N . SER A 1 328 ? -14.914 -4.108 23.797 1.00 55.69 328 SER A N 1
ATOM 2469 C CA . SER A 1 328 ? -16.257 -3.584 23.535 1.00 55.69 328 SER A CA 1
ATOM 2470 C C . SER A 1 328 ? -16.310 -2.693 22.280 1.00 55.69 328 SER A C 1
ATOM 2472 O O . SER A 1 328 ? -15.492 -1.796 22.106 1.00 55.69 328 SER A O 1
ATOM 2474 N N . SER A 1 329 ? -17.342 -2.898 21.447 1.00 56.31 329 SER A N 1
ATOM 2475 C CA . SER A 1 329 ? -17.696 -2.301 20.127 1.00 56.31 329 SER A CA 1
ATOM 2476 C C . SER A 1 329 ? -17.544 -0.778 19.854 1.00 56.31 329 SER A C 1
ATOM 2478 O O . SER A 1 329 ? -18.098 -0.281 18.872 1.00 56.31 329 SER A O 1
ATOM 2480 N N . ARG A 1 330 ? -16.848 0.003 20.688 1.00 65.94 330 ARG A N 1
ATOM 2481 C CA . ARG A 1 330 ? -16.721 1.470 20.589 1.00 65.94 330 ARG A CA 1
ATOM 2482 C C . ARG A 1 330 ? -15.326 1.977 20.224 1.00 65.94 330 ARG A C 1
ATOM 2484 O O . ARG A 1 330 ? -15.187 3.175 19.999 1.00 65.94 330 ARG A O 1
ATOM 2491 N N . LEU A 1 331 ? -14.318 1.111 20.188 1.00 77.81 331 LEU A N 1
ATOM 2492 C CA . LEU A 1 331 ? -12.957 1.503 19.833 1.00 77.81 331 LEU A CA 1
ATOM 2493 C C . LEU A 1 331 ? -12.783 1.671 18.321 1.00 77.81 331 LEU A C 1
ATOM 2495 O O . LEU A 1 331 ? -13.424 0.978 17.527 1.00 77.81 331 LEU A O 1
ATOM 2499 N N . ALA A 1 332 ? -11.894 2.589 17.939 1.00 86.88 332 ALA A N 1
ATOM 2500 C CA . ALA A 1 332 ? -11.427 2.707 16.567 1.00 86.88 332 ALA A CA 1
ATOM 2501 C C . ALA A 1 332 ? -10.711 1.414 16.149 1.00 86.88 332 ALA A C 1
ATOM 2503 O O . ALA A 1 332 ? -10.036 0.783 16.963 1.00 86.88 332 ALA A O 1
ATOM 2504 N N . ARG A 1 333 ? -10.893 1.020 14.889 1.00 92.94 333 ARG A N 1
ATOM 2505 C CA . ARG A 1 333 ? -10.332 -0.202 14.307 1.00 92.94 333 ARG A CA 1
ATOM 2506 C C . ARG A 1 333 ? -9.634 0.147 13.005 1.00 92.94 333 ARG A C 1
ATOM 2508 O O . ARG A 1 333 ? -10.273 0.740 12.129 1.00 92.94 333 ARG A O 1
ATOM 2515 N N . LEU A 1 334 ? -8.358 -0.195 12.888 1.00 95.56 334 LEU A N 1
ATOM 2516 C CA . LEU A 1 334 ? -7.535 0.186 11.743 1.00 95.56 334 LEU A CA 1
ATOM 2517 C C . LEU A 1 334 ? -6.613 -0.957 11.307 1.00 95.56 334 LEU A C 1
ATOM 2519 O O . LEU A 1 334 ? -5.892 -1.529 12.118 1.00 95.56 334 LEU A O 1
ATOM 2523 N N . GLU A 1 335 ? -6.657 -1.263 10.015 1.00 97.50 335 GLU A N 1
ATOM 2524 C CA . GLU A 1 335 ? -5.664 -2.069 9.310 1.00 97.50 335 GLU A CA 1
ATOM 2525 C C . GLU A 1 335 ? -4.552 -1.131 8.819 1.00 97.50 335 GLU A C 1
ATOM 2527 O O . GLU A 1 335 ? -4.764 -0.272 7.958 1.00 97.50 335 GLU A O 1
ATOM 2532 N N . CYS A 1 336 ? -3.373 -1.221 9.422 1.00 97.12 336 CYS A N 1
ATOM 2533 C CA . CYS A 1 336 ? -2.332 -0.204 9.272 1.00 97.12 336 CYS A CA 1
ATOM 2534 C C . CYS A 1 336 ? -1.547 -0.313 7.959 1.00 97.12 336 CYS A C 1
ATOM 2536 O O . CYS A 1 336 ? -0.920 0.653 7.536 1.00 97.12 336 CYS A O 1
ATOM 2538 N N . PHE A 1 337 ? -1.577 -1.460 7.287 1.00 95.50 337 PHE A N 1
ATOM 2539 C CA . PHE A 1 337 ? -0.904 -1.652 6.007 1.00 95.50 337 PHE A CA 1
ATOM 2540 C C . PHE A 1 337 ? -1.823 -2.428 5.072 1.00 95.50 337 PHE A C 1
ATOM 2542 O O . PHE A 1 337 ? -1.942 -3.640 5.175 1.00 95.50 337 PHE A O 1
ATOM 2549 N N . ALA A 1 338 ? -2.483 -1.727 4.154 1.00 95.88 338 ALA A N 1
ATOM 2550 C CA . ALA A 1 338 ? -3.436 -2.329 3.233 1.00 95.88 338 ALA A CA 1
ATOM 2551 C C . ALA A 1 338 ? -3.419 -1.650 1.857 1.00 95.88 338 ALA A C 1
ATOM 2553 O O . ALA A 1 338 ? -2.599 -0.783 1.553 1.00 95.88 338 ALA A O 1
ATOM 2554 N N . SER A 1 339 ? -4.367 -2.056 1.017 1.00 96.44 339 SER A N 1
ATOM 2555 C CA . SER A 1 339 ? -4.734 -1.382 -0.228 1.00 96.44 339 SER A CA 1
ATOM 2556 C C . SER A 1 339 ? -6.252 -1.435 -0.399 1.00 96.44 339 SER A C 1
ATOM 2558 O O . SER A 1 339 ? -6.877 -2.353 0.136 1.00 96.44 339 SER A O 1
ATOM 2560 N N . PRO A 1 340 ? -6.873 -0.552 -1.201 1.00 97.75 340 PRO A N 1
ATOM 2561 C CA . PRO A 1 340 ? -8.297 -0.671 -1.530 1.00 97.75 340 PRO A CA 1
ATOM 2562 C C . PRO A 1 340 ? -8.684 -2.029 -2.143 1.00 97.75 340 PRO A C 1
ATOM 2564 O O . PRO A 1 340 ? -9.841 -2.445 -2.066 1.00 97.75 340 PRO A O 1
ATOM 2567 N N . LEU A 1 341 ? -7.713 -2.729 -2.745 1.00 95.88 341 LEU A N 1
ATOM 2568 C CA . LEU A 1 341 ? -7.900 -4.032 -3.380 1.00 95.88 341 LEU A CA 1
ATOM 2569 C C . LEU A 1 341 ? -8.135 -5.152 -2.356 1.00 95.88 341 LEU A C 1
ATOM 2571 O O . LEU A 1 341 ? -8.902 -6.071 -2.640 1.00 95.88 341 LEU A O 1
ATOM 2575 N N . LEU A 1 342 ? -7.506 -5.071 -1.177 1.00 93.81 342 LEU A N 1
ATOM 2576 C CA . LEU A 1 342 ? -7.484 -6.157 -0.188 1.00 93.81 342 LEU A CA 1
ATOM 2577 C C . LEU A 1 342 ? -7.848 -5.746 1.242 1.00 93.81 342 LEU A C 1
ATOM 2579 O O . LEU A 1 342 ? -7.906 -6.618 2.101 1.00 93.81 342 LEU A O 1
ATOM 2583 N N . CYS A 1 343 ? -8.132 -4.469 1.503 1.00 95.94 343 CYS A N 1
ATOM 2584 C CA . CYS A 1 343 ? -8.410 -3.996 2.856 1.00 95.94 343 CYS A CA 1
ATOM 2585 C C . CYS A 1 343 ? -9.660 -4.626 3.470 1.00 95.94 343 CYS A C 1
ATOM 2587 O O . CYS A 1 343 ? -10.627 -4.972 2.774 1.00 95.94 343 CYS A O 1
ATOM 2589 N N . GLN A 1 344 ? -9.682 -4.696 4.794 1.00 94.50 344 GLN A N 1
ATOM 2590 C CA . GLN A 1 344 ? -10.803 -5.217 5.544 1.00 94.50 344 GLN A CA 1
ATOM 2591 C C . GLN A 1 344 ? -12.005 -4.258 5.495 1.00 94.50 344 GLN A C 1
ATOM 2593 O O . GLN A 1 344 ? -11.924 -3.077 5.830 1.00 94.50 344 GLN A O 1
ATOM 2598 N N . GLN A 1 345 ? -13.182 -4.761 5.108 1.00 87.94 345 GLN A N 1
ATOM 2599 C CA . GLN A 1 345 ? -14.327 -3.905 4.742 1.00 87.94 345 GLN A CA 1
ATOM 2600 C C . GLN A 1 345 ? -14.943 -3.133 5.920 1.00 87.94 345 GLN A C 1
ATOM 2602 O O . GLN A 1 345 ? -15.583 -2.088 5.727 1.00 87.94 345 GLN A O 1
ATOM 2607 N N . ASN A 1 346 ? -14.803 -3.676 7.129 1.00 89.50 346 ASN A N 1
ATOM 2608 C CA . ASN A 1 346 ? -15.409 -3.137 8.346 1.00 89.50 346 ASN A CA 1
ATOM 2609 C C . ASN A 1 346 ? -14.445 -2.273 9.167 1.00 89.50 346 ASN A C 1
ATOM 2611 O O . ASN A 1 346 ? -14.867 -1.681 10.158 1.00 89.50 346 ASN A O 1
ATOM 2615 N N . TRP A 1 347 ? -13.184 -2.185 8.752 1.00 93.62 347 TRP A N 1
ATOM 2616 C CA . TRP A 1 347 ? -12.141 -1.438 9.442 1.00 93.62 347 TRP A CA 1
ATOM 2617 C C . TRP A 1 347 ? -11.813 -0.165 8.653 1.00 93.62 347 TRP A C 1
ATOM 2619 O O . TRP A 1 347 ? -12.164 -0.024 7.477 1.00 93.62 347 TRP A O 1
ATOM 2629 N N . HIS A 1 348 ? -11.195 0.810 9.316 1.00 95.50 348 HIS A N 1
ATOM 2630 C CA . HIS A 1 348 ? -10.424 1.810 8.585 1.00 95.50 348 HIS A CA 1
ATOM 2631 C C . HIS A 1 348 ? -9.163 1.141 8.043 1.00 95.50 348 HIS A C 1
ATOM 2633 O O . HIS A 1 348 ? -8.747 0.107 8.565 1.00 95.50 348 HIS A O 1
ATOM 2639 N N . PHE A 1 349 ? -8.542 1.732 7.028 1.00 97.88 349 PHE A N 1
ATOM 2640 C CA . PHE A 1 349 ? -7.272 1.226 6.529 1.00 97.88 349 PHE A CA 1
ATOM 2641 C C . PHE A 1 349 ? -6.321 2.362 6.165 1.00 97.88 349 PHE A C 1
ATOM 2643 O O . PHE A 1 349 ? -6.748 3.446 5.761 1.00 97.88 349 PHE A O 1
ATOM 2650 N N . CYS A 1 350 ? -5.033 2.099 6.317 1.00 97.56 350 CYS A N 1
ATOM 2651 C CA . CYS A 1 350 ? -3.950 2.898 5.767 1.00 97.56 350 CYS A CA 1
ATOM 2652 C C . CYS A 1 350 ? -3.420 2.222 4.500 1.00 97.56 350 CYS A C 1
ATOM 2654 O O . CYS A 1 350 ? -3.445 0.998 4.374 1.00 97.56 350 CYS A O 1
ATOM 2656 N N . SER A 1 351 ? -2.917 3.013 3.561 1.00 96.19 351 SER A N 1
ATOM 2657 C CA . SER A 1 351 ? -2.286 2.508 2.341 1.00 96.19 351 SER A CA 1
ATOM 2658 C C . SER A 1 351 ? -1.172 3.440 1.884 1.00 96.19 351 SER A C 1
ATOM 2660 O O . SER A 1 351 ? -1.045 4.560 2.371 1.00 96.19 351 SER A O 1
ATOM 2662 N N . VAL A 1 352 ? -0.329 2.970 0.967 1.00 93.44 352 VAL A N 1
ATOM 2663 C CA . VAL A 1 352 ? 0.890 3.690 0.572 1.00 93.44 352 VAL A CA 1
ATOM 2664 C C . VAL A 1 352 ? 0.635 4.898 -0.346 1.00 93.44 352 VAL A C 1
ATOM 2666 O O . VAL A 1 352 ? 1.458 5.806 -0.376 1.00 93.44 352 VAL A O 1
ATOM 2669 N N . PHE A 1 353 ? -0.498 4.946 -1.055 1.00 94.94 353 PHE A N 1
ATOM 2670 C CA . PHE A 1 353 ? -0.823 6.007 -2.018 1.00 94.94 353 PHE A CA 1
ATOM 2671 C C . PHE A 1 353 ? -1.987 6.868 -1.513 1.00 94.94 353 PHE A C 1
ATOM 2673 O O . PHE A 1 353 ? -3.146 6.579 -1.807 1.00 94.94 353 PHE A O 1
ATOM 2680 N N . ASP A 1 354 ? -1.714 7.913 -0.728 1.00 92.69 354 ASP A N 1
ATOM 2681 C CA . ASP A 1 354 ? -2.769 8.803 -0.214 1.00 92.69 354 ASP A CA 1
ATOM 2682 C C . ASP A 1 354 ? -3.435 9.651 -1.298 1.00 92.69 354 ASP A C 1
ATOM 2684 O O . ASP A 1 354 ? -4.630 9.912 -1.196 1.00 92.69 354 ASP A O 1
ATOM 2688 N N . ASP A 1 355 ? -2.702 10.028 -2.345 1.00 94.69 355 ASP A N 1
ATOM 2689 C CA . ASP A 1 355 ? -3.213 10.782 -3.495 1.00 94.69 355 ASP A CA 1
ATOM 2690 C C . ASP A 1 355 ? -4.377 10.077 -4.208 1.00 94.69 355 ASP A C 1
ATOM 2692 O O . ASP A 1 355 ? -5.284 10.721 -4.733 1.00 94.69 355 ASP A O 1
ATOM 2696 N N . LEU A 1 356 ? -4.362 8.744 -4.202 1.00 97.38 356 LEU A N 1
ATOM 2697 C CA . LEU A 1 356 ? -5.283 7.902 -4.956 1.00 97.38 356 LEU A CA 1
ATOM 2698 C C . LEU A 1 356 ? -6.237 7.118 -4.050 1.00 97.38 356 LEU A C 1
ATOM 2700 O O . LEU A 1 356 ? -7.453 7.105 -4.255 1.00 97.38 356 LEU A O 1
ATOM 2704 N N . ASP A 1 357 ? -5.714 6.461 -3.021 1.00 98.31 357 ASP A N 1
ATOM 2705 C CA . ASP A 1 357 ? -6.496 5.513 -2.230 1.00 98.31 357 ASP A CA 1
ATOM 2706 C C . ASP A 1 357 ? -7.437 6.210 -1.235 1.00 98.31 357 ASP A C 1
ATOM 2708 O O . ASP A 1 357 ? -8.369 5.587 -0.709 1.00 98.31 357 ASP A O 1
ATOM 2712 N N . VAL A 1 358 ? -7.245 7.510 -0.980 1.00 97.75 358 VAL A N 1
ATOM 2713 C CA . VAL A 1 358 ? -8.132 8.305 -0.116 1.00 97.75 358 VAL A CA 1
ATOM 2714 C C . VAL A 1 358 ? -9.568 8.344 -0.639 1.00 97.75 358 VAL A C 1
ATOM 2716 O O . VAL A 1 358 ? -10.515 8.319 0.155 1.00 97.75 358 VAL A O 1
ATOM 2719 N N . PHE A 1 359 ? -9.754 8.297 -1.964 1.00 98.31 359 PHE A N 1
ATOM 2720 C CA . PHE A 1 359 ? -11.074 8.226 -2.599 1.00 98.31 359 PHE A CA 1
ATOM 2721 C C . PHE A 1 359 ? -11.797 6.901 -2.306 1.00 98.31 359 PHE A C 1
ATOM 2723 O O . PHE A 1 359 ? -13.024 6.839 -2.371 1.00 98.31 359 PHE A O 1
ATOM 2730 N N . PHE A 1 360 ? -11.065 5.861 -1.893 1.00 98.25 360 PHE A N 1
ATOM 2731 C CA . PHE A 1 360 ? -11.610 4.591 -1.406 1.00 98.25 360 PHE A CA 1
ATOM 2732 C C . PHE A 1 360 ? -11.667 4.499 0.129 1.00 98.25 360 PHE A C 1
ATOM 2734 O O . PHE A 1 360 ? -12.110 3.487 0.672 1.00 98.25 360 PHE A O 1
ATOM 2741 N N . GLY A 1 361 ? -11.278 5.556 0.847 1.00 97.00 361 GLY A N 1
ATOM 2742 C CA . GLY A 1 361 ? -11.343 5.621 2.308 1.00 97.00 361 GLY A CA 1
ATOM 2743 C C . GLY A 1 361 ? -10.018 5.398 3.037 1.00 97.00 361 GLY A C 1
ATOM 2744 O O . GLY A 1 361 ? -10.053 5.275 4.262 1.00 97.00 361 GLY A O 1
ATOM 2745 N N . SER A 1 362 ? -8.887 5.351 2.323 1.00 97.75 362 SER A N 1
ATOM 2746 C CA . SER A 1 362 ? -7.563 5.244 2.947 1.00 97.75 362 SER A CA 1
ATOM 2747 C C . SER A 1 362 ? -7.257 6.451 3.830 1.00 97.75 362 SER A C 1
ATOM 2749 O O . SER A 1 362 ? -7.557 7.588 3.468 1.00 97.75 362 SER A O 1
ATOM 2751 N N . LEU A 1 363 ? -6.613 6.210 4.971 1.00 96.44 363 LEU A N 1
ATOM 2752 C CA . LEU A 1 363 ? -6.044 7.254 5.827 1.00 96.44 363 LEU A CA 1
ATOM 2753 C C . LEU A 1 363 ? -4.648 7.715 5.369 1.00 96.44 363 LEU A C 1
ATOM 2755 O O . LEU A 1 363 ? -4.056 8.575 6.015 1.00 96.44 363 LEU A O 1
ATOM 2759 N N . GLY A 1 364 ? -4.134 7.157 4.270 1.00 94.38 364 GLY A N 1
ATOM 2760 C CA . GLY A 1 364 ? -2.788 7.413 3.763 1.00 94.38 364 GLY A CA 1
ATOM 2761 C C . GLY A 1 364 ? -1.704 6.566 4.442 1.00 94.38 364 GLY A C 1
ATOM 2762 O O . GLY A 1 364 ? -2.031 5.609 5.158 1.00 94.38 364 GLY A O 1
ATOM 2763 N N . PRO A 1 365 ? -0.414 6.878 4.203 1.00 93.06 365 PRO A N 1
ATOM 2764 C CA . PRO A 1 365 ? 0.688 6.052 4.682 1.00 93.06 365 PRO A CA 1
ATOM 2765 C C . PRO A 1 365 ? 0.800 6.068 6.205 1.00 93.06 365 PRO A C 1
ATOM 2767 O O . PRO A 1 365 ? 0.993 7.111 6.826 1.00 93.06 365 PRO A O 1
ATOM 2770 N N . PHE A 1 366 ? 0.745 4.883 6.808 1.00 94.31 366 PHE A N 1
ATOM 2771 C CA . PHE A 1 366 ? 0.672 4.707 8.260 1.00 94.31 366 PHE A CA 1
ATOM 2772 C C . PHE A 1 366 ? 1.852 5.301 9.040 1.00 94.31 366 PHE A C 1
ATOM 2774 O O . PHE A 1 366 ? 1.682 5.807 10.151 1.00 94.31 366 PHE A O 1
ATOM 2781 N N . LEU A 1 367 ? 3.057 5.261 8.466 1.00 90.44 367 LEU A N 1
ATOM 2782 C CA . LEU A 1 367 ? 4.261 5.780 9.117 1.00 90.44 367 LEU A CA 1
ATOM 2783 C C . LEU A 1 367 ? 4.360 7.314 9.100 1.00 90.44 367 LEU A C 1
ATOM 2785 O O . LEU A 1 367 ? 5.303 7.854 9.670 1.00 90.44 367 LEU A O 1
ATOM 2789 N N . GLN A 1 368 ? 3.408 8.031 8.492 1.00 84.94 368 GLN A N 1
ATOM 2790 C CA . GLN A 1 368 ? 3.373 9.491 8.578 1.00 84.94 368 GLN A CA 1
ATOM 2791 C C . GLN A 1 368 ? 2.971 9.970 9.988 1.00 84.94 368 GLN A C 1
ATOM 2793 O O . GLN A 1 368 ? 2.328 9.260 10.769 1.00 84.94 368 GLN A O 1
ATOM 2798 N N . GLU A 1 369 ? 3.425 11.175 10.337 1.00 78.81 369 GLU A N 1
ATOM 2799 C CA . GLU A 1 369 ? 3.363 11.739 11.697 1.00 78.81 369 GLU A CA 1
ATOM 2800 C C . GLU A 1 369 ? 1.957 12.170 12.136 1.00 78.81 369 GLU A C 1
ATOM 2802 O O . GLU A 1 369 ? 1.689 12.269 13.328 1.00 78.81 369 GLU A O 1
ATOM 2807 N N . ASP A 1 370 ? 1.043 12.436 11.203 1.00 83.25 370 ASP A N 1
ATOM 2808 C CA . ASP A 1 370 ? -0.304 12.935 11.507 1.00 83.25 370 ASP A CA 1
ATOM 2809 C C . ASP A 1 370 ? -1.257 11.858 12.047 1.00 83.25 370 ASP A C 1
ATOM 2811 O O . ASP A 1 370 ? -2.341 12.183 12.538 1.00 83.25 370 ASP A O 1
ATOM 2815 N N . LEU A 1 371 ? -0.844 10.590 11.991 1.00 89.12 371 LEU A N 1
ATOM 2816 C CA . LEU A 1 371 ? -1.549 9.465 12.589 1.00 89.12 371 LEU A CA 1
ATOM 2817 C C . LEU A 1 371 ? -0.916 9.092 13.942 1.00 89.12 371 LEU A C 1
ATOM 2819 O O . LEU A 1 371 ? -0.075 8.190 14.029 1.00 89.12 371 LEU A O 1
ATOM 2823 N N . ASP A 1 372 ? -1.323 9.799 14.999 1.00 90.00 372 ASP A N 1
ATOM 2824 C CA . ASP A 1 372 ? -0.923 9.527 16.387 1.00 90.00 372 ASP A CA 1
ATOM 2825 C C . ASP A 1 372 ? -1.895 8.544 17.057 1.00 90.00 372 ASP A C 1
ATOM 2827 O O . ASP A 1 372 ? -2.935 8.919 17.610 1.00 90.00 372 ASP A O 1
ATOM 2831 N N . LEU A 1 373 ? -1.515 7.268 17.033 1.00 92.88 373 LEU A N 1
ATOM 2832 C CA . LEU A 1 373 ? -2.255 6.174 17.658 1.00 92.88 373 LEU A CA 1
ATOM 2833 C C . LEU A 1 373 ? -2.467 6.362 19.161 1.00 92.88 373 LEU A C 1
ATOM 2835 O O . LEU A 1 373 ? -3.500 5.945 19.685 1.00 92.88 373 LEU A O 1
ATOM 2839 N N . GLY A 1 374 ? -1.513 6.984 19.854 1.00 92.44 374 GLY A N 1
ATOM 2840 C CA . GLY A 1 374 ? -1.569 7.155 21.299 1.00 92.44 374 GLY A CA 1
ATOM 2841 C C . GLY A 1 374 ? -2.668 8.119 21.725 1.00 92.44 374 GLY A C 1
ATOM 2842 O O . GLY A 1 374 ? -3.355 7.886 22.716 1.00 92.44 374 GLY A O 1
ATOM 2843 N N . THR A 1 375 ? -2.923 9.159 20.931 1.00 92.12 375 THR A N 1
ATOM 2844 C CA . THR A 1 375 ? -4.042 10.083 21.191 1.00 92.12 375 THR A CA 1
ATOM 2845 C C . THR A 1 375 ? -5.400 9.504 20.793 1.00 92.12 375 THR A C 1
ATOM 2847 O O . THR A 1 375 ? -6.424 9.836 21.402 1.00 92.12 375 THR A O 1
ATOM 2850 N N . MET A 1 376 ? -5.427 8.631 19.783 1.00 91.31 376 MET A N 1
ATOM 2851 C CA . MET A 1 376 ? -6.658 8.031 19.268 1.00 91.31 376 MET A CA 1
ATOM 2852 C C . MET A 1 376 ? -7.121 6.853 20.131 1.00 91.31 376 MET A C 1
ATOM 2854 O O . MET A 1 376 ? -8.314 6.747 20.431 1.00 91.31 376 MET A O 1
ATOM 2858 N N . GLY A 1 377 ? -6.188 6.007 20.576 1.00 91.69 377 GLY A N 1
ATOM 2859 C CA . GLY A 1 377 ? -6.489 4.683 21.116 1.00 91.69 377 GLY A CA 1
ATOM 2860 C C . GLY A 1 377 ? -7.138 3.774 20.068 1.00 91.69 377 GLY A C 1
ATOM 2861 O O . GLY A 1 377 ? -7.366 4.178 18.928 1.00 91.69 377 GLY A O 1
ATOM 2862 N N . GLY A 1 378 ? -7.449 2.536 20.434 1.00 92.38 378 GLY A N 1
ATOM 2863 C CA . GLY A 1 378 ? -8.159 1.587 19.578 1.00 92.38 378 GLY A CA 1
ATOM 2864 C C . GLY A 1 378 ? -7.449 0.253 19.386 1.00 92.38 378 GLY A C 1
ATOM 2865 O O . GLY A 1 378 ? -6.499 -0.062 20.098 1.00 92.38 378 GLY A O 1
ATOM 2866 N N . VAL A 1 379 ? -7.945 -0.528 18.426 1.00 93.69 379 VAL A N 1
ATOM 2867 C CA . VAL A 1 379 ? -7.410 -1.838 18.037 1.00 93.69 379 VAL A CA 1
ATOM 2868 C C . VAL A 1 379 ? -6.810 -1.735 16.640 1.00 93.69 379 VAL A C 1
ATOM 2870 O O . VAL A 1 379 ? -7.485 -1.324 15.693 1.00 93.69 379 VAL A O 1
ATOM 2873 N N . TYR A 1 380 ? -5.547 -2.123 16.517 1.00 95.88 380 TYR A N 1
ATOM 2874 C CA . TYR A 1 380 ? -4.762 -1.960 15.302 1.00 95.88 380 TYR A CA 1
ATOM 2875 C C . TYR A 1 380 ? -4.194 -3.301 14.861 1.00 95.88 380 TYR A C 1
ATOM 2877 O O . TYR A 1 380 ? -3.500 -3.968 15.627 1.00 95.88 380 TYR A O 1
ATOM 2885 N N . GLU A 1 381 ? -4.488 -3.683 13.625 1.00 96.88 381 GLU A N 1
ATOM 2886 C CA . GLU A 1 381 ? -3.808 -4.777 12.938 1.00 96.88 381 GLU A CA 1
ATOM 2887 C C . GLU A 1 381 ? -2.640 -4.169 12.159 1.00 96.88 381 GLU A C 1
ATOM 2889 O O . GLU A 1 381 ? -2.807 -3.166 11.459 1.00 96.88 381 GLU A O 1
ATOM 2894 N N . ILE A 1 382 ? -1.439 -4.712 12.355 1.00 96.81 382 ILE A N 1
ATOM 2895 C CA . ILE A 1 382 ? -0.223 -4.189 11.745 1.00 96.81 382 ILE A CA 1
ATOM 2896 C C . ILE A 1 382 ? 0.559 -5.324 11.100 1.00 96.81 382 ILE A C 1
ATOM 2898 O O . ILE A 1 382 ? 1.333 -6.012 11.761 1.00 96.81 382 ILE A O 1
ATOM 2902 N N . ASN A 1 383 ? 0.416 -5.452 9.788 1.00 94.75 383 ASN A N 1
ATOM 2903 C CA . ASN A 1 383 ? 1.162 -6.387 8.956 1.00 94.75 383 ASN A CA 1
ATOM 2904 C C . ASN A 1 383 ? 1.978 -5.621 7.903 1.00 94.75 383 ASN A C 1
ATOM 2906 O O . ASN A 1 383 ? 1.515 -5.404 6.789 1.00 94.75 383 ASN A O 1
ATOM 2910 N N . PRO A 1 384 ? 3.172 -5.110 8.252 1.00 91.25 384 PRO A N 1
ATOM 2911 C CA . PRO A 1 384 ? 3.968 -4.312 7.335 1.00 91.25 384 PRO A CA 1
ATOM 2912 C C . PRO A 1 384 ? 4.501 -5.145 6.153 1.00 91.25 384 PRO A C 1
ATOM 2914 O O . PRO A 1 384 ? 4.761 -6.343 6.296 1.00 91.25 384 PRO A O 1
ATOM 2917 N N . PRO A 1 385 ? 4.781 -4.507 4.999 1.00 87.12 385 PRO A N 1
ATOM 2918 C CA . PRO A 1 385 ? 5.588 -5.110 3.941 1.00 87.12 385 PRO A CA 1
ATOM 2919 C C . PRO A 1 385 ? 6.944 -5.608 4.459 1.00 87.12 385 PRO A C 1
ATOM 2921 O O . PRO A 1 385 ? 7.498 -5.059 5.413 1.00 87.12 385 PRO A O 1
ATOM 2924 N N . PHE A 1 386 ? 7.514 -6.622 3.800 1.00 77.31 386 PHE A N 1
ATOM 2925 C CA . PHE A 1 386 ? 8.672 -7.378 4.314 1.00 77.31 386 PHE A CA 1
ATOM 2926 C C . PHE A 1 386 ? 9.998 -6.647 4.051 1.00 77.31 386 PHE A C 1
ATOM 2928 O O . PHE A 1 386 ? 10.866 -7.109 3.302 1.00 77.31 386 PHE A O 1
ATOM 2935 N N . VAL A 1 387 ? 10.124 -5.456 4.632 1.00 79.94 387 VAL A N 1
ATOM 2936 C CA . VAL A 1 387 ? 11.179 -4.481 4.362 1.00 79.94 387 VAL A CA 1
ATOM 2937 C C . VAL A 1 387 ? 11.772 -4.013 5.689 1.00 79.94 387 VAL A C 1
ATOM 2939 O O . VAL A 1 387 ? 11.085 -3.393 6.501 1.00 79.94 387 VAL A O 1
ATOM 2942 N N . ARG A 1 388 ? 13.055 -4.318 5.933 1.00 78.81 388 ARG A N 1
ATOM 2943 C CA . ARG A 1 388 ? 13.696 -4.123 7.248 1.00 78.81 388 ARG A CA 1
ATOM 2944 C C . ARG A 1 388 ? 13.618 -2.671 7.719 1.00 78.81 388 ARG A C 1
ATOM 2946 O O . ARG A 1 388 ? 13.167 -2.447 8.836 1.00 78.81 388 ARG A O 1
ATOM 2953 N N . GLY A 1 389 ? 13.993 -1.701 6.880 1.00 79.88 389 GLY A N 1
ATOM 2954 C CA . GLY A 1 389 ? 13.968 -0.280 7.264 1.00 79.88 389 GLY A CA 1
ATOM 2955 C C . GLY A 1 389 ? 12.562 0.237 7.603 1.00 79.88 389 GLY A C 1
ATOM 2956 O O . GLY A 1 389 ? 12.391 1.148 8.409 1.00 79.88 389 GLY A O 1
ATOM 2957 N N . LEU A 1 390 ? 11.515 -0.375 7.040 1.00 84.62 390 LEU A N 1
ATOM 2958 C CA . LEU A 1 390 ? 10.126 -0.064 7.386 1.00 84.62 390 LEU A CA 1
ATOM 2959 C C . LEU A 1 390 ? 9.762 -0.633 8.766 1.00 84.62 390 LEU A C 1
ATOM 2961 O O . LEU A 1 390 ? 9.185 0.081 9.582 1.00 84.62 390 LEU A O 1
ATOM 2965 N N . VAL A 1 391 ? 10.147 -1.881 9.057 1.00 85.69 391 VAL A N 1
ATOM 2966 C CA . VAL A 1 391 ? 9.899 -2.529 10.359 1.00 85.69 391 VAL A CA 1
ATOM 2967 C C . VAL A 1 391 ? 10.595 -1.792 11.510 1.00 85.69 391 VAL A C 1
ATOM 2969 O O . VAL A 1 391 ? 10.010 -1.658 12.581 1.00 85.69 391 VAL A O 1
ATOM 2972 N N . LEU A 1 392 ? 11.812 -1.284 11.298 1.00 84.00 392 LEU A N 1
ATOM 2973 C CA . LEU A 1 392 ? 12.525 -0.507 12.320 1.00 84.00 392 LEU A CA 1
ATOM 2974 C C . LEU A 1 392 ? 11.777 0.779 12.682 1.00 84.00 392 LEU A C 1
ATOM 2976 O O . LEU A 1 392 ? 11.455 1.000 13.848 1.00 84.00 392 LEU A O 1
ATOM 2980 N N . ARG A 1 393 ? 11.405 1.573 11.672 1.00 87.00 393 ARG A N 1
ATOM 2981 C CA . ARG A 1 393 ? 10.612 2.799 11.863 1.00 87.00 393 ARG A CA 1
ATOM 2982 C C . ARG A 1 393 ? 9.243 2.522 12.474 1.00 87.00 393 ARG A C 1
ATOM 2984 O O . ARG A 1 393 ? 8.725 3.327 13.244 1.00 87.00 393 ARG A O 1
ATOM 2991 N N . LEU A 1 394 ? 8.642 1.383 12.133 1.00 91.62 394 LEU A N 1
ATOM 2992 C CA . LEU A 1 394 ? 7.410 0.927 12.762 1.00 91.62 394 LEU A CA 1
ATOM 2993 C C . LEU A 1 394 ? 7.606 0.714 14.268 1.00 91.62 394 LEU A C 1
ATOM 2995 O O . LEU A 1 394 ? 6.774 1.174 15.044 1.00 91.62 394 LEU A O 1
ATOM 2999 N N . ALA A 1 395 ? 8.683 0.044 14.682 1.00 91.50 395 ALA A N 1
ATOM 3000 C CA . ALA A 1 395 ? 8.937 -0.217 16.095 1.00 91.50 395 ALA A CA 1
ATOM 3001 C C . ALA A 1 395 ? 9.111 1.082 16.901 1.00 91.50 395 ALA A C 1
ATOM 3003 O O . ALA A 1 395 ? 8.474 1.240 17.942 1.00 91.50 395 ALA A O 1
ATOM 3004 N N . GLU A 1 396 ? 9.865 2.048 16.367 1.00 91.06 396 GLU A N 1
ATOM 3005 C CA . GLU A 1 396 ? 10.012 3.389 16.954 1.00 91.06 396 GLU A CA 1
ATOM 3006 C C . GLU A 1 396 ? 8.661 4.112 17.081 1.00 91.06 396 GLU A C 1
ATOM 3008 O O . GLU A 1 396 ? 8.317 4.627 18.148 1.00 91.06 396 GLU A O 1
ATOM 3013 N N . LYS A 1 397 ? 7.845 4.100 16.014 1.00 94.06 397 LYS A N 1
ATOM 3014 C CA . LYS A 1 397 ? 6.502 4.700 16.026 1.00 94.06 397 LYS A CA 1
ATOM 3015 C C . LYS A 1 397 ? 5.606 4.056 17.086 1.00 94.06 397 LYS A C 1
ATOM 3017 O O . LYS A 1 397 ? 4.833 4.761 17.732 1.00 94.06 397 LYS A O 1
ATOM 3022 N N . LEU A 1 398 ? 5.679 2.735 17.259 1.00 95.81 398 LEU A N 1
ATOM 3023 C CA . LEU A 1 398 ? 4.865 2.017 18.239 1.00 95.81 398 LEU A CA 1
ATOM 3024 C C . LEU A 1 398 ? 5.281 2.321 19.678 1.00 95.81 398 LEU A C 1
ATOM 3026 O O . LEU A 1 398 ? 4.400 2.557 20.500 1.00 95.81 398 LEU A O 1
ATOM 3030 N N . LEU A 1 399 ? 6.582 2.380 19.975 1.00 95.00 399 LEU A N 1
ATOM 3031 C CA . LEU A 1 399 ? 7.078 2.790 21.294 1.00 95.00 399 LEU A CA 1
ATOM 3032 C C . LEU A 1 399 ? 6.535 4.176 21.676 1.00 95.00 399 LEU A C 1
ATOM 3034 O O . LEU A 1 399 ? 5.868 4.317 22.702 1.00 95.00 399 LEU A O 1
ATOM 3038 N N . ALA A 1 400 ? 6.700 5.163 20.790 1.00 95.06 400 ALA A N 1
ATOM 3039 C CA . ALA A 1 400 ? 6.181 6.515 21.002 1.00 95.06 400 ALA A CA 1
ATOM 3040 C C . ALA A 1 400 ? 4.644 6.547 21.134 1.00 95.06 400 ALA A C 1
ATOM 3042 O O . ALA A 1 400 ? 4.091 7.273 21.965 1.00 95.06 400 ALA A O 1
ATOM 3043 N N . ALA A 1 401 ? 3.932 5.741 20.340 1.00 96.25 401 ALA A N 1
ATOM 3044 C CA . ALA A 1 401 ? 2.478 5.634 20.413 1.00 96.25 401 ALA A CA 1
ATOM 3045 C C . ALA A 1 401 ? 1.993 5.073 21.756 1.00 96.25 401 ALA A C 1
ATOM 3047 O O . ALA A 1 401 ? 1.013 5.581 22.300 1.00 96.25 401 ALA A O 1
ATOM 3048 N N . PHE A 1 402 ? 2.657 4.054 22.307 1.00 96.56 402 PHE A N 1
ATOM 3049 C CA . PHE A 1 402 ? 2.291 3.493 23.607 1.00 96.56 402 PHE A CA 1
ATOM 3050 C C . PHE A 1 402 ? 2.566 4.467 24.754 1.00 96.56 402 PHE A C 1
ATOM 3052 O O . PHE A 1 402 ? 1.707 4.640 25.619 1.00 96.56 402 PHE A O 1
ATOM 3059 N N . GLU A 1 403 ? 3.698 5.173 24.732 1.00 95.12 403 GLU A N 1
ATOM 3060 C CA . GLU A 1 403 ? 3.982 6.243 25.697 1.00 95.12 403 GLU A CA 1
ATOM 3061 C C . GLU A 1 403 ? 2.922 7.353 25.638 1.00 95.12 403 GLU A C 1
ATOM 3063 O O . GLU A 1 403 ? 2.372 7.762 26.667 1.00 95.12 403 GLU A O 1
ATOM 3068 N N . SER A 1 404 ? 2.561 7.785 24.424 1.00 95.56 404 SER A N 1
ATOM 3069 C CA . SER A 1 404 ? 1.478 8.746 24.194 1.00 95.56 404 SER A CA 1
ATOM 3070 C C . SER A 1 404 ? 0.127 8.211 24.687 1.00 95.56 404 SER A C 1
ATOM 3072 O O . SER A 1 404 ? -0.622 8.950 25.332 1.00 95.56 404 SER A O 1
ATOM 3074 N N . ALA A 1 405 ? -0.182 6.927 24.474 1.00 95.00 405 ALA A N 1
ATOM 3075 C CA . ALA A 1 405 ? -1.415 6.298 24.949 1.00 95.00 405 ALA A CA 1
ATOM 3076 C C . ALA A 1 405 ? -1.516 6.310 26.478 1.00 95.00 405 ALA A C 1
ATOM 3078 O O . ALA A 1 405 ? -2.560 6.676 27.023 1.00 95.00 405 ALA A O 1
ATOM 3079 N N . VAL A 1 406 ? -0.426 5.977 27.177 1.00 94.88 406 VAL A N 1
ATOM 3080 C CA . VAL A 1 406 ? -0.360 6.038 28.644 1.00 94.88 406 VAL A CA 1
ATOM 3081 C C . VAL A 1 406 ? -0.583 7.469 29.131 1.00 94.88 406 VAL A C 1
ATOM 3083 O O . VAL A 1 406 ? -1.421 7.699 30.006 1.00 94.88 406 VAL A O 1
ATOM 3086 N N . HIS A 1 407 ? 0.103 8.444 28.530 1.00 95.44 407 HIS A N 1
ATOM 3087 C CA . HIS A 1 407 ? -0.042 9.857 28.882 1.00 95.44 407 HIS A CA 1
ATOM 3088 C C . HIS A 1 407 ? -1.488 10.356 28.713 1.00 95.44 407 HIS A C 1
ATOM 3090 O O . HIS A 1 407 ? -2.041 11.012 29.599 1.00 95.44 407 HIS A O 1
ATOM 3096 N N . HIS A 1 408 ? -2.134 10.002 27.599 1.00 94.25 408 HIS A N 1
ATOM 3097 C CA . HIS A 1 408 ? -3.502 10.414 27.279 1.00 94.25 408 HIS A CA 1
ATOM 3098 C C . HIS A 1 408 ? -4.586 9.507 27.878 1.00 94.25 408 HIS A C 1
ATOM 3100 O O . HIS A 1 408 ? -5.774 9.760 27.657 1.00 94.25 408 HIS A O 1
ATOM 3106 N N . LYS A 1 409 ? -4.199 8.477 28.646 1.00 93.00 409 LYS A N 1
ATOM 3107 C CA . LYS A 1 409 ? -5.098 7.471 29.234 1.00 93.00 409 LYS A CA 1
ATOM 3108 C C . LYS A 1 409 ? -6.003 6.830 28.179 1.00 93.00 409 LYS A C 1
ATOM 3110 O O . LYS A 1 409 ? -7.224 6.764 28.334 1.00 93.00 409 LYS A O 1
ATOM 3115 N N . LYS A 1 410 ? -5.398 6.417 27.067 1.00 91.62 410 LYS A N 1
ATOM 3116 C CA . LYS A 1 410 ? -6.063 5.739 25.957 1.00 91.62 410 LYS A CA 1
ATOM 3117 C C . LYS A 1 410 ? -5.739 4.252 25.976 1.00 91.62 410 LYS A C 1
ATOM 3119 O O . LYS A 1 410 ? -4.581 3.855 26.104 1.00 91.62 410 LYS A O 1
ATOM 3124 N N . ALA A 1 411 ? -6.777 3.445 25.790 1.00 91.50 411 ALA A N 1
ATOM 3125 C CA . ALA A 1 411 ? -6.635 2.025 25.519 1.00 91.50 411 ALA A CA 1
ATOM 3126 C C . ALA A 1 411 ? -6.113 1.853 24.087 1.00 91.50 411 ALA A C 1
ATOM 3128 O O . ALA A 1 411 ? -6.771 2.282 23.135 1.00 91.50 411 ALA A O 1
ATOM 3129 N N . LEU A 1 412 ? -4.923 1.278 23.940 1.00 93.62 412 LEU A N 1
ATOM 3130 C CA . LEU A 1 412 ? -4.272 1.005 22.665 1.00 93.62 412 LEU A CA 1
ATOM 3131 C C . LEU A 1 412 ? -3.891 -0.473 22.632 1.00 93.62 412 LEU A C 1
ATOM 3133 O O . LEU A 1 412 ? -3.156 -0.926 23.505 1.00 93.62 412 LEU A O 1
ATOM 3137 N N . TYR A 1 413 ? -4.371 -1.192 21.621 1.00 94.19 413 TYR A N 1
ATOM 3138 C CA . TYR A 1 413 ? -4.080 -2.604 21.386 1.00 94.19 413 TYR A CA 1
ATOM 3139 C C . TYR A 1 413 ? -3.530 -2.771 19.976 1.00 94.19 413 TYR A C 1
ATOM 3141 O O . TYR A 1 413 ? -4.134 -2.309 19.006 1.00 94.19 413 TYR A O 1
ATOM 3149 N N . VAL A 1 414 ? -2.389 -3.439 19.858 1.00 95.94 414 VAL A N 1
ATOM 3150 C CA . VAL A 1 414 ? -1.695 -3.649 18.588 1.00 95.94 414 VAL A CA 1
ATOM 3151 C C . VAL A 1 414 ? -1.449 -5.136 18.395 1.00 95.94 414 VAL A C 1
ATOM 3153 O O . VAL A 1 414 ? -0.727 -5.759 19.173 1.00 95.94 414 VAL A O 1
ATOM 3156 N N . PHE A 1 415 ? -2.030 -5.684 17.333 1.00 96.50 415 PHE A N 1
ATOM 3157 C CA . PHE A 1 415 ? -1.724 -7.009 16.818 1.00 96.50 415 PHE A CA 1
ATOM 3158 C C . PHE A 1 415 ? -0.699 -6.867 15.694 1.00 96.50 415 PHE A C 1
ATOM 3160 O O . PHE A 1 415 ? -1.029 -6.458 14.581 1.00 96.50 415 PHE A O 1
ATOM 3167 N N . LEU A 1 416 ? 0.561 -7.148 16.016 1.00 96.06 416 LEU A N 1
ATOM 3168 C CA . LEU A 1 416 ? 1.701 -6.973 15.127 1.00 96.06 416 LEU A CA 1
ATOM 3169 C C . LEU A 1 416 ? 2.071 -8.305 14.473 1.00 96.06 416 LEU A C 1
ATOM 3171 O O . LEU A 1 416 ? 2.392 -9.277 15.156 1.00 96.06 416 LEU A O 1
ATOM 3175 N N . VAL A 1 417 ? 2.080 -8.329 13.148 1.00 94.00 417 VAL A N 1
ATOM 3176 C CA . VAL A 1 417 ? 2.460 -9.473 12.322 1.00 94.00 417 VAL A CA 1
ATOM 3177 C C . VAL A 1 417 ? 3.845 -9.218 11.745 1.00 94.00 417 VAL A C 1
ATOM 3179 O O . VAL A 1 417 ? 4.073 -8.213 11.086 1.00 94.00 417 VAL A O 1
ATOM 3182 N N . LEU A 1 418 ? 4.787 -10.129 11.978 1.00 87.31 418 LEU A N 1
ATOM 3183 C CA . LEU A 1 418 ? 6.173 -10.023 11.520 1.00 87.31 418 LEU A CA 1
ATOM 3184 C C . LEU A 1 418 ? 6.571 -11.247 10.692 1.00 87.31 418 LEU A C 1
ATOM 3186 O O . LEU A 1 418 ? 7.124 -12.227 11.205 1.00 87.31 418 LEU A O 1
ATOM 3190 N N . PRO A 1 419 ? 6.271 -11.215 9.396 1.00 72.12 419 PRO A N 1
ATOM 3191 C CA . PRO A 1 419 ? 6.613 -12.277 8.465 1.00 72.12 419 PRO A CA 1
ATOM 3192 C C . PRO A 1 419 ? 8.077 -12.179 8.020 1.00 72.12 419 PRO A C 1
ATOM 3194 O O . PRO A 1 419 ? 8.586 -11.119 7.663 1.00 72.12 419 PRO A O 1
ATOM 3197 N N . GLY A 1 420 ? 8.763 -13.319 8.007 1.00 65.44 420 GLY A N 1
ATOM 3198 C CA . GLY A 1 420 ? 10.041 -13.486 7.316 1.00 65.44 420 GLY A CA 1
ATOM 3199 C C . GLY A 1 420 ? 11.253 -12.775 7.924 1.00 65.44 420 GLY A C 1
ATOM 3200 O O . GLY A 1 420 ? 12.308 -12.800 7.297 1.00 65.44 420 GLY A O 1
ATOM 3201 N N . LEU A 1 421 ? 11.160 -12.175 9.117 1.00 62.12 421 LEU A N 1
ATOM 3202 C CA . LEU A 1 421 ? 12.336 -11.601 9.777 1.00 62.12 421 LEU A CA 1
ATOM 3203 C C . LEU A 1 421 ? 13.280 -12.721 10.227 1.00 62.12 421 LEU A C 1
ATOM 3205 O O . LEU A 1 421 ? 12.993 -13.484 11.150 1.00 62.12 421 LEU A O 1
ATOM 3209 N N . GLU A 1 422 ? 14.416 -12.838 9.547 1.00 57.44 422 GLU A N 1
ATOM 3210 C CA . GLU A 1 422 ? 15.510 -13.686 9.995 1.00 57.44 422 GLU A CA 1
ATOM 3211 C C . GLU A 1 422 ? 16.146 -13.071 11.245 1.00 57.44 422 GLU A C 1
ATOM 3213 O O . GLU A 1 422 ? 16.646 -11.947 11.212 1.00 57.44 422 GLU A O 1
ATOM 3218 N N . HIS A 1 423 ? 16.180 -13.825 12.345 1.00 49.34 423 HIS A N 1
ATOM 3219 C CA . HIS A 1 423 ? 17.008 -13.507 13.509 1.00 49.34 423 HIS A CA 1
ATOM 3220 C C . HIS A 1 423 ? 18.492 -13.756 13.195 1.00 49.34 423 HIS A C 1
ATOM 3222 O O . HIS A 1 423 ? 19.144 -14.576 13.841 1.00 49.34 423 HIS A O 1
ATOM 3228 N N . ARG A 1 424 ? 19.069 -13.075 12.201 1.00 51.50 424 ARG A N 1
ATOM 3229 C CA . ARG A 1 424 ? 20.524 -12.903 12.199 1.00 51.50 424 ARG A CA 1
ATOM 3230 C C . ARG A 1 424 ? 20.831 -11.705 13.079 1.00 51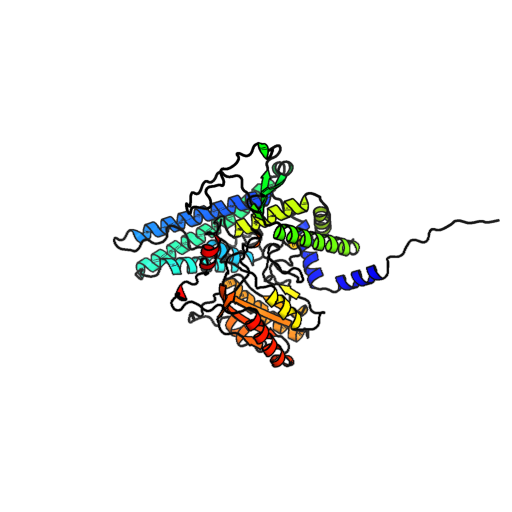.50 424 ARG A C 1
ATOM 3232 O O . ARG A 1 424 ? 20.523 -10.572 12.728 1.00 51.50 424 ARG A O 1
ATOM 3239 N N . ARG A 1 425 ? 21.421 -11.991 14.243 1.00 47.91 425 ARG A N 1
ATOM 3240 C CA . ARG A 1 425 ? 22.114 -10.998 15.065 1.00 47.91 425 ARG A CA 1
ATOM 3241 C C . ARG A 1 425 ? 23.285 -10.466 14.243 1.00 47.91 425 ARG A C 1
ATOM 3243 O O . ARG A 1 425 ? 24.379 -11.020 14.288 1.00 47.91 425 ARG A O 1
ATOM 3250 N N . GLU A 1 426 ? 23.045 -9.439 13.443 1.00 52.28 426 GLU A N 1
ATOM 3251 C CA . GLU A 1 426 ? 24.126 -8.540 13.058 1.00 52.28 426 GLU A CA 1
ATOM 3252 C C . GLU A 1 426 ? 24.578 -7.877 14.368 1.00 52.28 426 GLU A C 1
ATOM 3254 O O . GLU A 1 426 ? 23.759 -7.349 15.115 1.00 52.28 426 GLU A O 1
ATOM 3259 N N . ALA A 1 427 ? 25.849 -8.059 14.728 1.00 44.28 427 ALA A N 1
ATOM 3260 C CA . ALA A 1 427 ? 26.349 -7.937 16.100 1.00 44.28 427 ALA A CA 1
ATOM 3261 C C . ALA A 1 427 ? 26.320 -6.514 16.700 1.00 44.28 427 ALA A C 1
ATOM 3263 O O . ALA A 1 427 ? 26.795 -6.335 17.820 1.00 44.28 427 ALA A O 1
ATOM 3264 N N . GLU A 1 428 ? 25.795 -5.515 15.986 1.00 45.56 428 GLU A N 1
ATOM 3265 C CA . GLU A 1 428 ? 26.030 -4.099 16.299 1.00 45.56 428 GLU A CA 1
ATOM 3266 C C . GLU A 1 428 ? 24.778 -3.233 16.497 1.00 45.56 428 GLU A C 1
ATOM 3268 O O . GLU A 1 428 ? 24.912 -2.140 17.041 1.00 45.56 428 GLU A O 1
ATOM 3273 N N . ASP A 1 429 ? 23.562 -3.719 16.232 1.00 49.56 429 ASP A N 1
ATOM 3274 C CA . ASP A 1 429 ? 22.356 -2.901 16.417 1.00 49.56 429 ASP A CA 1
ATOM 3275 C C . ASP A 1 429 ? 21.456 -3.474 17.514 1.00 49.56 429 ASP A C 1
ATOM 3277 O O . ASP A 1 429 ? 20.800 -4.498 17.317 1.00 49.56 429 ASP A O 1
ATOM 3281 N N . ARG A 1 430 ? 21.358 -2.770 18.653 1.00 54.09 430 ARG A N 1
ATOM 3282 C CA . ARG A 1 430 ? 20.167 -2.879 19.508 1.00 54.09 430 ARG A CA 1
ATOM 3283 C C . ARG A 1 430 ? 18.998 -2.400 18.657 1.00 54.09 430 ARG A C 1
ATOM 3285 O O . ARG A 1 430 ? 18.888 -1.217 18.350 1.00 54.09 430 ARG A O 1
ATOM 3292 N N . ASN A 1 431 ? 18.199 -3.341 18.187 1.00 76.12 431 ASN A N 1
ATOM 3293 C CA . ASN A 1 431 ? 17.173 -3.072 17.200 1.00 76.12 431 ASN A CA 1
ATOM 3294 C C . ASN A 1 431 ? 15.939 -2.501 17.925 1.00 76.12 431 ASN A C 1
ATOM 3296 O O . ASN A 1 431 ? 15.507 -3.080 18.917 1.00 76.12 431 ASN A O 1
ATOM 3300 N N . ALA A 1 432 ? 15.343 -1.402 17.445 1.00 78.81 432 ALA A N 1
ATOM 3301 C CA . ALA A 1 432 ? 14.107 -0.827 18.005 1.00 78.81 432 ALA A CA 1
ATOM 3302 C C . ALA A 1 432 ? 12.982 -1.872 18.184 1.00 78.81 432 ALA A C 1
ATOM 3304 O O . ALA A 1 432 ? 12.129 -1.757 19.061 1.00 78.81 432 ALA A O 1
ATOM 3305 N N . LEU A 1 433 ? 13.001 -2.935 17.376 1.00 84.81 433 LEU A N 1
ATOM 3306 C CA . LEU A 1 433 ? 12.108 -4.079 17.509 1.00 84.81 433 LEU A CA 1
ATOM 3307 C C . LEU A 1 433 ? 12.361 -4.914 18.778 1.00 84.81 433 LEU A C 1
ATOM 3309 O O . LEU A 1 433 ? 11.410 -5.394 19.391 1.00 84.81 433 LEU A O 1
ATOM 3313 N N . GLU A 1 434 ? 13.622 -5.098 19.175 1.00 86.75 434 GLU A N 1
ATOM 3314 C CA . GLU A 1 434 ? 13.979 -5.753 20.440 1.00 86.75 434 GLU A CA 1
ATOM 3315 C C . GLU A 1 434 ? 13.503 -4.906 21.619 1.00 86.75 434 GLU A C 1
ATOM 3317 O O . GLU A 1 434 ? 12.847 -5.431 22.514 1.00 86.75 434 GLU A O 1
ATOM 3322 N N . GLU A 1 435 ? 13.725 -3.590 21.567 1.00 89.56 435 GLU A N 1
ATOM 3323 C CA . GLU A 1 435 ? 13.224 -2.655 22.580 1.00 89.56 435 GLU A CA 1
ATOM 3324 C C . GLU A 1 435 ? 11.695 -2.714 22.703 1.00 89.56 435 GLU A C 1
ATOM 3326 O O . GLU A 1 435 ? 11.166 -2.825 23.809 1.00 89.56 435 GLU A O 1
ATOM 3331 N N . LEU A 1 436 ? 10.969 -2.749 21.579 1.00 90.69 436 LEU A N 1
ATOM 3332 C CA . LEU A 1 436 ? 9.514 -2.921 21.572 1.00 90.69 436 LEU A CA 1
ATOM 3333 C C . LEU A 1 436 ? 9.077 -4.219 22.270 1.00 90.69 436 LEU A C 1
ATOM 3335 O O . LEU A 1 436 ? 8.094 -4.222 23.014 1.00 90.69 436 LEU A O 1
ATOM 3339 N N . PHE A 1 437 ? 9.801 -5.320 22.067 1.00 90.31 437 PHE A N 1
ATOM 3340 C CA . PHE A 1 437 ? 9.492 -6.617 22.677 1.00 90.31 437 PHE A CA 1
ATOM 3341 C C . PHE A 1 437 ? 9.990 -6.778 24.115 1.00 90.31 437 PHE A C 1
ATOM 3343 O O . PHE A 1 437 ? 9.488 -7.633 24.850 1.00 90.31 437 PHE A O 1
ATOM 3350 N N . GLU A 1 438 ? 10.940 -5.968 24.553 1.00 91.75 438 GLU A N 1
ATOM 3351 C CA . GLU A 1 438 ? 11.361 -5.884 25.953 1.00 91.75 438 GLU A CA 1
ATOM 3352 C C . GLU A 1 438 ? 10.559 -4.837 26.740 1.00 91.75 438 GLU A C 1
ATOM 3354 O O . GLU A 1 438 ? 10.594 -4.832 27.971 1.00 91.75 438 GLU A O 1
ATOM 3359 N N . SER A 1 439 ? 9.784 -4.002 26.042 1.00 92.88 439 SER A N 1
ATOM 3360 C CA . SER A 1 439 ? 8.947 -2.960 26.633 1.00 92.88 439 SER A CA 1
ATOM 3361 C C . SER A 1 439 ? 7.861 -3.519 27.572 1.00 92.88 439 SER A C 1
ATOM 3363 O O . SER A 1 439 ? 7.388 -4.651 27.397 1.00 92.88 439 SER A O 1
ATOM 3365 N N . PRO A 1 440 ? 7.376 -2.707 28.535 1.00 94.19 440 PRO A N 1
ATOM 3366 C CA . PRO A 1 440 ? 6.258 -3.083 29.405 1.00 94.19 440 PRO A CA 1
ATOM 3367 C C . PRO A 1 440 ? 4.923 -3.230 28.658 1.00 94.19 440 PRO A C 1
ATOM 3369 O O . PRO A 1 440 ? 3.950 -3.692 29.248 1.00 94.19 440 PRO A O 1
ATOM 3372 N N . PHE A 1 441 ? 4.862 -2.843 27.380 1.00 94.69 441 PHE A N 1
ATOM 3373 C CA . PHE A 1 441 ? 3.659 -2.929 26.555 1.00 94.69 441 PHE A CA 1
ATOM 3374 C C . PHE A 1 441 ? 3.480 -4.305 25.914 1.00 94.69 441 PHE A C 1
ATOM 3376 O O . PHE A 1 441 ? 2.405 -4.601 25.394 1.00 94.69 441 PHE A O 1
ATOM 3383 N N . LYS A 1 442 ? 4.504 -5.168 25.939 1.00 94.75 442 LYS A N 1
ATOM 3384 C CA . LYS A 1 442 ? 4.372 -6.539 25.443 1.00 94.75 442 LYS A CA 1
ATOM 3385 C C . LYS A 1 442 ? 3.426 -7.343 26.330 1.00 94.75 442 LYS A C 1
ATOM 3387 O O . LYS A 1 442 ? 3.729 -7.609 27.491 1.00 94.75 442 LYS A O 1
ATOM 3392 N N . VAL A 1 443 ? 2.347 -7.838 25.726 1.00 94.25 443 VAL A N 1
ATOM 3393 C CA . VAL A 1 443 ? 1.432 -8.804 26.347 1.00 94.25 443 VAL A CA 1
ATOM 3394 C C . VAL A 1 443 ? 1.874 -10.228 26.031 1.00 94.25 443 VAL A C 1
ATOM 3396 O O . VAL A 1 443 ? 2.106 -11.024 26.937 1.00 94.25 443 VAL A O 1
ATOM 3399 N N . ALA A 1 444 ? 2.014 -10.548 24.745 1.00 94.25 444 ALA A N 1
ATOM 3400 C CA . ALA A 1 444 ? 2.358 -11.887 24.282 1.00 94.25 444 ALA A CA 1
ATOM 3401 C C . ALA A 1 444 ? 3.111 -11.835 22.950 1.00 94.25 444 ALA A C 1
ATOM 3403 O O . ALA A 1 444 ? 2.971 -10.890 22.174 1.00 94.25 444 ALA A O 1
ATOM 3404 N N . ILE A 1 445 ? 3.907 -12.867 22.681 1.00 93.31 445 ILE A N 1
ATOM 3405 C CA . ILE A 1 445 ? 4.584 -13.078 21.402 1.00 93.31 445 ILE A CA 1
ATOM 3406 C C . ILE A 1 445 ? 4.546 -14.570 21.079 1.00 93.31 445 ILE A C 1
ATOM 3408 O O . ILE A 1 445 ? 4.783 -15.401 21.955 1.00 93.31 445 ILE A O 1
ATOM 3412 N N . SER A 1 446 ? 4.204 -14.916 19.842 1.00 91.81 446 SER A N 1
ATOM 3413 C CA . SER A 1 446 ? 4.182 -16.304 19.398 1.00 91.81 446 SER A CA 1
ATOM 3414 C C . SER A 1 446 ? 5.587 -16.776 19.050 1.00 91.81 446 SER A C 1
ATOM 3416 O O . SER A 1 446 ? 6.445 -15.993 18.642 1.00 91.81 446 SER A O 1
ATOM 3418 N N . GLU A 1 447 ? 5.798 -18.087 19.085 1.00 87.75 447 GLU A N 1
ATOM 3419 C CA . GLU A 1 447 ? 6.910 -18.676 18.345 1.00 87.75 447 GLU A CA 1
ATOM 3420 C C . GLU A 1 447 ? 6.776 -18.367 16.848 1.00 87.75 447 GLU A C 1
ATOM 3422 O O . GLU A 1 447 ? 5.679 -18.098 16.333 1.00 87.75 447 GLU A O 1
ATOM 3427 N N . ARG A 1 448 ? 7.907 -18.415 16.145 1.00 86.56 448 ARG A N 1
ATOM 3428 C CA . ARG A 1 448 ? 7.946 -18.272 14.695 1.00 86.56 448 ARG A CA 1
ATOM 3429 C C . ARG A 1 448 ? 7.315 -19.512 14.066 1.00 86.56 448 ARG A C 1
ATOM 3431 O O . ARG A 1 448 ? 7.864 -20.605 14.172 1.00 86.56 448 ARG A O 1
ATOM 3438 N N . LYS A 1 449 ? 6.174 -19.341 13.401 1.00 88.38 449 LYS A N 1
ATOM 3439 C CA . LYS A 1 449 ? 5.409 -20.446 12.809 1.00 88.38 449 LYS A CA 1
ATOM 3440 C C . LYS A 1 449 ? 4.958 -20.128 11.399 1.00 88.38 449 LYS A C 1
ATOM 3442 O O . LYS A 1 449 ? 4.788 -18.971 11.031 1.00 88.38 449 LYS A O 1
ATOM 3447 N N . ARG A 1 450 ? 4.742 -21.162 10.590 1.00 87.62 450 ARG A N 1
ATOM 3448 C CA . ARG A 1 450 ? 4.253 -20.995 9.221 1.00 87.62 450 ARG A CA 1
ATOM 3449 C C . ARG A 1 450 ? 2.741 -20.775 9.225 1.00 87.62 450 ARG A C 1
ATOM 3451 O O . ARG A 1 450 ? 1.993 -21.671 9.609 1.00 87.62 450 ARG A O 1
ATOM 3458 N N . ARG A 1 451 ? 2.306 -19.591 8.791 1.00 90.25 451 ARG A N 1
ATOM 3459 C CA . ARG A 1 451 ? 0.898 -19.160 8.809 1.00 90.25 451 ARG A CA 1
ATOM 3460 C C . ARG A 1 451 ? 0.396 -18.863 7.404 1.00 90.25 451 ARG A C 1
ATOM 3462 O O . ARG A 1 451 ? 1.170 -18.397 6.567 1.00 90.25 451 ARG A O 1
ATOM 3469 N N . VAL A 1 452 ? -0.881 -19.150 7.157 1.00 90.50 452 VAL A N 1
ATOM 3470 C CA . VAL A 1 452 ? -1.547 -18.918 5.865 1.00 90.50 452 VAL A CA 1
ATOM 3471 C C . VAL A 1 452 ? -1.937 -17.449 5.733 1.00 90.50 452 VAL A C 1
ATOM 3473 O O . VAL A 1 452 ? -2.461 -16.870 6.673 1.00 90.50 452 VAL A O 1
ATOM 3476 N N . PHE A 1 453 ? -1.738 -16.847 4.568 1.00 90.50 453 PHE A N 1
ATOM 3477 C CA . PHE A 1 453 ? -2.234 -15.507 4.259 1.00 90.50 453 PHE A CA 1
ATOM 3478 C C . PHE A 1 453 ? -3.097 -15.534 3.004 1.00 90.50 453 PHE A C 1
ATOM 3480 O O . PHE A 1 453 ? -2.974 -16.412 2.144 1.00 90.50 453 PHE A O 1
ATOM 3487 N N . THR A 1 454 ? -3.922 -14.506 2.874 1.00 88.94 454 THR A N 1
ATOM 3488 C CA . THR A 1 454 ? -4.593 -14.171 1.626 1.00 88.94 454 THR A CA 1
ATOM 3489 C C . THR A 1 454 ? -3.559 -13.586 0.668 1.00 88.94 454 THR A C 1
ATOM 3491 O O . THR A 1 454 ? -2.926 -12.567 0.954 1.00 88.94 454 THR A O 1
ATOM 3494 N N . ASN A 1 455 ? -3.362 -14.246 -0.474 1.00 87.50 455 ASN A N 1
ATOM 3495 C CA . ASN A 1 455 ? -2.363 -13.835 -1.457 1.00 87.50 455 ASN A CA 1
ATOM 3496 C C . ASN A 1 455 ? -2.638 -12.401 -1.959 1.00 87.50 455 ASN A C 1
ATOM 3498 O O . ASN A 1 455 ? -3.779 -12.049 -2.271 1.00 87.50 455 ASN A O 1
ATOM 3502 N N . GLY A 1 456 ? -1.581 -11.588 -2.067 1.00 86.75 456 GLY A N 1
ATOM 3503 C CA . GLY A 1 456 ? -1.643 -10.190 -2.507 1.00 86.75 456 GLY A CA 1
ATOM 3504 C C . GLY A 1 456 ? -2.234 -9.972 -3.908 1.00 86.75 456 GLY A C 1
ATOM 3505 O O . GLY A 1 456 ? -2.646 -8.865 -4.236 1.00 86.75 456 GLY A O 1
ATOM 3506 N N . LEU A 1 457 ? -2.318 -11.020 -4.732 1.00 87.56 457 LEU A N 1
ATOM 3507 C CA . LEU A 1 457 ? -2.864 -10.979 -6.093 1.00 87.56 457 LEU A CA 1
ATOM 3508 C C . LEU A 1 457 ? -4.300 -11.520 -6.199 1.00 87.56 457 LEU A C 1
ATOM 3510 O O . LEU A 1 457 ? -4.842 -11.615 -7.302 1.00 87.56 457 LEU A O 1
ATOM 3514 N N . THR A 1 458 ? -4.947 -11.832 -5.071 1.00 89.44 458 THR A N 1
ATOM 3515 C CA . THR A 1 458 ? -6.326 -12.363 -5.039 1.00 89.44 458 THR A CA 1
ATOM 3516 C C . THR A 1 458 ? -7.356 -11.460 -5.706 1.00 89.44 458 THR A C 1
ATOM 3518 O O . THR A 1 458 ? -8.355 -11.951 -6.213 1.00 89.44 458 THR A O 1
ATOM 3521 N N . PHE A 1 459 ? -7.091 -10.159 -5.826 1.00 92.12 459 PHE A N 1
ATOM 3522 C CA . PHE A 1 459 ? -7.976 -9.233 -6.530 1.00 92.12 459 PHE A CA 1
ATOM 3523 C C . PHE A 1 459 ? -8.080 -9.484 -8.046 1.00 92.12 459 PHE A C 1
ATOM 3525 O O . PHE A 1 459 ? -8.992 -8.954 -8.676 1.00 92.12 459 PHE A O 1
ATOM 3532 N N . LYS A 1 460 ? -7.165 -10.254 -8.657 1.00 91.12 460 LYS A N 1
ATOM 3533 C CA . LYS A 1 460 ? -7.157 -10.507 -10.112 1.00 91.12 460 LYS A CA 1
ATOM 3534 C C . LYS A 1 460 ? -8.168 -11.572 -10.549 1.00 91.12 460 LYS A C 1
ATOM 3536 O O . LYS A 1 460 ? -8.566 -11.588 -11.711 1.00 91.12 460 LYS A O 1
ATOM 3541 N N . THR A 1 461 ? -8.592 -12.464 -9.651 1.00 89.44 461 THR A N 1
ATOM 3542 C CA . THR A 1 461 ? -9.528 -13.553 -9.977 1.00 89.44 461 THR A CA 1
ATOM 3543 C C . THR A 1 461 ? -10.339 -13.997 -8.761 1.00 89.44 461 THR A C 1
ATOM 3545 O O . THR A 1 461 ? -9.829 -14.006 -7.648 1.00 89.44 461 THR A O 1
ATOM 3548 N N . ASP A 1 462 ? -11.593 -14.400 -8.988 1.00 89.56 462 ASP A N 1
ATOM 3549 C CA . ASP A 1 462 ? -12.456 -14.998 -7.958 1.00 89.56 462 ASP A CA 1
ATOM 3550 C C . ASP A 1 462 ? -12.166 -16.497 -7.746 1.00 89.56 462 ASP A C 1
ATOM 3552 O O . ASP A 1 462 ? -12.751 -17.136 -6.870 1.00 89.56 462 ASP A O 1
ATOM 3556 N N . HIS A 1 463 ? -11.259 -17.079 -8.537 1.00 87.31 463 HIS A N 1
ATOM 3557 C CA . HIS A 1 463 ? -10.790 -18.438 -8.312 1.00 87.31 463 HIS A CA 1
ATOM 3558 C C . HIS A 1 463 ? -9.972 -18.534 -7.024 1.00 87.31 463 HIS A C 1
ATOM 3560 O O . HIS A 1 463 ? -9.251 -17.611 -6.637 1.00 87.31 463 HIS A O 1
ATOM 3566 N N . THR A 1 464 ? -10.048 -19.696 -6.375 1.00 80.94 464 THR A N 1
ATOM 3567 C CA . THR A 1 464 ? -9.244 -19.987 -5.191 1.00 80.94 464 THR A CA 1
ATOM 3568 C C . THR A 1 464 ? -7.764 -19.900 -5.546 1.00 80.94 464 THR A C 1
ATOM 3570 O O . THR A 1 464 ? -7.255 -20.679 -6.353 1.00 80.94 464 THR A O 1
ATOM 3573 N N . TRP A 1 465 ? -7.067 -18.946 -4.934 1.00 79.88 465 TRP A N 1
ATOM 3574 C CA . TRP A 1 465 ? -5.620 -18.861 -5.048 1.00 79.88 465 TRP A CA 1
ATOM 3575 C C . TRP A 1 465 ? -4.965 -20.013 -4.289 1.00 79.88 465 TRP A C 1
ATOM 3577 O O . TRP A 1 465 ? -5.480 -20.427 -3.245 1.00 79.88 465 TRP A O 1
ATOM 3587 N N . PRO A 1 466 ? -3.817 -20.526 -4.765 1.00 78.62 466 PRO A N 1
ATOM 3588 C CA . PRO A 1 466 ? -3.049 -21.482 -3.989 1.00 78.62 466 PRO A CA 1
ATOM 3589 C C . PRO A 1 466 ? -2.744 -20.916 -2.604 1.00 78.62 466 PRO A C 1
ATOM 3591 O O . PRO A 1 466 ? -2.470 -19.719 -2.463 1.00 78.62 466 PRO A O 1
ATOM 3594 N N . LEU A 1 467 ? -2.751 -21.798 -1.604 1.00 78.06 467 LEU A N 1
ATOM 3595 C CA . LEU A 1 467 ? -2.372 -21.447 -0.242 1.00 78.06 467 LEU A CA 1
ATOM 3596 C C . LEU A 1 467 ? -1.004 -20.764 -0.264 1.00 78.06 467 LEU A C 1
ATOM 3598 O O . LEU A 1 467 ? -0.014 -21.340 -0.724 1.00 78.06 467 LEU A O 1
ATOM 3602 N N . PHE A 1 468 ? -0.979 -19.528 0.222 1.00 82.62 468 PHE A N 1
ATOM 3603 C CA . PHE A 1 468 ? 0.235 -18.777 0.470 1.00 82.62 468 PHE A CA 1
ATOM 3604 C C . PHE A 1 468 ? 0.508 -18.862 1.963 1.00 82.62 468 PHE A C 1
ATOM 3606 O O . PHE A 1 468 ? -0.340 -18.488 2.769 1.00 82.62 468 PHE A O 1
ATOM 3613 N N . ALA A 1 469 ? 1.682 -19.354 2.338 1.00 86.56 469 ALA A N 1
ATOM 3614 C CA . ALA A 1 469 ? 2.094 -19.381 3.728 1.00 86.56 469 ALA A CA 1
ATOM 3615 C C . ALA A 1 469 ? 3.537 -18.911 3.869 1.00 86.56 469 ALA A C 1
ATOM 3617 O O . ALA A 1 469 ? 4.395 -19.239 3.046 1.00 86.56 469 ALA A O 1
ATOM 3618 N N . THR A 1 470 ? 3.802 -18.161 4.932 1.00 83.94 470 THR A N 1
ATOM 3619 C CA . THR A 1 470 ? 5.142 -17.681 5.271 1.00 83.94 470 THR A CA 1
ATOM 3620 C C . THR A 1 470 ? 5.413 -17.872 6.756 1.00 83.94 470 THR A C 1
ATOM 3622 O O . THR A 1 4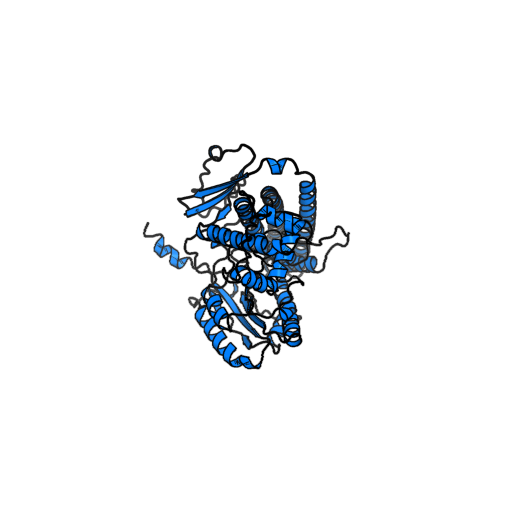70 ? 4.497 -18.068 7.557 1.00 83.94 470 THR A O 1
ATOM 3625 N N . SER A 1 471 ? 6.695 -17.908 7.103 1.00 85.94 471 SER A N 1
ATOM 3626 C CA . SER A 1 471 ? 7.148 -18.050 8.479 1.00 85.94 471 SER A CA 1
ATOM 3627 C C . SER A 1 471 ? 6.990 -16.716 9.202 1.00 85.94 471 SER A C 1
ATOM 3629 O O . SER A 1 471 ? 7.620 -15.733 8.817 1.00 85.94 471 SER A O 1
ATOM 3631 N N . THR A 1 472 ? 6.157 -16.690 10.235 1.00 87.88 472 THR A N 1
ATOM 3632 C CA . THR A 1 472 ? 5.623 -15.474 10.846 1.00 87.88 472 THR A CA 1
ATOM 3633 C C . THR A 1 472 ? 5.711 -15.549 12.359 1.00 87.88 472 THR A C 1
ATOM 3635 O O . THR A 1 472 ? 5.299 -16.534 12.976 1.00 87.88 472 THR A O 1
ATOM 3638 N N . THR A 1 473 ? 6.196 -14.465 12.951 1.00 89.69 473 THR A N 1
ATOM 3639 C CA . THR A 1 473 ? 6.062 -14.180 14.379 1.00 89.69 473 THR A CA 1
ATOM 3640 C C . THR A 1 473 ? 4.925 -13.186 14.560 1.00 89.69 473 THR A C 1
ATOM 3642 O O . THR A 1 473 ? 4.778 -12.265 13.761 1.00 89.69 473 THR A O 1
ATOM 3645 N N . VAL A 1 474 ? 4.108 -13.364 15.591 1.00 93.25 474 VAL A N 1
ATOM 3646 C CA . VAL A 1 474 ? 3.010 -12.447 15.908 1.00 93.25 474 VAL A CA 1
ATOM 3647 C C . VAL A 1 474 ? 3.200 -11.947 17.330 1.00 93.25 474 VAL A C 1
ATOM 3649 O O . VAL A 1 474 ? 3.585 -12.726 18.198 1.00 93.25 474 VAL A O 1
ATOM 3652 N N . ALA A 1 475 ? 2.931 -10.673 17.581 1.00 94.31 475 ALA A N 1
ATOM 3653 C CA . ALA A 1 475 ? 2.953 -10.096 18.915 1.00 94.31 475 ALA A CA 1
ATOM 3654 C C . ALA A 1 475 ? 1.647 -9.358 19.212 1.00 94.31 475 ALA A C 1
ATOM 3656 O O . ALA A 1 475 ? 1.068 -8.716 18.336 1.00 94.31 475 ALA A O 1
ATOM 3657 N N . LEU A 1 476 ? 1.210 -9.433 20.466 1.00 95.44 476 LEU A N 1
ATOM 3658 C CA . LEU A 1 476 ? 0.170 -8.577 21.015 1.00 95.44 476 LEU A CA 1
ATOM 3659 C C . LEU A 1 476 ? 0.811 -7.591 21.985 1.00 95.44 476 LEU A C 1
ATOM 3661 O O . LEU A 1 476 ? 1.497 -7.986 22.934 1.00 95.44 476 LEU A O 1
ATOM 3665 N N . LEU A 1 477 ? 0.571 -6.309 21.739 1.00 95.31 477 LEU A N 1
ATOM 3666 C CA . LEU A 1 477 ? 1.045 -5.201 22.557 1.00 95.31 477 LEU A CA 1
ATOM 3667 C C . LEU A 1 477 ? -0.163 -4.396 23.057 1.00 95.31 477 LEU A C 1
ATOM 3669 O O . LEU A 1 477 ? -1.128 -4.212 22.309 1.00 95.31 477 LEU A O 1
ATOM 3673 N N . ALA A 1 478 ? -0.123 -3.911 24.297 1.00 94.56 478 ALA A N 1
ATOM 3674 C CA . ALA A 1 478 ? -1.210 -3.143 24.897 1.00 94.56 478 ALA A CA 1
ATOM 3675 C C . ALA A 1 478 ? -0.707 -2.048 25.850 1.00 94.56 478 ALA A C 1
ATOM 3677 O O . ALA A 1 478 ? 0.298 -2.225 26.536 1.00 94.56 478 ALA A O 1
ATOM 3678 N N . SER A 1 479 ? -1.436 -0.929 25.933 1.00 93.06 479 SER A N 1
ATOM 3679 C CA . SER A 1 479 ? -1.152 0.141 26.907 1.00 93.06 479 SER A CA 1
ATOM 3680 C C . SER A 1 479 ? -1.632 -0.178 28.331 1.00 93.06 479 SER A C 1
ATOM 3682 O O . SER A 1 479 ? -1.184 0.462 29.282 1.00 93.06 479 SER A O 1
ATOM 3684 N N . GLU A 1 480 ? -2.523 -1.161 28.502 1.00 85.50 480 GLU A N 1
ATOM 3685 C CA . GLU A 1 480 ? -3.134 -1.521 29.788 1.00 85.50 480 GLU A CA 1
ATOM 3686 C C . GLU A 1 480 ? -2.558 -2.832 30.346 1.00 85.50 480 GLU A C 1
ATOM 3688 O O . GLU A 1 480 ? -2.848 -3.922 29.852 1.00 85.50 480 GLU A O 1
ATOM 3693 N N . ALA A 1 481 ? -1.770 -2.741 31.421 1.00 73.81 481 ALA A N 1
ATOM 3694 C CA . ALA A 1 481 ? -1.129 -3.908 32.037 1.00 73.81 481 ALA A CA 1
ATOM 3695 C C . ALA A 1 481 ? -2.120 -4.857 32.747 1.00 73.81 481 ALA A C 1
ATOM 3697 O O . ALA A 1 481 ? -1.893 -6.071 32.802 1.00 73.81 481 ALA A O 1
ATOM 3698 N N . ASP A 1 482 ? -3.234 -4.322 33.258 1.00 76.62 482 ASP A N 1
ATOM 3699 C CA . ASP A 1 482 ? -4.181 -5.052 34.114 1.00 76.62 482 ASP A CA 1
ATOM 3700 C C . ASP A 1 482 ? -4.984 -6.130 33.362 1.00 76.62 482 ASP A C 1
ATOM 3702 O O . ASP A 1 482 ? -5.477 -7.078 33.974 1.00 76.62 482 ASP A O 1
ATOM 3706 N N . LEU A 1 483 ? -5.074 -6.032 32.031 1.00 79.12 483 LEU A N 1
ATOM 3707 C CA . LEU A 1 483 ? -5.779 -6.995 31.174 1.00 79.12 483 LEU A CA 1
ATOM 3708 C C . LEU A 1 483 ? -4.853 -8.048 30.548 1.00 79.12 483 LEU A C 1
ATOM 3710 O O . LEU A 1 483 ? -5.322 -8.924 29.820 1.00 79.12 483 LEU A O 1
ATOM 3714 N N . SER A 1 484 ? -3.551 -8.000 30.844 1.00 78.94 484 SER A N 1
ATOM 3715 C CA . SER A 1 484 ? -2.520 -8.826 30.197 1.00 78.94 484 SER A CA 1
ATOM 3716 C C . SER A 1 484 ? -2.849 -10.322 30.163 1.00 78.94 484 SER A C 1
ATOM 3718 O O . SER A 1 484 ? -2.680 -10.959 29.126 1.00 78.94 484 SER A O 1
ATOM 3720 N N . ARG A 1 485 ? -3.383 -10.891 31.253 1.00 82.88 485 ARG A N 1
ATOM 3721 C CA . ARG A 1 485 ? -3.741 -12.319 31.301 1.00 82.88 485 ARG A CA 1
ATOM 3722 C C . ARG A 1 485 ? -4.908 -12.673 30.373 1.00 82.88 485 ARG A C 1
ATOM 3724 O O . ARG A 1 485 ? -4.809 -13.637 29.625 1.00 82.88 485 ARG A O 1
ATOM 3731 N N . GLN A 1 486 ? -5.994 -11.900 30.412 1.00 86.56 486 GLN A N 1
ATOM 3732 C CA . GLN A 1 486 ? -7.167 -12.133 29.559 1.00 86.56 486 GLN A CA 1
ATOM 3733 C C . GLN A 1 486 ? -6.812 -11.957 28.077 1.00 86.56 486 GLN A C 1
ATOM 3735 O O . GLN A 1 486 ? -7.200 -12.772 27.242 1.00 86.56 486 GLN A O 1
ATOM 3740 N N . LEU A 1 487 ? -6.048 -10.909 27.766 1.00 88.12 487 LEU A N 1
ATOM 3741 C CA . LEU A 1 487 ? -5.561 -10.631 26.419 1.00 88.12 487 LEU A CA 1
ATOM 3742 C C . LEU A 1 487 ? -4.598 -11.721 25.926 1.00 88.12 487 LEU A C 1
ATOM 3744 O O . LEU A 1 487 ? -4.645 -12.081 24.754 1.00 88.12 487 LEU A O 1
ATOM 3748 N N . GLY A 1 488 ? -3.773 -12.288 26.813 1.00 88.62 488 GLY A N 1
ATOM 3749 C CA . GLY A 1 488 ? -2.913 -13.435 26.511 1.00 88.62 488 GLY A CA 1
ATOM 3750 C C . GLY A 1 488 ? -3.705 -14.679 26.093 1.00 88.62 488 GLY A C 1
ATOM 3751 O O . GLY A 1 488 ? -3.427 -15.262 25.048 1.00 88.62 488 GLY A O 1
ATOM 3752 N N . ASP A 1 489 ? -4.757 -15.036 26.834 1.00 90.00 489 ASP A N 1
ATOM 3753 C CA . ASP A 1 489 ? -5.615 -16.178 26.478 1.00 90.00 489 ASP A CA 1
ATOM 3754 C C . ASP A 1 489 ? -6.331 -15.957 25.125 1.00 90.00 489 ASP A C 1
ATOM 3756 O O . ASP A 1 489 ? -6.476 -16.879 24.311 1.00 90.00 489 ASP A O 1
ATOM 3760 N N . GLN A 1 490 ? -6.766 -14.720 24.856 1.00 90.31 490 GLN A N 1
ATOM 3761 C CA . GLN A 1 490 ? -7.355 -14.338 23.569 1.00 90.31 490 GLN A CA 1
ATOM 3762 C C . GLN A 1 490 ? -6.328 -14.393 22.430 1.00 90.31 490 GLN A C 1
ATOM 3764 O O . GLN A 1 490 ? -6.647 -14.895 21.351 1.00 90.31 490 GLN A O 1
ATOM 3769 N N . PHE A 1 491 ? -5.096 -13.942 22.668 1.00 92.81 491 PHE A N 1
ATOM 3770 C CA . PHE A 1 491 ? -3.993 -14.025 21.713 1.00 92.81 491 PHE A CA 1
ATOM 3771 C C . PHE A 1 491 ? -3.707 -15.468 21.287 1.00 92.81 491 PHE A C 1
ATOM 3773 O O . PHE A 1 491 ? -3.625 -15.752 20.090 1.00 92.81 491 PHE A O 1
ATOM 3780 N N . ASP A 1 492 ? -3.639 -16.399 22.239 1.00 91.81 492 ASP A N 1
ATOM 3781 C CA . ASP A 1 492 ? -3.436 -17.821 21.947 1.00 91.81 492 ASP A CA 1
ATOM 3782 C C . ASP A 1 492 ? -4.610 -18.421 21.161 1.00 91.81 492 ASP A C 1
ATOM 3784 O O . ASP A 1 492 ? -4.437 -19.309 20.321 1.00 91.81 492 ASP A O 1
ATOM 3788 N N . SER A 1 493 ? -5.831 -17.945 21.415 1.00 92.56 493 SER A N 1
ATOM 3789 C CA . SER A 1 493 ? -7.008 -18.314 20.624 1.00 92.56 493 SER A CA 1
ATOM 3790 C C . SER A 1 493 ? -6.890 -17.828 19.175 1.00 92.56 493 SER A C 1
ATOM 3792 O O . SER A 1 493 ? -7.057 -18.626 18.253 1.00 92.56 493 SER A O 1
ATOM 3794 N N . ILE A 1 494 ? -6.517 -16.559 18.964 1.00 92.75 494 ILE A N 1
ATOM 3795 C CA . ILE A 1 494 ? -6.298 -15.974 17.630 1.00 92.75 494 ILE A CA 1
ATOM 3796 C C . ILE A 1 494 ? -5.199 -16.739 16.882 1.00 92.75 494 ILE A C 1
ATOM 3798 O O . ILE A 1 494 ? -5.382 -17.127 15.728 1.00 92.75 494 ILE A O 1
ATOM 3802 N N . CYS A 1 495 ? -4.074 -17.015 17.546 1.00 92.12 495 CYS A N 1
ATOM 3803 C CA . CYS A 1 495 ? -2.957 -17.751 16.957 1.00 92.12 495 CYS A CA 1
ATOM 3804 C C . CYS A 1 495 ? -3.343 -19.173 16.528 1.00 92.12 495 CYS A C 1
ATOM 3806 O O . CYS A 1 495 ? -2.845 -19.644 15.505 1.00 92.12 495 CYS A O 1
ATOM 3808 N N . ARG A 1 496 ? -4.221 -19.849 17.281 1.00 90.50 496 ARG A N 1
ATOM 3809 C CA . ARG A 1 496 ? -4.764 -21.165 16.908 1.00 90.50 496 ARG A CA 1
ATOM 3810 C C . ARG A 1 496 ? -5.767 -21.071 15.762 1.00 90.50 496 ARG A C 1
ATOM 3812 O O . ARG A 1 496 ? -5.732 -21.912 14.871 1.00 90.50 496 ARG A O 1
ATOM 3819 N N . LEU A 1 497 ? -6.626 -20.049 15.768 1.00 90.38 497 LEU A N 1
ATOM 3820 C CA . LEU A 1 497 ? -7.637 -19.817 14.733 1.00 90.38 497 LEU A CA 1
ATOM 3821 C C . LEU A 1 497 ? -7.015 -19.543 13.362 1.00 90.38 497 LEU A C 1
ATOM 3823 O O . LEU A 1 497 ? -7.497 -20.062 12.363 1.00 90.38 497 LEU A O 1
ATOM 3827 N N . TRP A 1 498 ? -5.933 -18.763 13.320 1.00 90.50 498 TRP A N 1
ATOM 3828 C CA . TRP A 1 498 ? -5.204 -18.477 12.082 1.00 90.50 498 TRP A CA 1
ATOM 3829 C C . TRP A 1 498 ? -4.662 -19.765 11.422 1.00 90.50 498 TRP A C 1
ATOM 3831 O O . TRP A 1 498 ? -4.477 -19.838 10.209 1.00 90.50 498 TRP A O 1
ATOM 3841 N N . GLY A 1 499 ? -4.460 -20.819 12.211 1.00 78.25 499 GLY A N 1
ATOM 3842 C CA . GLY A 1 499 ? -3.968 -22.093 11.720 1.00 78.25 499 GLY A CA 1
ATOM 3843 C C . GLY A 1 499 ? -2.460 -22.087 11.478 1.00 78.25 499 GLY A C 1
ATOM 3844 O O . GLY A 1 499 ? -1.812 -21.058 11.261 1.00 78.25 499 GLY A O 1
ATOM 3845 N N . GLU A 1 500 ? -1.895 -23.284 11.551 1.00 81.62 500 GLU A N 1
ATOM 3846 C CA . GLU A 1 500 ? -0.482 -23.567 11.329 1.00 81.62 500 GLU A CA 1
ATOM 3847 C C . GLU A 1 500 ? -0.390 -24.593 10.202 1.00 81.62 500 GLU A C 1
ATOM 3849 O O . GLU A 1 500 ? -1.215 -25.505 10.120 1.00 81.62 500 GLU A O 1
ATOM 3854 N N . VAL A 1 501 ? 0.577 -24.421 9.302 1.00 80.25 501 VAL A N 1
ATOM 3855 C CA . VAL A 1 501 ? 0.811 -25.375 8.211 1.00 80.25 501 VAL A CA 1
ATOM 3856 C C . VAL A 1 501 ? 2.054 -26.189 8.531 1.00 80.25 501 VAL A C 1
ATOM 3858 O O . VAL A 1 501 ? 3.164 -25.651 8.502 1.00 80.25 501 VAL A O 1
ATOM 3861 N N . ASP A 1 502 ? 1.866 -27.482 8.790 1.00 70.75 502 ASP A N 1
ATOM 3862 C CA . ASP A 1 502 ? 2.965 -28.433 8.939 1.00 70.75 502 ASP A CA 1
ATOM 3863 C C . ASP A 1 502 ? 3.698 -28.607 7.601 1.00 70.75 502 ASP A C 1
ATOM 3865 O O . ASP A 1 502 ? 3.089 -28.789 6.542 1.00 70.75 502 ASP A O 1
ATOM 3869 N N . LEU A 1 503 ? 5.028 -28.556 7.635 1.00 55.78 503 LEU A N 1
ATOM 3870 C CA . LEU A 1 503 ? 5.847 -28.890 6.475 1.00 55.78 503 LEU A CA 1
ATOM 3871 C C . LEU A 1 503 ? 5.928 -30.413 6.307 1.00 55.78 503 LEU A C 1
ATOM 3873 O O . LEU A 1 503 ? 6.115 -31.125 7.296 1.00 55.78 503 LEU A O 1
ATOM 3877 N N . PRO A 1 504 ? 5.922 -30.937 5.069 1.00 54.22 504 PRO A N 1
ATOM 3878 C CA . PRO A 1 504 ? 6.517 -32.240 4.815 1.00 54.22 504 PRO A CA 1
ATOM 3879 C C . PRO A 1 504 ? 7.980 -32.194 5.274 1.00 54.22 504 PRO A C 1
ATOM 3881 O O . PRO A 1 504 ? 8.717 -31.276 4.905 1.00 54.22 504 PRO A O 1
ATOM 3884 N N . ALA A 1 505 ? 8.408 -33.164 6.083 1.00 43.34 505 ALA A N 1
ATOM 3885 C CA . ALA A 1 505 ? 9.788 -33.240 6.554 1.00 43.34 505 ALA A CA 1
ATOM 3886 C C . ALA A 1 505 ? 10.772 -33.176 5.363 1.00 43.34 505 ALA A C 1
ATOM 3888 O O . ALA A 1 505 ? 10.724 -34.032 4.481 1.00 43.34 505 ALA A O 1
ATOM 3889 N N . GLY A 1 506 ? 11.648 -32.160 5.330 1.00 46.75 506 GLY A N 1
ATOM 3890 C CA . GLY A 1 506 ? 12.714 -32.025 4.324 1.00 46.75 506 GLY A CA 1
ATOM 3891 C C . GLY A 1 506 ? 12.654 -30.807 3.389 1.00 46.75 506 GLY A C 1
ATOM 3892 O O . GLY A 1 506 ? 1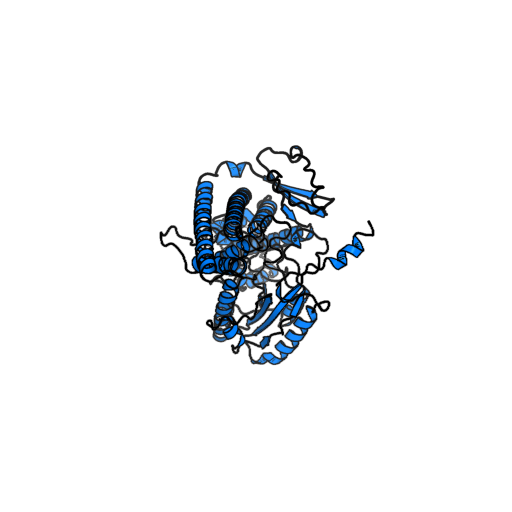3.550 -30.656 2.562 1.00 46.75 506 GLY A O 1
ATOM 3893 N N . SER A 1 507 ? 11.664 -29.912 3.490 1.00 50.00 507 SER A N 1
ATOM 3894 C CA . SER A 1 507 ? 11.726 -28.628 2.770 1.00 50.00 507 SER A CA 1
ATOM 3895 C C . SER A 1 507 ? 12.684 -27.664 3.482 1.00 50.00 507 SER A C 1
ATOM 3897 O O . SER A 1 507 ? 12.396 -27.259 4.608 1.00 50.00 507 SER A O 1
ATOM 3899 N N . ASN A 1 508 ? 13.800 -27.295 2.845 1.00 41.78 508 ASN A N 1
ATOM 3900 C CA . ASN A 1 508 ? 14.764 -26.333 3.392 1.00 41.78 508 ASN A CA 1
ATOM 3901 C C . ASN A 1 508 ? 14.074 -25.021 3.805 1.00 41.78 508 ASN A C 1
ATOM 3903 O O . ASN A 1 508 ? 13.496 -24.324 2.972 1.00 41.78 508 ASN A O 1
ATOM 3907 N N . GLU A 1 509 ? 14.167 -24.673 5.091 1.00 42.03 509 GLU A N 1
ATOM 3908 C CA . GLU A 1 509 ? 13.691 -23.390 5.628 1.00 42.03 509 GLU A CA 1
ATOM 3909 C C . GLU A 1 509 ? 14.532 -22.198 5.145 1.00 42.03 509 GLU A C 1
ATOM 3911 O O . GLU A 1 509 ? 14.034 -21.074 5.099 1.00 42.03 509 GLU A O 1
ATOM 3916 N N . GLU A 1 510 ? 15.784 -22.442 4.745 1.00 39.25 510 GLU A N 1
ATOM 3917 C CA . GLU A 1 510 ? 16.782 -21.404 4.442 1.00 39.25 510 GLU A CA 1
ATOM 3918 C C . GLU A 1 510 ? 16.492 -20.584 3.180 1.00 39.25 510 GLU A C 1
ATOM 3920 O O . GLU A 1 510 ? 17.097 -19.540 2.972 1.00 39.25 510 GLU A O 1
ATOM 3925 N N . SER A 1 511 ? 15.572 -21.018 2.320 1.00 41.31 511 SER A N 1
ATOM 3926 C CA . SER A 1 511 ? 15.352 -20.347 1.034 1.00 41.31 511 SER A CA 1
ATOM 3927 C C . SER A 1 511 ? 14.382 -19.161 1.099 1.00 41.31 511 SER A C 1
ATOM 3929 O O . SER A 1 511 ? 14.085 -18.588 0.052 1.00 41.31 511 SER A O 1
ATOM 3931 N N . GLY A 1 512 ? 13.828 -18.818 2.275 1.00 40.06 512 GLY A N 1
ATOM 3932 C CA . GLY A 1 512 ? 12.841 -17.731 2.419 1.00 40.06 512 GLY A CA 1
ATOM 3933 C C . GLY A 1 512 ? 11.644 -17.860 1.464 1.00 40.06 512 GLY A C 1
ATOM 3934 O O . GLY A 1 512 ? 10.949 -16.885 1.169 1.00 40.06 512 GLY A O 1
ATOM 3935 N N . SER A 1 513 ? 11.438 -19.055 0.910 1.00 38.91 513 SER A N 1
ATOM 3936 C CA . SER A 1 513 ? 10.665 -19.236 -0.301 1.00 38.91 513 SER A CA 1
ATOM 3937 C C . SER A 1 513 ? 9.195 -19.361 0.055 1.00 38.91 513 SER A C 1
ATOM 3939 O O . SER A 1 513 ? 8.756 -20.279 0.751 1.00 38.91 513 SER A O 1
ATOM 3941 N N . VAL A 1 514 ? 8.429 -18.402 -0.461 1.00 45.50 514 VAL A N 1
ATOM 3942 C CA . VAL A 1 514 ? 6.977 -18.477 -0.597 1.00 45.50 514 VAL A CA 1
ATOM 3943 C C . VAL A 1 514 ? 6.630 -19.826 -1.225 1.00 45.50 514 VAL A C 1
ATOM 3945 O O . VAL A 1 514 ? 6.873 -20.052 -2.414 1.00 45.50 514 VAL A O 1
ATOM 3948 N N . LEU A 1 515 ? 6.069 -20.733 -0.430 1.00 39.12 515 LEU A N 1
ATOM 3949 C CA . LEU A 1 515 ? 5.536 -21.991 -0.932 1.00 39.12 515 LEU A CA 1
ATOM 3950 C C . LEU A 1 515 ? 4.135 -21.711 -1.466 1.00 39.12 515 LEU A C 1
ATOM 3952 O O . LEU A 1 515 ? 3.167 -21.646 -0.717 1.00 39.12 515 LEU A O 1
ATOM 3956 N N . VAL A 1 516 ? 4.045 -21.531 -2.781 1.00 43.19 516 VAL A N 1
ATOM 3957 C CA . VAL A 1 516 ? 2.787 -21.705 -3.507 1.00 43.19 516 VAL A CA 1
ATOM 3958 C C . VAL A 1 516 ? 2.556 -23.212 -3.547 1.00 43.19 516 VAL A C 1
ATOM 3960 O O . VAL A 1 516 ? 3.236 -23.912 -4.298 1.00 43.19 516 VAL A O 1
ATOM 3963 N N . LEU A 1 517 ? 1.669 -23.733 -2.696 1.00 38.69 517 LEU A N 1
ATOM 3964 C CA . LEU A 1 517 ? 1.350 -25.164 -2.661 1.00 38.69 517 LEU A CA 1
ATOM 3965 C C . LEU A 1 517 ? 0.591 -25.560 -3.941 1.00 38.69 517 LEU A C 1
ATOM 3967 O O . LEU A 1 517 ? -0.631 -25.651 -3.959 1.00 38.69 517 LEU A O 1
ATOM 3971 N N . SER A 1 518 ? 1.321 -25.793 -5.033 1.00 37.06 518 SER A N 1
ATOM 3972 C CA . SER A 1 518 ? 0.776 -26.235 -6.326 1.00 37.06 518 SER A CA 1
ATOM 3973 C C . SER A 1 518 ? 0.266 -27.683 -6.309 1.00 37.06 518 SER A C 1
ATOM 3975 O O . SER A 1 518 ? -0.469 -28.092 -7.208 1.00 37.06 518 SER A O 1
ATOM 3977 N N . ALA A 1 519 ? 0.612 -28.462 -5.278 1.00 32.66 519 ALA A N 1
ATOM 3978 C CA . ALA A 1 519 ? 0.304 -29.890 -5.197 1.00 32.66 519 ALA A CA 1
ATOM 3979 C C . ALA A 1 519 ? -1.202 -30.208 -5.088 1.00 32.66 519 ALA A C 1
ATOM 3981 O O . ALA A 1 519 ? -1.610 -31.307 -5.448 1.00 32.66 519 ALA A O 1
ATOM 3982 N N . LEU A 1 520 ? -2.050 -29.257 -4.673 1.00 34.31 520 LEU A N 1
ATOM 3983 C CA . LEU A 1 520 ? -3.511 -29.446 -4.667 1.00 34.31 520 LEU A CA 1
ATOM 3984 C C . LEU A 1 520 ? -4.180 -29.115 -6.013 1.00 34.31 520 LEU A C 1
ATOM 3986 O O . LEU A 1 520 ? -5.331 -29.481 -6.229 1.00 34.31 520 LEU A O 1
ATOM 3990 N N . GLN A 1 521 ? -3.463 -28.485 -6.949 1.00 33.34 521 GLN A N 1
ATOM 3991 C CA . GLN A 1 521 ? -4.011 -28.090 -8.251 1.00 33.34 521 GLN A CA 1
ATOM 3992 C C . GLN A 1 521 ? -3.892 -29.209 -9.304 1.00 33.34 521 GLN A C 1
ATOM 3994 O O . GLN A 1 521 ? -4.748 -29.327 -10.180 1.00 33.34 521 GLN A O 1
ATOM 3999 N N . GLN A 1 522 ? -2.909 -30.113 -9.173 1.00 31.58 522 GLN A N 1
ATOM 4000 C CA . GLN A 1 522 ? -2.773 -31.278 -10.067 1.00 31.58 522 GLN A CA 1
ATOM 4001 C C . GLN A 1 522 ? -3.911 -32.306 -9.918 1.00 31.58 522 GLN A C 1
ATOM 4003 O O . GLN A 1 522 ? -4.190 -33.046 -10.859 1.00 31.58 522 GLN A O 1
ATOM 4008 N N . ALA A 1 523 ? -4.626 -32.313 -8.788 1.00 30.77 523 ALA A N 1
ATOM 4009 C CA . ALA A 1 523 ? -5.816 -33.147 -8.618 1.00 30.77 523 ALA A CA 1
ATOM 4010 C C . ALA A 1 523 ? -7.062 -32.584 -9.335 1.00 30.77 523 ALA A C 1
ATOM 4012 O O . ALA A 1 523 ? -7.981 -33.341 -9.623 1.00 30.77 523 ALA A O 1
ATOM 4013 N N . PHE A 1 524 ? -7.091 -31.288 -9.673 1.00 32.88 524 PHE A N 1
ATOM 4014 C CA . PHE A 1 524 ? -8.242 -30.655 -10.332 1.00 32.88 524 PHE A CA 1
ATOM 4015 C C . PHE A 1 524 ? -8.077 -30.498 -11.851 1.00 32.88 524 PHE A C 1
ATOM 4017 O O . PHE A 1 524 ? -9.067 -30.569 -12.573 1.00 32.88 524 PHE A O 1
ATOM 4024 N N . CYS A 1 525 ? -6.847 -30.387 -12.364 1.00 30.50 525 CYS A N 1
ATOM 4025 C CA . CYS A 1 525 ? -6.591 -30.327 -13.813 1.00 30.50 525 CYS A CA 1
ATOM 4026 C C . CYS A 1 525 ? -6.682 -31.683 -14.541 1.00 30.50 525 CYS A C 1
ATOM 4028 O O . CYS A 1 525 ? -6.504 -31.722 -15.751 1.00 30.50 525 CYS A O 1
ATOM 4030 N N . SER A 1 526 ? -6.953 -32.793 -13.845 1.00 26.73 526 SER A N 1
ATOM 4031 C CA . SER A 1 526 ? -7.155 -34.115 -14.469 1.00 26.73 526 SER A CA 1
ATOM 4032 C C . SER A 1 526 ? -8.630 -34.484 -14.685 1.00 26.73 526 SER A C 1
ATOM 4034 O O . SER A 1 526 ? -8.920 -35.612 -15.078 1.00 26.73 526 SER A O 1
ATOM 4036 N N . THR A 1 527 ? -9.563 -33.544 -14.468 1.00 34.12 527 THR A N 1
ATOM 4037 C CA . THR A 1 527 ? -11.008 -33.801 -14.641 1.00 34.12 527 THR A CA 1
ATOM 4038 C C . THR A 1 527 ? -11.751 -32.790 -15.524 1.00 34.12 527 THR A C 1
ATOM 4040 O O . THR A 1 527 ? -12.974 -32.710 -15.430 1.00 34.12 527 THR A O 1
ATOM 4043 N N . TYR A 1 528 ? -11.050 -32.061 -16.399 1.00 31.03 528 TYR A N 1
ATOM 4044 C CA . TYR A 1 528 ? -11.661 -31.294 -17.494 1.00 31.03 528 TYR A CA 1
ATOM 4045 C C . TYR A 1 528 ? -10.844 -31.405 -18.773 1.00 31.03 528 TYR A C 1
ATOM 4047 O O . TYR A 1 528 ? -9.607 -31.234 -18.683 1.00 31.03 528 TYR A O 1
#

Secondary structure (DSSP, 8-state):
-----------PPPHHHHHHHHHHHH-HHHHHHHHHHHHHTTS---HHHHHHHHHHHHHHHHHHHHHHHHHHHHHTTSTT-----SSPPTTHHHHHHHHHHTS-BSSTTT--BSS--S----HHHHHHHHHHHHHHHHHHSTT--HHHHHHHHHHHHHHHHHHHHHHHHHHHHHHHHHHH-TTTTTT-EEEEEEETTTTEEEEEEEPTT--GGGS----GGGGGS------TTS---EEE-HHHHHHHHHHHHHHHHHHHHHHTT-TTS-HHHHHHHHHTTSTTHHHHHHHHHHHHHHHHH-SSTTTTTTT--BPPHHHHHHHTTSS-TTS-EEEEEE-TTT--TTSEEEES-HHHHGGGTB---TTSTT--HHHH-EEEEE---S-HHHHHHHHHHHHHHHHHHHHHT--EEEEEEEES------TT---HHHHHHHSTTEEEE---EEEEEB-TTGGG-SS-PPPEEEEEEEEEEES-GGGHHHHHHHHHHHHHHT---PPPTT--GGG---EE-GGGTTTTTT--

Sequence (528 aa):
MASSCATSLADGPSMKRLRTEAKCAEDPLARVWLRRLGDAGTALPSPVWEHLRRVEVLGLRARFDARYGELCREVLTEPGTPRTPSRAPREALNKWFMERLNSKSADPLWGGPASDESRPHSAATSEADEGLCRNLCRELLPGLDAEAARTMENRVREICSKLALEAAASVLSLRKKFSELSELERGSSVSATFDARRGCYLFSLLPEGASLETLPAADLESECSGGESADAGSSEVFTISPSALARLGKLLRKAAKRAKLMAVDIETSGGGLASSVAFLQEDSTFWNLTFCTLCRYDTLFGPGHKEGGGLHAAVPDEVFSALEGLESSRLARLECFASPLLCQQNWHFCSVFDDLDVFFGSLGPFLQEDLDLGTMGGVYEINPPFVRGLVLRLAEKLLAAFESAVHHKKALYVFLVLPGLEHRREAEDRNALEELFESPFKVAISERKRRVFTNGLTFKTDHTWPLFATSTTVALLASEADLSRQLGDQFDSICRLWGEVDLPAGSNEESGSVLVLSALQQAFCSTY

Radius of gyration: 25.34 Å; Cα contacts (8 Å, |Δi|>4): 745; chains: 1; bounding box: 100×77×68 Å

Foldseek 3Di:
DDDDDDDDDDDDPDPVLVVVLVVLVPAPLSVLLLVLLLVLLVPAFFLVLLVLLLVLLQVLQVVLQCLLLVLQVVLPPDPPDPRDDSGDDACLVLLLQQLQLLADACDLRLHDDVDPDPPPDDPSNVVSLVLSLVVRLVRPVPPDDPVSSVVSSVSSSVSSVVSNVSSVVSSVVSVVCVVVPPDQRVAKAWDWDQDPVQQWIKIAIDGHPDDPVPAPPPPPVPPVDDDPDPPPDHGDIFIFHPVLLVLLVVLLVVLLVSLVSVVVVPPPDDPSSVSSNVLSPDPRNSRRLVSSQRSSLCSSQDVDPCGPQQFFFAFDPLLVVLLCVLDDPPFAFEEQEDASRDDDSPHQYAYSRSSRRSSSRHSYHNLDPSDQCLLRAGEYEAGHTQHQSVVQSVLVSVVVSLVSNLVNVGKHKYKHKHFPDDPPCPPPDPGSVVVSCVDLQWLDKDDFFKFWGHGPCCRRYPDDFFTWITGIMITMGISDNVCSVVVNVSVVVSVPSRPGDDDDPPDDPPPSDGDRPCVVVVVVVVPD

Nearest PDB structures (foldseek):
  6ivo-assembly1_C  TM=3.721E-01  e=2.600E+00  Klebsiella pneumoniae
  6ivp-assembly1_C  TM=2.688E-01  e=2.475E+00  Klebsiella pneumoniae